Protein AF-A0A4Q7QEW9-F1 (afdb_monomer)

Structure (mmCIF, N/CA/C/O backbone):
data_AF-A0A4Q7QEW9-F1
#
_entry.id   AF-A0A4Q7QEW9-F1
#
loop_
_atom_site.group_PDB
_atom_site.id
_atom_site.type_symbol
_atom_site.label_atom_id
_atom_site.label_alt_id
_atom_site.label_comp_id
_atom_site.label_asym_id
_atom_site.label_entity_id
_atom_site.label_seq_id
_atom_site.pdbx_PDB_ins_code
_atom_site.Cartn_x
_atom_site.Cartn_y
_atom_site.Cartn_z
_atom_site.occupancy
_atom_site.B_iso_or_equiv
_atom_site.auth_seq_id
_atom_site.auth_comp_id
_atom_site.auth_asym_id
_atom_site.auth_atom_id
_atom_site.pdbx_PDB_model_num
ATOM 1 N N . MET A 1 1 ? -15.903 -0.757 -12.100 1.00 48.22 1 MET A N 1
ATOM 2 C CA . MET A 1 1 ? -14.768 -1.236 -11.288 1.00 48.22 1 MET A CA 1
ATOM 3 C C . MET A 1 1 ? -13.983 -0.007 -10.890 1.00 48.22 1 MET A C 1
ATOM 5 O O . MET A 1 1 ? -13.747 0.786 -11.793 1.00 48.22 1 MET A O 1
ATOM 9 N N . GLN A 1 2 ? -13.721 0.247 -9.603 1.00 49.75 2 GLN A N 1
ATOM 10 C CA . GLN A 1 2 ? -12.951 1.444 -9.252 1.00 49.75 2 GLN A CA 1
ATOM 11 C C . GLN A 1 2 ? -11.502 1.281 -9.698 1.00 49.75 2 GLN A C 1
ATOM 13 O O . GLN A 1 2 ? -10.877 0.243 -9.486 1.00 49.75 2 GLN A O 1
ATOM 18 N N . GLU A 1 3 ? -11.013 2.333 -10.330 1.00 57.69 3 GLU A N 1
ATOM 19 C CA . GLU A 1 3 ? -9.606 2.585 -10.573 1.00 57.69 3 GLU A CA 1
ATOM 20 C C . GLU A 1 3 ? -9.092 3.381 -9.363 1.00 57.69 3 GLU A C 1
ATOM 22 O O . GLU A 1 3 ? -9.743 4.330 -8.909 1.00 57.69 3 GLU A O 1
ATOM 27 N N . LEU A 1 4 ? -7.977 2.938 -8.780 1.00 57.03 4 LEU A N 1
ATOM 28 C CA . LEU A 1 4 ? -7.191 3.776 -7.876 1.00 57.03 4 LEU A CA 1
ATOM 29 C C . LEU A 1 4 ? -6.287 4.621 -8.756 1.00 57.03 4 LEU A C 1
ATOM 31 O O . LEU A 1 4 ? -5.837 4.138 -9.792 1.00 57.03 4 LEU A O 1
ATOM 35 N N . HIS A 1 5 ? -6.103 5.887 -8.410 1.00 63.56 5 HIS A N 1
ATOM 36 C CA . HIS A 1 5 ? -5.463 6.827 -9.319 1.00 63.56 5 HIS A CA 1
ATOM 37 C C . HIS A 1 5 ? -4.364 7.593 -8.604 1.00 63.56 5 HIS A C 1
ATOM 39 O O . HIS A 1 5 ? -4.645 8.273 -7.624 1.00 63.56 5 HIS A O 1
ATOM 45 N N . ALA A 1 6 ? -3.173 7.669 -9.186 1.00 55.56 6 ALA A N 1
ATOM 46 C CA . ALA A 1 6 ? -2.206 8.713 -8.869 1.00 55.56 6 ALA A CA 1
ATOM 47 C C . ALA A 1 6 ? -2.621 10.033 -9.548 1.00 55.56 6 ALA A C 1
ATOM 49 O O . ALA A 1 6 ? -2.228 10.316 -10.680 1.00 55.56 6 ALA A O 1
ATOM 50 N N . ASN A 1 7 ? -3.468 10.834 -8.891 1.00 60.81 7 ASN A N 1
ATOM 51 C CA . ASN A 1 7 ? -3.912 12.170 -9.325 1.00 60.81 7 ASN A CA 1
ATOM 52 C C . ASN A 1 7 ? -4.390 12.254 -10.799 1.00 60.81 7 ASN A C 1
ATOM 54 O O . ASN A 1 7 ? -4.164 13.247 -11.491 1.00 60.81 7 ASN A O 1
ATOM 58 N N . GLY A 1 8 ? -5.016 11.186 -11.309 1.00 59.16 8 GLY A N 1
ATOM 59 C CA . GLY A 1 8 ? -5.496 11.105 -12.697 1.00 59.16 8 GLY A CA 1
ATOM 60 C C . GLY A 1 8 ? -4.389 11.021 -13.757 1.00 59.16 8 GLY A C 1
ATOM 61 O O . GLY A 1 8 ? -4.629 11.346 -14.918 1.00 59.16 8 GLY A O 1
ATOM 62 N N . ILE A 1 9 ? -3.178 10.625 -13.361 1.00 62.25 9 ILE A N 1
ATOM 63 C CA . ILE A 1 9 ? -1.982 10.521 -14.209 1.00 62.25 9 ILE A CA 1
ATOM 64 C C . ILE A 1 9 ? -1.577 9.058 -14.425 1.00 62.25 9 ILE A C 1
ATOM 66 O O . ILE A 1 9 ? -1.071 8.693 -15.485 1.00 62.25 9 ILE A O 1
ATOM 70 N N . ALA A 1 10 ? -1.850 8.211 -13.444 1.00 66.31 10 ALA A N 1
ATOM 71 C CA . ALA A 1 10 ? -1.807 6.770 -13.573 1.00 66.31 10 ALA A CA 1
ATOM 72 C C . ALA A 1 10 ? -3.030 6.163 -12.894 1.00 66.31 10 ALA A C 1
ATOM 74 O O . ALA A 1 10 ? -3.777 6.865 -12.200 1.00 66.31 10 ALA A O 1
ATOM 75 N N . HIS A 1 11 ? -3.259 4.885 -13.161 1.00 69.31 11 HIS A N 1
ATOM 76 C CA . HIS A 1 11 ? -4.202 4.107 -12.392 1.00 69.31 11 HIS A CA 1
ATOM 77 C C . HIS A 1 11 ? -3.760 2.660 -12.225 1.00 69.31 11 HIS A C 1
ATOM 79 O O . HIS A 1 11 ? -3.311 2.009 -13.173 1.00 69.31 11 HIS A O 1
ATOM 85 N N . TYR A 1 12 ? -3.967 2.142 -11.024 1.00 63.47 12 TYR A N 1
ATOM 86 C CA . TYR A 1 12 ? -3.950 0.727 -10.729 1.00 63.47 12 TYR A CA 1
ATOM 87 C C . TYR A 1 12 ? -5.381 0.228 -10.711 1.00 63.47 12 TYR A C 1
ATOM 89 O O . TYR A 1 12 ? -6.251 0.700 -9.967 1.00 63.47 12 TYR A O 1
ATOM 97 N N . ARG A 1 13 ? -5.635 -0.780 -11.537 1.00 66.88 13 ARG A N 1
ATOM 98 C CA . ARG A 1 13 ? -6.899 -1.495 -11.494 1.00 66.88 13 ARG A CA 1
ATOM 99 C C . ARG A 1 13 ? -6.763 -2.602 -10.452 1.00 66.88 13 ARG A C 1
ATOM 101 O O . ARG A 1 13 ? -6.021 -3.553 -10.668 1.00 66.88 13 ARG A O 1
ATOM 108 N N . TRP A 1 14 ? -7.472 -2.501 -9.331 1.00 63.22 14 TRP A N 1
ATOM 109 C CA . TRP A 1 14 ? -7.346 -3.482 -8.246 1.00 63.22 14 TRP A CA 1
ATOM 110 C C . TRP A 1 14 ? -7.512 -4.925 -8.754 1.00 63.22 14 TRP A C 1
ATOM 112 O O . TRP A 1 14 ? -8.443 -5.213 -9.515 1.00 63.22 14 TRP A O 1
ATOM 122 N N . GLY A 1 15 ? -6.561 -5.789 -8.390 1.00 58.09 15 GLY A N 1
ATOM 123 C CA . GLY A 1 15 ? -6.442 -7.194 -8.774 1.00 58.09 15 GLY A CA 1
ATOM 124 C C . GLY A 1 15 ? -6.160 -7.476 -10.256 1.00 58.09 15 GLY A C 1
ATOM 125 O O . GLY A 1 15 ? -6.238 -8.619 -10.702 1.00 58.09 15 GLY A O 1
ATOM 126 N N . SER A 1 16 ? -5.818 -6.452 -11.039 1.00 55.94 16 SER A N 1
ATOM 127 C CA . SER A 1 16 ? -5.334 -6.635 -12.416 1.00 55.94 16 SER A CA 1
ATOM 128 C C . SER A 1 16 ? -3.867 -7.018 -12.503 1.00 55.94 16 SER A C 1
ATOM 130 O O . SER A 1 16 ? -3.444 -7.511 -13.545 1.00 55.94 16 SER A O 1
ATOM 132 N N . GLN A 1 17 ? -3.085 -6.685 -11.469 1.00 61.62 17 GLN A N 1
ATOM 133 C CA . GLN A 1 17 ? -1.624 -6.542 -11.544 1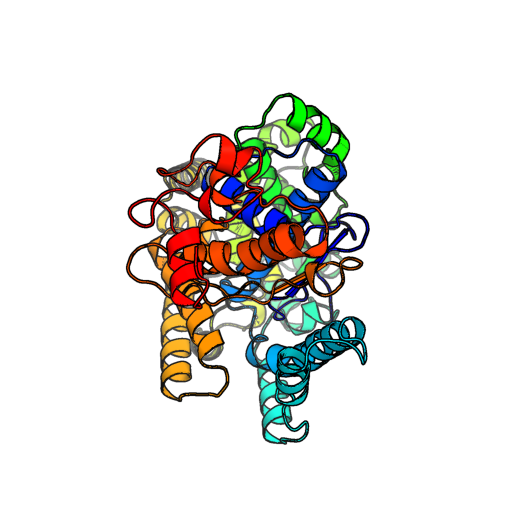.00 61.62 17 GLN A CA 1
ATOM 134 C C . GLN A 1 17 ? -1.145 -5.580 -12.648 1.00 61.62 17 GLN A C 1
ATOM 136 O O . GLN A 1 17 ? 0.031 -5.574 -13.011 1.00 61.62 17 GLN A O 1
ATOM 141 N N . MET A 1 18 ? -2.061 -4.772 -13.178 1.00 64.88 18 MET A N 1
ATOM 142 C CA . MET A 1 18 ? -1.904 -3.862 -14.294 1.00 64.88 18 MET A CA 1
ATOM 143 C C . MET A 1 18 ? -1.907 -2.434 -13.771 1.00 64.88 18 MET A C 1
ATOM 145 O O . MET A 1 18 ? -2.909 -1.910 -13.275 1.00 64.88 18 MET A O 1
ATOM 149 N N . VAL A 1 19 ? -0.756 -1.803 -13.930 1.00 70.88 19 VAL A N 1
ATOM 150 C CA . VAL A 1 19 ? -0.610 -0.365 -13.774 1.00 70.88 19 VAL A CA 1
ATOM 151 C C . VAL A 1 19 ? -0.706 0.274 -15.148 1.00 70.88 19 VAL A C 1
ATOM 153 O O . VAL A 1 19 ? 0.052 -0.076 -16.050 1.00 70.88 19 VAL A O 1
ATOM 156 N N . SER A 1 20 ? -1.593 1.242 -15.307 1.00 69.25 20 SER A N 1
ATOM 157 C CA . SER A 1 20 ? -1.720 2.003 -16.544 1.00 69.25 20 SER A CA 1
ATOM 158 C C . SER A 1 20 ? -1.251 3.433 -16.320 1.00 69.25 20 SER A C 1
ATOM 160 O O . SER A 1 20 ? -1.744 4.126 -15.432 1.00 69.25 20 SER A O 1
ATOM 162 N N . LEU A 1 21 ? -0.316 3.901 -17.139 1.00 68.38 21 LEU A N 1
ATOM 163 C CA . LEU A 1 21 ? 0.128 5.291 -17.143 1.00 68.38 21 LEU A CA 1
ATOM 164 C C . LEU A 1 21 ? -0.592 6.052 -18.260 1.00 68.38 21 LEU A C 1
ATOM 166 O O . LEU A 1 21 ? -0.555 5.642 -19.424 1.00 68.38 21 LEU A O 1
ATOM 170 N N . LEU A 1 22 ? -1.229 7.167 -17.904 1.00 67.88 22 LEU A N 1
ATOM 171 C CA . LEU A 1 22 ? -1.935 8.044 -18.836 1.00 67.88 22 LEU A CA 1
ATOM 172 C C . LEU A 1 22 ? -0.946 9.018 -19.497 1.00 67.88 22 LEU A C 1
ATOM 174 O O . LEU A 1 22 ? 0.134 9.301 -18.974 1.00 67.88 22 LEU A O 1
ATOM 178 N N . GLY A 1 23 ? -1.323 9.574 -20.653 1.00 56.06 23 GLY A N 1
ATOM 179 C CA . GLY A 1 23 ? -0.427 10.333 -21.544 1.00 56.06 23 GLY A CA 1
ATOM 180 C C . GLY A 1 23 ? 0.322 11.550 -20.958 1.00 56.06 23 GLY A C 1
ATOM 181 O O . GLY A 1 23 ? 1.202 12.094 -21.622 1.00 56.06 23 GLY A O 1
ATOM 182 N N . SER A 1 24 ? 0.023 11.998 -19.734 1.00 57.50 24 SER A N 1
ATOM 183 C CA . SER A 1 24 ? 0.758 13.063 -19.024 1.00 57.50 24 SER A CA 1
ATOM 184 C C . SER A 1 24 ? 1.965 12.561 -18.207 1.00 57.50 24 SER A C 1
ATOM 186 O O . SER A 1 24 ? 2.805 13.375 -17.811 1.00 57.50 24 SER A O 1
ATOM 188 N N . ALA A 1 25 ? 2.086 11.245 -18.006 1.00 57.69 25 ALA A N 1
ATOM 189 C CA . ALA A 1 25 ? 3.199 10.547 -17.359 1.00 57.69 25 ALA A CA 1
ATOM 190 C C . ALA A 1 25 ? 3.635 9.336 -18.183 1.00 57.69 25 ALA A C 1
ATOM 192 O O . ALA A 1 25 ? 3.701 8.200 -17.717 1.00 57.69 25 ALA A O 1
ATOM 193 N N . THR A 1 26 ? 3.953 9.586 -19.442 1.00 63.91 26 THR A N 1
ATOM 194 C CA . THR A 1 26 ? 4.461 8.541 -20.314 1.00 63.91 26 THR A CA 1
ATOM 195 C C . THR A 1 26 ? 5.796 7.999 -19.806 1.00 63.91 26 THR A C 1
ATOM 197 O O . THR A 1 26 ? 6.796 8.724 -19.814 1.00 63.91 26 THR A O 1
ATOM 200 N N . ALA A 1 27 ? 5.825 6.727 -19.415 1.00 63.38 27 ALA A N 1
ATOM 201 C CA . ALA A 1 27 ? 7.051 5.989 -19.139 1.00 63.38 27 ALA A CA 1
ATOM 202 C C . ALA A 1 27 ? 7.326 4.978 -20.259 1.00 63.38 27 ALA A C 1
ATOM 204 O O . ALA A 1 27 ? 6.431 4.540 -20.965 1.00 63.38 27 ALA A O 1
ATOM 205 N N . ASN A 1 28 ? 8.571 4.560 -20.426 1.00 60.84 28 ASN A N 1
ATOM 206 C CA . ASN A 1 28 ? 8.859 3.322 -21.148 1.00 60.84 28 ASN A CA 1
ATOM 207 C C . ASN A 1 28 ? 9.200 2.227 -20.133 1.00 60.84 28 ASN A C 1
ATOM 209 O O . ASN A 1 28 ? 9.447 2.512 -18.958 1.00 60.84 28 ASN A O 1
ATOM 213 N N . GLY A 1 29 ? 9.263 0.969 -20.573 1.00 58.81 29 GLY A N 1
ATOM 214 C CA . GLY A 1 29 ? 9.604 -0.134 -19.668 1.00 58.81 29 GLY A CA 1
ATOM 215 C C . GLY A 1 29 ? 10.934 0.059 -18.928 1.00 58.81 29 GLY A C 1
ATOM 216 O O . GLY A 1 29 ? 11.065 -0.324 -17.771 1.00 58.81 29 GLY A O 1
ATOM 217 N N . ARG A 1 30 ? 11.901 0.746 -19.544 1.00 63.41 30 ARG A N 1
ATOM 218 C CA . ARG A 1 30 ? 13.164 1.139 -18.906 1.00 63.41 30 ARG A CA 1
ATOM 219 C C . ARG A 1 30 ? 12.952 2.040 -17.689 1.00 63.41 30 ARG A C 1
ATOM 221 O O . ARG A 1 30 ? 13.599 1.844 -16.667 1.00 63.41 30 ARG A O 1
ATOM 228 N N . MET A 1 31 ? 12.082 3.033 -17.799 1.00 72.25 31 MET A N 1
ATOM 229 C CA . MET A 1 31 ? 11.838 3.996 -16.736 1.00 72.25 31 MET A CA 1
ATOM 230 C C . MET A 1 31 ? 11.204 3.353 -15.502 1.00 72.25 31 MET A C 1
ATOM 232 O O . MET A 1 31 ? 11.570 3.703 -14.381 1.00 72.25 31 MET A O 1
ATOM 236 N N . VAL A 1 32 ? 10.319 2.374 -15.706 1.00 70.81 32 VAL A N 1
ATOM 237 C CA . VAL A 1 32 ? 9.781 1.533 -14.628 1.00 70.81 32 VAL A CA 1
ATOM 238 C C . VAL A 1 32 ? 10.934 0.917 -13.853 1.00 70.81 32 VAL A C 1
ATOM 240 O O . VAL A 1 32 ? 11.088 1.158 -12.664 1.00 70.81 32 VAL A O 1
ATOM 243 N N . VAL A 1 33 ? 11.817 0.215 -14.555 1.00 67.81 33 VAL A N 1
ATOM 244 C CA . VAL A 1 33 ? 12.972 -0.473 -13.972 1.00 67.81 33 VAL A CA 1
ATOM 245 C C . VAL A 1 33 ? 13.915 0.482 -13.252 1.00 67.81 33 VAL A C 1
ATOM 247 O O . VAL A 1 33 ? 14.353 0.195 -12.142 1.00 67.81 33 VAL A O 1
ATOM 250 N N . GLU A 1 34 ? 14.251 1.606 -13.881 1.00 73.06 34 GLU A N 1
ATOM 251 C CA . GLU A 1 34 ? 15.127 2.612 -13.284 1.00 73.06 34 GLU A CA 1
ATOM 252 C C . GLU A 1 34 ? 14.495 3.214 -12.026 1.00 73.06 34 GLU A C 1
ATOM 254 O O . GLU A 1 34 ? 15.225 3.509 -11.087 1.00 73.06 34 GLU A O 1
ATOM 259 N N . THR A 1 35 ? 13.167 3.342 -11.978 1.00 79.38 35 THR A N 1
ATOM 260 C CA . THR A 1 35 ? 12.428 3.778 -10.784 1.00 79.38 35 THR A CA 1
ATOM 261 C C . THR A 1 35 ? 12.477 2.722 -9.681 1.00 79.38 35 THR A C 1
ATOM 263 O O . THR A 1 35 ? 12.805 3.062 -8.548 1.00 79.38 35 THR A O 1
ATOM 266 N N . LEU A 1 36 ? 12.248 1.442 -10.011 1.00 75.25 36 LEU A N 1
ATOM 267 C CA . LEU A 1 36 ? 12.358 0.333 -9.051 1.00 75.25 36 LEU A CA 1
ATOM 268 C C . LEU A 1 36 ? 13.769 0.268 -8.446 1.00 75.25 36 LEU A C 1
ATOM 270 O O . LEU A 1 36 ? 13.935 0.208 -7.235 1.00 75.25 36 LEU A O 1
ATOM 274 N N . ALA A 1 37 ? 14.801 0.304 -9.295 1.00 72.44 37 ALA A N 1
ATOM 275 C CA . ALA A 1 37 ? 16.188 0.228 -8.852 1.00 72.44 37 ALA A CA 1
ATOM 276 C C . ALA A 1 37 ? 16.556 1.412 -7.952 1.00 72.44 37 ALA A C 1
ATOM 278 O O . ALA A 1 37 ? 17.231 1.228 -6.945 1.00 72.44 37 ALA A O 1
ATOM 279 N N . GLN A 1 38 ? 16.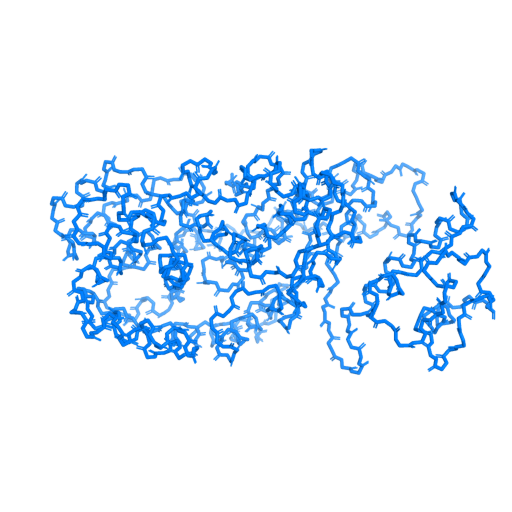103 2.613 -8.317 1.00 80.56 38 GLN A N 1
ATOM 280 C CA . GLN A 1 38 ? 16.303 3.827 -7.537 1.00 80.56 38 GLN A CA 1
ATOM 281 C C . GLN A 1 38 ? 15.664 3.742 -6.150 1.00 80.56 38 GLN A C 1
ATOM 283 O O . GLN A 1 38 ? 16.315 4.151 -5.189 1.00 80.56 38 GLN A O 1
ATOM 288 N N . GLU A 1 39 ? 14.464 3.165 -6.035 1.00 82.62 39 GLU A N 1
ATOM 289 C CA . GLU A 1 39 ? 13.830 2.923 -4.737 1.00 82.62 39 GLU A CA 1
ATOM 290 C C . GLU A 1 39 ? 14.658 1.982 -3.862 1.00 82.62 39 GLU A C 1
ATOM 292 O O . GLU A 1 39 ? 15.021 2.357 -2.747 1.00 82.62 39 GLU A O 1
ATOM 297 N N . ILE A 1 40 ? 15.090 0.850 -4.425 1.00 77.19 40 ILE A N 1
ATOM 298 C CA . ILE A 1 40 ? 15.868 -0.172 -3.710 1.00 77.19 40 ILE A CA 1
ATOM 299 C C . ILE A 1 40 ? 17.182 0.399 -3.154 1.00 77.19 40 ILE A C 1
ATOM 301 O O . ILE A 1 40 ? 17.597 0.054 -2.049 1.00 77.19 40 ILE A O 1
ATOM 305 N N . VAL A 1 41 ? 17.864 1.271 -3.908 1.00 77.44 41 VAL A N 1
ATOM 306 C CA . VAL A 1 41 ? 19.109 1.921 -3.449 1.00 77.44 41 VAL A CA 1
ATOM 307 C C . VAL A 1 41 ? 18.891 3.236 -2.689 1.00 77.44 41 VAL A C 1
ATOM 309 O O . VAL A 1 41 ? 19.874 3.876 -2.313 1.00 77.44 41 VAL A O 1
ATOM 312 N N . GLY A 1 42 ? 17.646 3.662 -2.455 1.00 79.69 42 GLY A N 1
ATOM 313 C CA . GLY A 1 42 ? 17.339 4.886 -1.707 1.00 79.69 42 GLY A CA 1
ATOM 314 C C . GLY A 1 42 ? 17.774 6.169 -2.424 1.00 79.69 42 GLY A C 1
ATOM 315 O O . GLY A 1 42 ? 18.332 7.081 -1.814 1.00 79.69 42 GLY A O 1
ATOM 316 N N . THR A 1 43 ? 17.578 6.246 -3.739 1.00 85.69 43 THR A N 1
ATOM 317 C CA . THR A 1 43 ? 17.937 7.413 -4.564 1.00 85.69 43 THR A CA 1
ATOM 318 C C . THR A 1 43 ? 16.758 7.867 -5.416 1.00 85.69 43 THR A C 1
ATOM 320 O O . THR A 1 43 ? 15.896 7.064 -5.739 1.00 85.69 43 THR A O 1
ATOM 323 N N . PHE A 1 44 ? 16.725 9.134 -5.832 1.00 89.00 44 PHE A N 1
ATOM 324 C CA . PHE A 1 44 ? 15.748 9.610 -6.817 1.00 89.00 44 PHE A CA 1
ATOM 325 C C . PHE A 1 44 ? 16.397 10.650 -7.738 1.00 89.00 44 PHE A C 1
ATOM 327 O O . PHE A 1 44 ? 16.844 11.711 -7.295 1.00 89.00 44 PHE A O 1
ATOM 334 N N . ARG A 1 45 ? 16.534 10.309 -9.022 1.00 87.38 45 ARG A N 1
ATOM 335 C CA . ARG A 1 45 ? 17.429 10.960 -9.992 1.00 87.38 45 ARG A CA 1
ATOM 336 C C . ARG A 1 45 ? 16.765 11.099 -11.357 1.00 87.38 45 ARG A C 1
ATOM 338 O O . ARG A 1 45 ? 17.205 10.528 -12.356 1.00 87.38 45 ARG A O 1
ATOM 345 N N . TRP A 1 46 ? 15.709 11.898 -11.394 1.00 88.44 46 TRP A N 1
ATOM 346 C CA . TRP A 1 46 ? 14.989 12.234 -12.616 1.00 88.44 46 TRP A CA 1
ATOM 347 C C . TRP A 1 46 ? 15.116 13.728 -12.896 1.00 88.44 46 TRP A C 1
ATOM 349 O O . TRP A 1 46 ? 14.722 14.567 -12.097 1.00 88.44 46 TRP A O 1
ATOM 359 N N . THR A 1 47 ? 15.682 14.075 -14.049 1.00 83.38 47 THR A N 1
ATOM 360 C CA . THR A 1 47 ? 16.041 15.468 -14.376 1.00 83.38 47 THR A CA 1
ATOM 361 C C . THR A 1 47 ? 15.065 16.153 -15.323 1.00 83.38 47 THR A C 1
ATOM 363 O O . THR A 1 47 ? 15.253 17.323 -15.650 1.00 83.38 47 THR A O 1
ATOM 366 N N . ARG A 1 48 ? 14.040 15.438 -15.801 1.00 85.31 48 ARG A N 1
ATOM 367 C CA . ARG A 1 48 ? 12.992 16.002 -16.655 1.00 85.31 48 ARG A CA 1
ATOM 368 C C . ARG A 1 48 ? 11.660 15.996 -15.912 1.00 85.31 48 ARG A C 1
ATOM 370 O O . ARG A 1 48 ? 11.327 14.957 -15.343 1.00 85.31 48 ARG A O 1
ATOM 377 N N . PRO A 1 49 ? 10.845 17.059 -16.024 1.00 84.81 49 PRO A N 1
ATOM 378 C CA . PRO A 1 49 ? 9.569 17.137 -15.319 1.00 84.81 49 PRO A CA 1
ATOM 379 C C . PRO A 1 49 ? 8.658 15.937 -15.605 1.00 84.81 49 PRO A C 1
ATOM 381 O O . PRO A 1 49 ? 8.125 15.326 -14.688 1.00 84.81 49 PRO A O 1
ATOM 384 N N . ARG A 1 50 ? 8.525 15.533 -16.876 1.00 81.81 50 ARG A N 1
ATOM 385 C CA . ARG A 1 50 ? 7.710 14.363 -17.250 1.00 81.81 50 ARG A CA 1
ATOM 386 C C . ARG A 1 50 ? 8.215 13.055 -16.622 1.00 81.81 50 ARG A C 1
ATOM 388 O O . ARG A 1 50 ? 7.401 12.226 -16.237 1.00 81.81 50 ARG A O 1
ATOM 395 N N . ASP A 1 51 ? 9.535 12.902 -16.489 1.00 84.56 51 ASP A N 1
ATOM 396 C CA . ASP A 1 51 ? 10.154 11.693 -15.948 1.00 84.56 51 ASP A CA 1
ATOM 397 C C . ASP A 1 51 ? 9.997 11.692 -14.403 1.00 84.56 51 ASP A C 1
ATOM 399 O O . ASP A 1 51 ? 9.742 10.668 -13.785 1.00 84.56 51 ASP A O 1
ATOM 403 N N . VAL A 1 52 ? 10.022 12.853 -13.744 1.00 87.88 52 VAL A N 1
ATOM 404 C CA . VAL A 1 52 ? 9.682 12.941 -12.310 1.00 87.88 52 VAL A CA 1
ATOM 405 C C . VAL A 1 52 ? 8.232 12.516 -12.059 1.00 87.88 52 VAL A C 1
ATOM 407 O O . VAL A 1 52 ? 7.976 11.687 -11.189 1.00 87.88 52 VAL A O 1
ATOM 410 N N . ARG A 1 53 ? 7.282 13.031 -12.850 1.00 85.56 53 ARG A N 1
ATOM 411 C CA . ARG A 1 53 ? 5.850 12.710 -12.702 1.00 85.56 53 ARG A CA 1
ATOM 412 C C . ARG A 1 53 ? 5.557 11.234 -12.938 1.00 85.56 53 ARG A C 1
ATOM 414 O O . ARG A 1 53 ? 4.818 10.629 -12.163 1.00 85.56 53 ARG A O 1
ATOM 421 N N . ALA A 1 54 ? 6.147 10.654 -13.981 1.00 82.50 54 ALA A N 1
ATOM 422 C CA . ALA A 1 54 ? 5.997 9.234 -14.259 1.00 82.50 54 ALA A CA 1
ATOM 423 C C . ALA A 1 54 ? 6.641 8.365 -13.178 1.00 82.50 54 ALA A C 1
ATOM 425 O O . ALA A 1 54 ? 6.009 7.408 -12.752 1.00 82.50 54 ALA A O 1
ATOM 426 N N . ALA A 1 55 ? 7.817 8.724 -12.657 1.00 87.06 55 ALA A N 1
ATOM 427 C CA . ALA A 1 55 ? 8.435 7.978 -11.565 1.00 87.06 55 ALA A CA 1
ATOM 428 C C . ALA A 1 55 ? 7.580 8.010 -10.290 1.00 87.06 55 ALA A C 1
ATOM 430 O O . ALA A 1 55 ? 7.327 6.961 -9.712 1.00 87.06 55 ALA A O 1
ATOM 431 N N . ILE A 1 56 ? 7.068 9.181 -9.891 1.00 89.50 56 ILE A N 1
ATOM 432 C CA . ILE A 1 56 ? 6.143 9.314 -8.749 1.00 89.50 56 ILE A CA 1
ATOM 433 C C . ILE A 1 56 ? 4.903 8.438 -8.948 1.00 89.50 56 ILE A C 1
ATOM 435 O O . ILE A 1 56 ? 4.514 7.706 -8.044 1.00 89.50 56 ILE A O 1
ATOM 439 N N . SER A 1 57 ? 4.314 8.482 -10.145 1.00 86.81 57 SER A N 1
ATOM 440 C CA . SER A 1 57 ? 3.124 7.691 -10.464 1.00 86.81 57 SER A CA 1
ATOM 441 C C . SER A 1 57 ? 3.426 6.191 -10.410 1.00 86.81 57 SER A C 1
ATOM 443 O O . SER A 1 57 ? 2.689 5.445 -9.785 1.00 86.81 57 SER A O 1
ATOM 445 N N . ILE A 1 58 ? 4.550 5.746 -10.982 1.00 84.00 58 ILE A N 1
ATOM 446 C CA . ILE A 1 58 ? 5.007 4.352 -10.899 1.00 84.00 58 ILE A CA 1
ATOM 447 C C . ILE A 1 58 ? 5.139 3.919 -9.435 1.00 84.00 58 ILE A C 1
ATOM 449 O O . ILE A 1 58 ? 4.614 2.872 -9.076 1.00 84.00 58 ILE A O 1
ATOM 453 N N . LEU A 1 59 ? 5.798 4.716 -8.587 1.00 87.69 59 LEU A N 1
ATOM 454 C CA . LEU A 1 59 ? 5.953 4.401 -7.164 1.00 87.69 59 LEU A CA 1
ATOM 455 C C . LEU A 1 59 ? 4.593 4.257 -6.466 1.00 87.69 59 LEU A C 1
ATOM 457 O O . LEU A 1 59 ? 4.389 3.283 -5.751 1.00 87.69 59 LEU A O 1
ATOM 461 N N . HIS A 1 60 ? 3.661 5.184 -6.712 1.00 89.62 60 HIS A N 1
ATOM 462 C CA . HIS A 1 60 ? 2.316 5.171 -6.119 1.00 89.62 60 HIS A CA 1
ATOM 463 C C . HIS A 1 60 ? 1.539 3.907 -6.491 1.00 89.62 60 HIS A C 1
ATOM 465 O O . HIS A 1 60 ? 1.066 3.176 -5.623 1.00 89.62 60 HIS A O 1
ATOM 471 N N . GLU A 1 61 ? 1.472 3.596 -7.783 1.00 85.25 61 GLU A N 1
ATOM 472 C CA . GLU A 1 61 ? 0.706 2.448 -8.270 1.00 85.25 61 GLU A CA 1
ATOM 473 C C . GLU A 1 61 ? 1.337 1.102 -7.874 1.00 85.25 61 GLU A C 1
ATOM 475 O O . GLU A 1 61 ? 0.639 0.100 -7.715 1.00 85.25 61 GLU A O 1
ATOM 480 N N . LEU A 1 62 ? 2.655 1.060 -7.650 1.00 82.12 62 LEU A N 1
ATOM 481 C CA . LEU A 1 62 ? 3.320 -0.125 -7.106 1.00 82.12 62 LEU A CA 1
ATOM 482 C C . LEU A 1 62 ? 2.953 -0.386 -5.644 1.00 82.12 62 LEU A C 1
ATOM 484 O O . LEU A 1 62 ? 2.887 -1.551 -5.252 1.00 82.12 62 LEU A O 1
ATOM 488 N N . ILE A 1 63 ? 2.666 0.652 -4.852 1.00 86.56 63 ILE A N 1
ATOM 489 C CA . ILE A 1 63 ? 2.117 0.451 -3.506 1.00 86.56 63 ILE A CA 1
ATOM 490 C C . ILE A 1 63 ? 0.722 -0.168 -3.596 1.00 86.56 63 ILE A C 1
ATOM 492 O O . ILE A 1 63 ? 0.431 -1.094 -2.844 1.00 86.56 63 ILE A O 1
ATOM 496 N N . HIS A 1 64 ? -0.114 0.244 -4.550 1.00 85.50 64 HIS A N 1
ATOM 497 C CA . HIS A 1 64 ? -1.413 -0.402 -4.759 1.00 85.50 64 HIS A CA 1
ATOM 498 C C . HIS A 1 64 ? -1.291 -1.868 -5.178 1.00 85.50 64 HIS A C 1
ATOM 500 O O . HIS A 1 64 ? -2.009 -2.716 -4.645 1.00 85.50 64 HIS A O 1
ATOM 506 N N . LEU A 1 65 ? -0.332 -2.198 -6.049 1.00 79.69 65 LEU A N 1
ATOM 507 C CA . LEU A 1 65 ? -0.007 -3.593 -6.345 1.00 79.69 65 LEU A CA 1
ATOM 508 C C . LEU A 1 65 ? 0.397 -4.351 -5.071 1.00 79.69 65 LEU A C 1
ATOM 510 O O . LEU A 1 65 ? -0.092 -5.450 -4.829 1.00 79.69 65 LEU A O 1
ATOM 514 N N . GLN A 1 66 ? 1.249 -3.771 -4.222 1.00 81.00 66 GLN A N 1
ATOM 515 C CA . GLN A 1 66 ? 1.632 -4.395 -2.953 1.00 81.00 66 GLN A CA 1
ATOM 516 C C . GLN A 1 66 ? 0.451 -4.596 -2.013 1.00 81.00 66 GLN A C 1
ATOM 518 O O . GLN A 1 66 ? 0.327 -5.666 -1.418 1.00 81.00 66 GLN A O 1
ATOM 523 N N . GLN A 1 67 ? -0.408 -3.590 -1.865 1.00 82.56 67 GLN A N 1
ATOM 524 C CA . GLN A 1 67 ? -1.619 -3.680 -1.056 1.00 82.56 67 GLN A CA 1
ATOM 525 C C . GLN A 1 67 ? -2.468 -4.863 -1.517 1.00 82.56 67 GLN A C 1
ATOM 527 O O . GLN A 1 67 ? -2.844 -5.712 -0.717 1.00 82.56 67 GLN A O 1
ATOM 532 N N . ASP A 1 68 ? -2.691 -4.990 -2.813 1.00 79.19 68 ASP A N 1
ATOM 533 C CA . ASP A 1 68 ? -3.511 -6.047 -3.387 1.00 79.19 68 ASP A CA 1
ATOM 534 C C . ASP A 1 68 ? -2.948 -7.458 -3.143 1.00 79.19 68 ASP A C 1
ATOM 536 O O . ASP A 1 68 ? -3.663 -8.353 -2.683 1.00 79.19 68 ASP A O 1
ATOM 540 N N . VAL A 1 69 ? -1.641 -7.648 -3.352 1.00 75.75 69 VAL A N 1
ATOM 541 C CA . VAL A 1 69 ? -1.010 -8.977 -3.261 1.00 75.75 69 VAL A CA 1
ATOM 542 C C . VAL A 1 69 ? -0.652 -9.401 -1.833 1.00 75.75 69 VAL A C 1
ATOM 544 O O . VAL A 1 69 ? -0.413 -10.586 -1.601 1.00 75.75 69 VAL A O 1
ATOM 547 N N . SER A 1 70 ? -0.599 -8.463 -0.876 1.00 76.88 70 SER A N 1
ATOM 548 C CA . SER A 1 70 ? -0.085 -8.720 0.482 1.00 76.88 70 SER A CA 1
ATOM 549 C C . SER A 1 70 ? -1.077 -8.523 1.630 1.00 76.88 70 SER A C 1
ATOM 551 O O . SER A 1 70 ? -0.767 -8.933 2.745 1.00 76.88 70 SER A O 1
ATOM 553 N N . THR A 1 71 ? -2.252 -7.929 1.403 1.00 73.31 71 THR A N 1
ATOM 554 C CA . THR A 1 71 ? -3.199 -7.599 2.494 1.00 73.31 71 THR A CA 1
ATOM 555 C C . THR A 1 71 ? -4.277 -8.656 2.733 1.00 73.31 71 THR A C 1
ATOM 557 O O . THR A 1 71 ? -4.963 -8.625 3.752 1.00 73.31 71 THR A O 1
ATOM 560 N N . GLY A 1 72 ? -4.450 -9.601 1.804 1.00 63.94 72 GLY A N 1
ATOM 561 C CA . GLY A 1 72 ? -5.567 -10.553 1.825 1.00 63.94 72 GLY A CA 1
ATOM 562 C C . GLY A 1 72 ? -6.906 -9.966 1.350 1.00 63.94 72 GLY A C 1
ATOM 563 O O . GLY A 1 72 ? -7.879 -10.708 1.246 1.00 63.94 72 GLY A O 1
ATOM 564 N N . LEU A 1 73 ? -6.968 -8.664 1.023 1.00 62.31 73 LEU A N 1
ATOM 565 C CA . LEU A 1 73 ? -8.154 -8.003 0.452 1.00 62.31 73 LEU A CA 1
ATOM 566 C C . LEU A 1 73 ? -8.316 -8.249 -1.048 1.00 62.31 73 LEU A C 1
ATOM 568 O O . LEU A 1 73 ? -9.433 -8.292 -1.567 1.00 62.31 73 LEU A O 1
ATOM 572 N N . GLY A 1 74 ? -7.213 -8.415 -1.775 1.00 56.00 74 GLY A N 1
ATOM 573 C CA . GLY A 1 74 ? -7.294 -8.947 -3.120 1.00 56.00 74 GLY A CA 1
ATOM 574 C C . GLY A 1 74 ? -7.791 -10.378 -2.998 1.00 56.00 74 GLY A C 1
ATOM 575 O O . GLY A 1 74 ? -7.054 -11.201 -2.496 1.00 56.00 74 GLY A O 1
ATOM 576 N N . ALA A 1 75 ? -8.993 -10.719 -3.444 1.00 49.34 75 ALA A N 1
ATOM 577 C CA . ALA A 1 75 ? -9.400 -12.097 -3.792 1.00 49.34 75 ALA A CA 1
ATOM 578 C C . ALA A 1 75 ? -9.618 -12.222 -5.311 1.00 49.34 75 ALA A C 1
ATOM 580 O O . ALA A 1 75 ? -10.268 -13.123 -5.833 1.00 49.34 75 ALA A O 1
ATOM 581 N N . TRP A 1 76 ? -9.112 -11.225 -6.018 1.00 47.44 76 TRP A N 1
ATOM 582 C CA . TRP A 1 76 ? -9.556 -10.831 -7.336 1.00 47.44 76 TRP A CA 1
ATOM 583 C C . TRP A 1 76 ? -8.659 -11.364 -8.456 1.00 47.44 76 TRP A C 1
ATOM 585 O O . TRP A 1 76 ? -9.052 -11.470 -9.616 1.00 47.44 76 TRP A O 1
ATOM 595 N N . ASP A 1 77 ? -7.469 -11.776 -8.065 1.00 43.97 77 ASP A N 1
ATOM 596 C CA . ASP A 1 77 ? -6.438 -12.373 -8.884 1.00 43.97 77 ASP A CA 1
ATOM 597 C C . ASP A 1 77 ? -6.942 -13.559 -9.739 1.00 43.97 77 ASP A C 1
ATOM 599 O O . ASP A 1 77 ? -6.592 -13.661 -10.914 1.00 43.97 77 ASP A O 1
ATOM 603 N N . HIS A 1 78 ? -7.862 -14.382 -9.218 1.00 43.94 78 HIS A N 1
ATOM 604 C CA . HIS A 1 78 ? -8.532 -15.457 -9.973 1.00 43.94 78 HIS A CA 1
ATOM 605 C C . HIS A 1 78 ? -9.443 -14.970 -11.111 1.00 43.94 78 HIS A C 1
ATOM 607 O O . HIS A 1 78 ? -9.710 -15.706 -12.058 1.00 43.94 78 HIS A O 1
ATOM 613 N N . PHE A 1 79 ? -9.979 -13.755 -11.013 1.00 45.53 79 PHE A N 1
ATOM 614 C CA . PHE A 1 79 ? -11.065 -13.297 -11.873 1.00 45.53 79 PHE A CA 1
ATOM 615 C C . PHE A 1 79 ? -10.599 -12.297 -12.932 1.00 45.53 79 PHE A C 1
ATOM 617 O O . PHE A 1 79 ? -10.967 -12.421 -14.100 1.00 45.53 79 PHE A O 1
ATOM 624 N N . GLN A 1 80 ? -9.721 -11.350 -12.593 1.00 42.88 80 GLN A N 1
ATOM 625 C CA . GLN A 1 80 ? -9.240 -10.411 -13.607 1.00 42.88 80 GLN A CA 1
ATOM 626 C C . GLN A 1 80 ? -8.162 -10.958 -14.521 1.00 42.88 80 GLN A C 1
ATOM 628 O O . GLN A 1 80 ? -8.056 -10.479 -15.638 1.00 42.88 80 GLN A O 1
ATOM 633 N N . THR A 1 81 ? -7.416 -11.999 -14.165 1.00 42.59 81 THR A N 1
ATOM 634 C CA . THR A 1 81 ? -6.651 -12.695 -15.213 1.00 42.59 81 THR A CA 1
ATOM 635 C C . THR A 1 81 ? -7.568 -13.291 -16.289 1.00 42.59 81 THR A C 1
ATOM 637 O O . THR A 1 81 ? -7.100 -13.523 -17.394 1.00 42.59 81 THR A O 1
ATOM 640 N N . ARG A 1 82 ? -8.876 -13.472 -16.036 1.00 44.31 82 ARG A N 1
ATOM 641 C CA . ARG A 1 82 ? -9.872 -13.825 -17.064 1.00 44.31 82 ARG A CA 1
ATOM 642 C C . ARG A 1 82 ? -10.539 -12.614 -17.730 1.00 44.31 82 ARG A C 1
ATOM 644 O O . ARG A 1 82 ? -10.743 -12.670 -18.934 1.00 44.31 82 ARG A O 1
ATOM 651 N N . GLU A 1 83 ? -10.818 -11.515 -17.018 1.00 42.53 83 GLU A N 1
ATOM 652 C CA . GLU A 1 83 ? -11.442 -10.298 -17.601 1.00 42.53 83 GLU A CA 1
ATOM 653 C C . GLU A 1 83 ? -10.459 -9.236 -18.142 1.00 42.53 83 GLU A C 1
ATOM 655 O O . GLU A 1 83 ? -10.725 -8.573 -19.146 1.00 42.53 83 GLU A O 1
ATOM 660 N N . SER A 1 84 ? -9.315 -9.045 -17.491 1.00 41.69 84 SER A N 1
ATOM 661 C CA . SER A 1 84 ? -8.237 -8.137 -17.911 1.00 41.69 84 SER A CA 1
ATOM 662 C C . SER A 1 84 ? -7.398 -8.720 -19.026 1.00 41.69 84 SER A C 1
ATOM 664 O O . SER A 1 84 ? -6.781 -7.954 -19.752 1.00 41.69 84 SER A O 1
ATOM 666 N N . MET A 1 85 ? -7.393 -10.041 -19.219 1.00 42.81 85 MET A N 1
ATOM 667 C CA . MET A 1 85 ? -6.708 -10.641 -20.361 1.00 42.81 85 MET A CA 1
ATOM 668 C C . MET A 1 85 ? -7.356 -10.240 -21.690 1.00 42.81 85 MET A C 1
ATOM 670 O O . MET A 1 85 ? -6.621 -9.814 -22.566 1.00 42.81 85 MET A O 1
ATOM 674 N N . PRO A 1 86 ? -8.694 -10.212 -21.845 1.00 43.66 86 PRO A N 1
ATOM 675 C CA . PRO A 1 86 ? -9.357 -9.544 -22.961 1.00 43.66 86 PRO A CA 1
ATOM 676 C C . PRO A 1 86 ? -8.985 -8.070 -23.135 1.00 43.66 86 PRO A C 1
ATOM 678 O O . PRO A 1 86 ? -8.855 -7.638 -24.273 1.00 43.66 86 PRO A O 1
ATOM 681 N N . ALA A 1 87 ? -8.792 -7.299 -22.058 1.00 45.88 87 ALA A N 1
ATOM 682 C CA . ALA A 1 87 ? -8.376 -5.895 -22.146 1.00 45.88 87 ALA A CA 1
ATOM 683 C C . ALA A 1 87 ? -6.904 -5.755 -22.569 1.00 45.88 87 ALA A C 1
ATOM 685 O O . ALA A 1 87 ? -6.608 -4.994 -23.481 1.00 45.88 87 ALA A O 1
ATOM 686 N N . LEU A 1 88 ? -6.002 -6.548 -21.986 1.00 45.00 88 LEU A N 1
ATO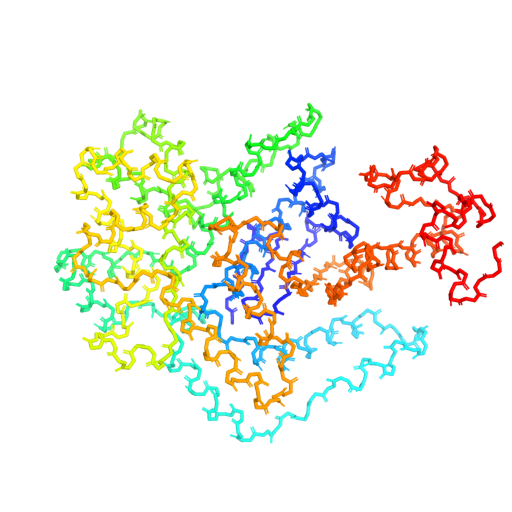M 687 C CA . LEU A 1 88 ? -4.594 -6.648 -22.369 1.00 45.00 88 LEU A CA 1
ATOM 688 C C . LEU A 1 88 ? -4.465 -7.125 -23.816 1.00 45.00 88 LEU A C 1
ATOM 690 O O . LEU A 1 88 ? -3.698 -6.563 -24.582 1.00 45.00 88 LEU A O 1
ATOM 694 N N . VAL A 1 89 ? -5.249 -8.127 -24.216 1.00 44.31 89 VAL A N 1
ATOM 695 C CA . VAL A 1 89 ? -5.335 -8.640 -25.587 1.00 44.31 89 VAL A CA 1
ATOM 696 C C . VAL A 1 89 ? -5.955 -7.599 -26.514 1.00 44.31 89 VAL A C 1
ATOM 698 O O . VAL A 1 89 ? -5.483 -7.459 -27.634 1.00 44.31 89 VAL A O 1
ATOM 701 N N . ALA A 1 90 ? -6.976 -6.850 -26.096 1.00 46.38 90 ALA A N 1
ATOM 702 C CA . ALA A 1 90 ? -7.562 -5.770 -26.888 1.00 46.38 90 ALA A CA 1
ATOM 703 C C . ALA A 1 90 ? -6.567 -4.623 -27.090 1.00 46.38 90 ALA A C 1
ATOM 705 O O . ALA A 1 90 ? -6.461 -4.112 -28.202 1.00 46.38 90 ALA A O 1
ATOM 706 N N . GLU A 1 91 ? -5.793 -4.274 -26.066 1.00 45.88 91 GLU A N 1
ATOM 707 C CA . GLU A 1 91 ? -4.790 -3.215 -26.138 1.00 45.88 91 GLU A CA 1
ATOM 708 C C . GLU A 1 91 ? -3.545 -3.673 -26.912 1.00 45.88 91 GLU A C 1
ATOM 710 O O . GLU A 1 91 ? -3.078 -2.972 -27.808 1.00 45.88 91 GLU A O 1
ATOM 715 N N . LEU A 1 92 ? -3.094 -4.919 -26.712 1.00 42.91 92 LEU A N 1
ATOM 716 C CA . LEU A 1 92 ? -2.119 -5.589 -27.580 1.00 42.91 92 LEU A CA 1
ATOM 717 C C . LEU A 1 92 ? -2.607 -5.588 -29.034 1.00 42.91 92 LEU A C 1
ATOM 719 O O . LEU A 1 92 ? -1.849 -5.217 -29.921 1.00 42.91 92 LEU A O 1
ATOM 723 N N . ARG A 1 93 ? -3.877 -5.922 -29.299 1.00 44.69 93 ARG A N 1
ATOM 724 C CA . ARG A 1 93 ? -4.488 -5.888 -30.642 1.00 44.69 93 ARG A CA 1
ATOM 725 C C . ARG A 1 93 ? -4.577 -4.478 -31.221 1.00 44.69 93 ARG A C 1
ATOM 727 O O . ARG A 1 93 ? -4.418 -4.335 -32.426 1.00 44.69 93 ARG A O 1
ATOM 734 N N . ARG A 1 94 ? -4.794 -3.435 -30.409 1.00 42.53 94 ARG A N 1
ATOM 735 C CA . ARG A 1 94 ? -4.711 -2.035 -30.874 1.00 42.53 94 ARG A CA 1
ATOM 736 C C . ARG A 1 94 ? -3.304 -1.662 -31.330 1.00 42.53 94 ARG A C 1
ATOM 738 O O . ARG A 1 94 ? -3.160 -0.742 -32.134 1.00 42.53 94 ARG A O 1
ATOM 745 N N . HIS A 1 95 ? -2.288 -2.358 -30.830 1.00 43.47 95 HIS A N 1
ATOM 746 C CA . HIS A 1 95 ? -0.883 -2.107 -31.139 1.00 43.47 95 HIS A CA 1
ATOM 747 C C . HIS A 1 95 ? -0.263 -3.116 -32.123 1.00 43.47 95 HIS A C 1
ATOM 749 O O . HIS A 1 95 ? 0.793 -2.832 -32.684 1.00 43.47 95 HIS A O 1
ATOM 755 N N . ILE A 1 96 ? -0.930 -4.243 -32.386 1.00 38.00 96 ILE A N 1
ATOM 756 C CA . ILE A 1 96 ? -0.602 -5.213 -33.438 1.00 38.00 96 ILE A CA 1
ATOM 757 C C . ILE A 1 96 ? -1.347 -4.800 -34.717 1.00 38.00 96 ILE A C 1
ATOM 759 O O . ILE A 1 96 ? -2.543 -5.036 -34.867 1.00 38.00 96 ILE A O 1
ATOM 763 N N . THR A 1 97 ? -0.645 -4.176 -35.663 1.00 43.44 97 THR A N 1
ATOM 764 C CA . THR A 1 97 ? -1.162 -3.932 -37.024 1.00 43.44 97 THR A CA 1
ATOM 765 C C . THR A 1 97 ? -1.078 -5.204 -37.882 1.00 43.44 97 THR A C 1
ATOM 767 O O . THR A 1 97 ? -0.331 -6.125 -37.546 1.00 43.44 97 THR A O 1
ATOM 770 N N . GLU A 1 98 ? -1.798 -5.262 -39.012 1.00 42.03 98 GLU A N 1
ATOM 771 C CA . GLU A 1 98 ? -1.749 -6.400 -39.960 1.00 42.03 98 GLU A CA 1
ATOM 772 C C . GLU A 1 98 ? -0.326 -6.749 -40.442 1.00 42.03 98 GLU A C 1
ATOM 774 O O . GLU A 1 98 ? -0.076 -7.905 -40.784 1.00 42.03 98 GLU A O 1
ATOM 779 N N . ASP A 1 99 ? 0.602 -5.790 -40.386 1.00 44.00 99 ASP A N 1
ATOM 780 C CA . ASP A 1 99 ? 2.006 -5.927 -40.795 1.00 44.00 99 ASP A CA 1
ATOM 781 C C . ASP A 1 99 ? 2.955 -6.357 -39.654 1.00 44.00 99 ASP A C 1
ATOM 783 O O . ASP A 1 99 ? 4.172 -6.428 -39.843 1.00 44.00 99 ASP A O 1
ATOM 787 N N . SER A 1 100 ? 2.434 -6.625 -38.452 1.00 36.19 100 SER A N 1
ATOM 788 C CA . SER A 1 100 ? 3.257 -7.024 -37.302 1.00 36.19 100 SER A CA 1
ATOM 789 C C . SER A 1 100 ? 3.882 -8.416 -37.501 1.00 36.19 100 SER A C 1
ATOM 791 O O . SER A 1 100 ? 3.229 -9.307 -38.051 1.00 36.19 100 SER A O 1
ATOM 793 N N . PRO A 1 101 ? 5.127 -8.654 -37.036 1.00 38.06 101 PRO A N 1
ATOM 794 C CA . PRO A 1 101 ? 5.805 -9.928 -37.241 1.00 38.06 101 PRO A CA 1
ATOM 795 C C . PRO A 1 101 ? 5.007 -11.117 -36.676 1.00 38.06 101 PRO A C 1
ATOM 797 O O . PRO A 1 101 ? 4.552 -11.107 -35.531 1.00 38.06 101 PRO A O 1
ATOM 800 N N . LEU A 1 102 ? 4.908 -12.174 -37.488 1.00 30.73 102 LEU A N 1
ATOM 801 C CA . LEU A 1 102 ? 4.102 -13.383 -37.267 1.00 30.73 102 LEU A CA 1
ATOM 802 C C . LEU A 1 102 ? 4.194 -14.051 -35.873 1.00 30.73 102 LEU A C 1
ATOM 804 O O . LEU A 1 102 ? 3.140 -14.472 -35.396 1.00 30.73 102 LEU A O 1
ATOM 808 N N . PRO A 1 103 ? 5.340 -14.121 -35.156 1.00 30.53 103 PRO A N 1
ATOM 809 C CA . PRO A 1 103 ? 5.369 -14.802 -33.859 1.00 30.53 103 PRO A CA 1
ATOM 810 C C . PRO A 1 103 ? 4.606 -14.082 -32.737 1.00 30.53 103 PRO A C 1
ATOM 812 O O . PRO A 1 103 ? 4.393 -14.694 -31.702 1.00 30.53 103 PRO A O 1
ATOM 815 N N . TYR A 1 104 ? 4.189 -12.820 -32.902 1.00 29.78 104 TYR A N 1
ATOM 816 C CA . TYR A 1 104 ? 3.426 -12.081 -31.879 1.00 29.78 104 TYR A CA 1
ATOM 817 C C . TYR A 1 104 ? 1.906 -12.196 -32.058 1.00 29.78 104 TYR A C 1
ATOM 819 O O . TYR A 1 104 ? 1.145 -12.056 -31.099 1.00 29.78 104 TYR A O 1
ATOM 827 N N . ARG A 1 105 ? 1.459 -12.469 -33.288 1.00 31.64 105 ARG A N 1
ATOM 828 C CA . ARG A 1 105 ? 0.042 -12.608 -33.643 1.00 31.64 105 ARG A CA 1
ATOM 829 C C . ARG A 1 105 ? -0.529 -13.944 -33.165 1.00 31.64 105 ARG A C 1
ATOM 831 O O . ARG A 1 105 ? -1.605 -13.970 -32.579 1.00 31.64 105 ARG A O 1
ATOM 838 N N . GLU A 1 106 ? 0.227 -15.027 -33.342 1.00 35.06 106 GLU A N 1
ATOM 839 C CA . GLU A 1 106 ? -0.178 -16.383 -32.939 1.00 35.06 106 GLU A CA 1
ATOM 840 C C . GLU A 1 106 ? -0.316 -16.522 -31.409 1.00 35.06 106 GLU A C 1
ATOM 842 O O . GLU A 1 106 ? -1.251 -17.156 -30.922 1.00 35.06 106 GLU A O 1
ATOM 847 N N . THR A 1 107 ? 0.549 -15.864 -30.630 1.00 36.78 107 THR A N 1
ATOM 848 C CA . THR A 1 107 ? 0.482 -15.845 -29.157 1.00 36.78 107 THR A CA 1
ATOM 849 C C . THR A 1 107 ? -0.719 -15.053 -28.647 1.00 36.78 107 THR A C 1
ATOM 851 O O . THR A 1 107 ? -1.375 -15.490 -27.711 1.00 36.78 107 THR A O 1
ATOM 854 N N . GLY A 1 108 ? -1.044 -13.911 -29.264 1.00 32.62 108 GLY A N 1
ATOM 855 C CA . GLY A 1 108 ? -2.198 -13.093 -28.872 1.00 32.62 108 GLY A CA 1
ATOM 856 C C . GLY A 1 108 ? -3.556 -13.729 -29.199 1.00 32.62 108 GLY A C 1
ATOM 857 O O . GLY A 1 108 ? -4.546 -13.453 -28.522 1.00 32.62 108 GLY A O 1
ATOM 858 N N . GLU A 1 109 ? -3.621 -14.589 -30.218 1.00 36.84 109 GLU A N 1
ATOM 859 C CA . GLU A 1 109 ? -4.836 -15.324 -30.597 1.00 36.84 109 GLU A CA 1
ATOM 860 C C . GLU A 1 109 ? -5.055 -16.595 -29.747 1.00 36.84 109 GLU A C 1
ATOM 862 O O . GLU A 1 109 ? -6.202 -16.976 -29.520 1.00 36.84 109 GLU A O 1
ATOM 867 N N . GLY A 1 110 ? -3.991 -17.210 -29.212 1.00 35.75 110 GLY A N 1
ATOM 868 C CA . GLY A 1 110 ? -4.057 -18.448 -28.416 1.00 35.75 110 GLY A CA 1
ATOM 869 C C . GLY A 1 110 ? -4.341 -18.295 -26.912 1.00 35.75 110 GLY A C 1
ATOM 870 O O . GLY A 1 110 ? -4.486 -19.304 -26.228 1.00 35.75 110 GLY A O 1
ATOM 871 N N . ILE A 1 111 ? -4.406 -17.068 -26.380 1.00 38.19 111 ILE A N 1
ATOM 872 C CA . ILE A 1 111 ? -4.531 -16.788 -24.930 1.00 38.19 111 ILE A CA 1
ATOM 873 C C . ILE A 1 111 ? -6.000 -16.624 -24.467 1.00 38.19 111 ILE A C 1
ATOM 875 O O . ILE A 1 111 ? -6.259 -16.470 -23.277 1.00 38.19 111 ILE A O 1
ATOM 879 N N . VAL A 1 112 ? -6.988 -16.685 -25.366 1.00 37.78 112 VAL A N 1
ATOM 880 C CA . VAL A 1 112 ? -8.403 -16.429 -25.024 1.00 37.78 112 VAL A CA 1
ATOM 881 C C . VAL A 1 112 ? -9.024 -17.616 -24.262 1.00 37.78 112 VAL A C 1
ATOM 883 O O . VAL A 1 112 ? -9.124 -18.701 -24.837 1.00 37.78 112 VAL A O 1
ATOM 886 N N . PRO A 1 113 ? -9.476 -17.449 -23.002 1.00 41.91 113 PRO A N 1
ATOM 887 C CA . PRO A 1 113 ? -10.242 -18.476 -22.300 1.00 41.91 113 PRO A CA 1
ATOM 888 C C . PRO A 1 113 ? -11.670 -18.577 -22.863 1.00 41.91 113 PRO A C 1
ATOM 890 O O . PRO A 1 113 ? -12.266 -17.566 -23.223 1.00 41.91 113 PRO A O 1
ATOM 893 N N . ASP A 1 114 ? -12.231 -19.789 -22.906 1.00 46.31 114 ASP A N 1
ATOM 894 C CA . ASP A 1 114 ? -13.637 -20.024 -23.265 1.00 46.31 114 ASP A CA 1
ATOM 895 C C . ASP A 1 114 ? -14.575 -19.406 -22.204 1.00 46.31 114 ASP A C 1
ATOM 897 O O . ASP A 1 114 ? -14.557 -19.782 -21.031 1.00 46.31 114 ASP A O 1
ATOM 901 N N . ASP A 1 115 ? -15.410 -18.463 -22.636 1.00 42.53 115 ASP A N 1
ATOM 902 C CA . ASP A 1 115 ? -16.139 -17.475 -21.819 1.00 42.53 115 ASP A CA 1
ATOM 903 C C . ASP A 1 115 ? -17.388 -18.012 -21.069 1.00 42.53 115 ASP A C 1
ATOM 905 O O . ASP A 1 115 ? -18.282 -17.248 -20.721 1.00 42.53 115 ASP A O 1
ATOM 909 N N . ASN A 1 116 ? -17.534 -19.329 -20.853 1.00 46.19 116 ASN A N 1
ATOM 910 C CA . ASN A 1 116 ? -18.850 -19.908 -20.510 1.00 46.19 116 ASN A CA 1
ATOM 911 C C . ASN A 1 116 ? -18.837 -21.117 -19.549 1.00 46.19 116 ASN A C 1
ATOM 913 O O . ASN A 1 116 ? -19.477 -22.138 -19.809 1.00 46.19 116 ASN A O 1
ATOM 917 N N . ASP A 1 117 ? -18.155 -21.022 -18.405 1.00 50.97 117 ASP A N 1
ATOM 918 C CA . ASP A 1 117 ? -18.250 -22.057 -17.361 1.00 50.97 117 ASP A CA 1
ATOM 919 C C . ASP A 1 117 ? -19.129 -21.592 -16.187 1.00 50.97 117 ASP A C 1
ATOM 921 O O . ASP A 1 117 ? -18.750 -20.685 -15.452 1.00 50.97 117 ASP A O 1
ATOM 925 N N . ALA A 1 118 ? -20.277 -22.246 -15.967 1.00 46.62 118 ALA A N 1
ATOM 926 C CA . ALA A 1 118 ? -21.205 -21.996 -14.851 1.00 46.62 118 ALA A CA 1
ATOM 927 C C . ALA A 1 118 ? -20.564 -22.175 -13.456 1.00 46.62 118 ALA A C 1
ATOM 929 O O . ALA A 1 118 ? -21.098 -21.703 -12.452 1.00 46.62 118 ALA A O 1
ATOM 930 N N . ARG A 1 119 ? -19.398 -22.831 -13.373 1.00 48.91 119 ARG A N 1
ATOM 931 C CA . ARG A 1 119 ? -18.560 -22.859 -12.159 1.00 48.91 119 ARG A CA 1
ATOM 932 C C . ARG A 1 119 ? -17.996 -21.481 -11.801 1.00 48.91 119 ARG A C 1
ATOM 934 O O . ARG A 1 119 ? -17.703 -21.232 -10.635 1.00 48.91 119 ARG A O 1
ATOM 941 N N . THR A 1 120 ? -17.877 -20.595 -12.786 1.00 48.56 120 THR A N 1
ATOM 942 C CA . THR A 1 120 ? -17.391 -19.219 -12.635 1.00 48.56 120 THR A CA 1
ATOM 943 C C . THR A 1 120 ? -18.407 -18.365 -11.879 1.00 48.56 120 THR A C 1
ATOM 945 O O . THR A 1 120 ? -18.012 -17.649 -10.969 1.00 48.56 120 THR A O 1
ATOM 948 N N . ASP A 1 121 ? -19.708 -18.508 -12.145 1.00 49.34 121 ASP A N 1
ATOM 949 C CA . ASP A 1 121 ? -20.759 -17.712 -11.488 1.00 49.34 121 ASP A CA 1
ATOM 950 C C . ASP A 1 121 ? -20.930 -18.039 -9.994 1.00 49.34 121 ASP A C 1
ATOM 952 O O . ASP A 1 121 ? -21.132 -17.145 -9.168 1.00 49.34 121 ASP A O 1
ATOM 956 N N . ASP A 1 122 ? -20.831 -19.317 -9.613 1.00 51.84 122 ASP A N 1
ATOM 957 C CA . ASP A 1 122 ? -20.920 -19.721 -8.202 1.00 51.84 122 ASP A CA 1
ATOM 958 C C . ASP A 1 122 ? -19.682 -19.287 -7.403 1.00 51.84 122 ASP A C 1
ATOM 960 O O . ASP A 1 122 ? -19.797 -18.805 -6.272 1.00 51.84 122 ASP A O 1
ATOM 964 N N . LEU A 1 123 ? -18.502 -19.386 -8.021 1.00 47.78 123 LEU A N 1
ATOM 965 C CA . LEU A 1 123 ? -17.250 -18.885 -7.462 1.00 47.78 123 LEU A CA 1
ATOM 966 C C . LEU A 1 123 ? -17.274 -17.354 -7.318 1.00 47.78 123 LEU A C 1
ATOM 968 O O . LEU A 1 123 ? -16.913 -16.836 -6.264 1.00 47.78 123 LEU A O 1
ATOM 972 N N . LEU A 1 124 ? -17.772 -16.639 -8.333 1.00 49.09 124 LEU A N 1
ATOM 973 C CA . LEU A 1 124 ? -17.970 -15.186 -8.325 1.00 49.09 124 LEU A CA 1
ATOM 974 C C . LEU A 1 124 ? -18.856 -14.742 -7.170 1.00 49.09 124 LEU A C 1
ATOM 976 O O . LEU A 1 124 ? -18.525 -13.812 -6.435 1.00 49.09 124 LEU A O 1
ATOM 980 N N . ARG A 1 125 ? -19.980 -15.434 -6.990 1.00 56.47 125 ARG A N 1
ATOM 981 C CA . ARG A 1 125 ? -20.912 -15.161 -5.904 1.00 56.47 125 ARG A CA 1
ATOM 982 C C . ARG A 1 125 ? -20.249 -15.346 -4.541 1.00 56.47 125 ARG A C 1
ATOM 984 O O . ARG A 1 125 ? -20.444 -14.492 -3.683 1.00 56.47 125 ARG A O 1
ATOM 991 N N . ARG A 1 126 ? -19.461 -16.411 -4.353 1.00 55.22 126 ARG A N 1
ATOM 992 C CA . ARG A 1 126 ? -18.696 -16.647 -3.117 1.00 55.22 126 ARG A CA 1
ATOM 993 C C . ARG A 1 126 ? -17.671 -15.546 -2.872 1.00 55.22 126 ARG A C 1
ATOM 995 O O . ARG A 1 126 ? -17.723 -14.911 -1.836 1.00 55.22 126 ARG A O 1
ATOM 1002 N N . ILE A 1 127 ? -16.847 -15.190 -3.853 1.00 52.59 127 ILE A N 1
ATOM 1003 C CA . ILE A 1 127 ? -15.846 -14.117 -3.703 1.00 52.59 127 ILE A CA 1
ATOM 1004 C C . ILE A 1 127 ? -16.502 -12.769 -3.355 1.00 52.59 127 ILE A C 1
ATOM 1006 O O . ILE A 1 127 ? -16.058 -12.091 -2.429 1.00 52.59 127 ILE A O 1
ATOM 1010 N N . HIS A 1 128 ? -17.595 -12.403 -4.035 1.00 54.41 128 HIS A N 1
ATOM 1011 C CA . HIS A 1 128 ? -18.372 -11.191 -3.737 1.00 54.41 128 HIS A CA 1
ATOM 1012 C C . HIS A 1 128 ? -18.971 -11.180 -2.318 1.00 54.41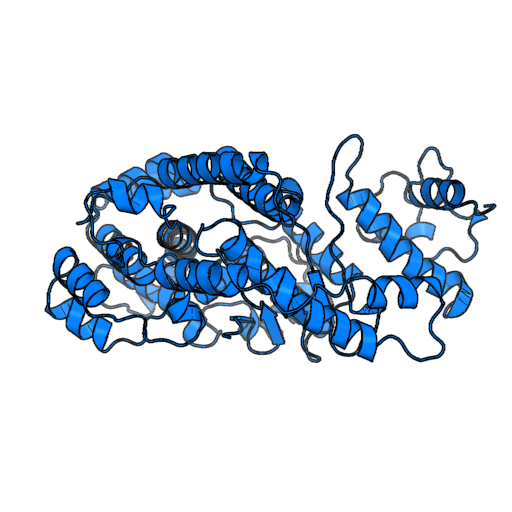 128 HIS A C 1
ATOM 1014 O O . HIS A 1 128 ? -19.177 -10.108 -1.734 1.00 54.41 128 HIS A O 1
ATOM 1020 N N . GLN A 1 129 ? -19.338 -12.356 -1.806 1.00 58.03 129 GLN A N 1
ATOM 1021 C CA . GLN A 1 129 ? -19.954 -12.530 -0.492 1.00 58.03 129 GLN A CA 1
ATOM 1022 C C . GLN A 1 129 ? -18.903 -12.592 0.621 1.00 58.03 129 GLN A C 1
ATOM 1024 O O . GLN A 1 129 ? -19.120 -11.985 1.670 1.00 58.03 129 GLN A O 1
ATOM 1029 N N . ASP A 1 130 ? -17.765 -13.228 0.346 1.00 52.59 130 ASP A N 1
ATOM 1030 C CA . ASP A 1 130 ? -16.777 -13.661 1.334 1.00 52.59 130 ASP A CA 1
ATOM 1031 C C . ASP A 1 130 ? -15.565 -12.712 1.420 1.00 52.59 130 ASP A C 1
ATOM 1033 O O . ASP A 1 130 ? -14.804 -12.774 2.383 1.00 52.59 130 ASP A O 1
ATOM 1037 N N . THR A 1 131 ? -15.389 -11.802 0.450 1.00 56.69 131 THR A N 1
ATOM 1038 C CA . THR A 1 131 ? -14.299 -10.807 0.451 1.00 56.69 131 THR A CA 1
ATOM 1039 C C . THR A 1 131 ? -14.807 -9.441 0.901 1.00 56.69 131 THR A C 1
ATOM 1041 O O . THR A 1 131 ? -15.541 -8.751 0.183 1.00 56.69 131 THR A O 1
ATOM 1044 N N . ILE A 1 132 ? -14.402 -9.019 2.097 1.00 55.94 132 ILE A N 1
ATOM 1045 C CA . ILE A 1 132 ? -14.700 -7.680 2.612 1.00 55.94 132 ILE A CA 1
ATOM 1046 C C . ILE A 1 132 ? -13.847 -6.647 1.866 1.00 55.94 132 ILE A C 1
ATOM 1048 O O . ILE A 1 132 ? -12.739 -6.933 1.425 1.00 55.94 132 ILE A O 1
ATOM 1052 N N . GLY A 1 133 ? -14.401 -5.458 1.629 1.00 58.28 133 GLY A N 1
ATOM 1053 C CA . GLY A 1 133 ? -13.783 -4.425 0.791 1.00 58.28 133 GLY A CA 1
ATOM 1054 C C . GLY A 1 133 ? -14.087 -4.561 -0.703 1.00 58.28 133 GLY A C 1
ATOM 1055 O O . GLY A 1 133 ? -14.173 -3.558 -1.407 1.00 58.28 133 GLY A O 1
ATOM 1056 N N . PHE A 1 134 ? -14.401 -5.763 -1.194 1.00 60.97 134 PHE A N 1
ATOM 1057 C CA . PHE A 1 134 ? -14.671 -5.973 -2.617 1.00 60.97 134 PHE A CA 1
ATOM 1058 C C . PHE A 1 134 ? -15.884 -5.174 -3.131 1.00 60.97 134 PHE A C 1
ATOM 1060 O O . PHE A 1 134 ? -15.807 -4.451 -4.126 1.00 60.97 134 PHE A O 1
ATOM 1067 N N . ARG A 1 135 ? -17.004 -5.222 -2.399 1.00 63.41 135 ARG A N 1
ATOM 1068 C CA . ARG A 1 135 ? -18.192 -4.410 -2.713 1.00 63.41 135 ARG A CA 1
ATOM 1069 C C . ARG A 1 135 ? -17.882 -2.909 -2.698 1.00 63.41 135 ARG A C 1
ATOM 1071 O O . ARG A 1 135 ? -18.431 -2.167 -3.511 1.00 63.41 135 ARG A O 1
ATOM 1078 N N . GLN A 1 136 ? -16.985 -2.473 -1.818 1.00 64.44 136 GLN A N 1
ATOM 1079 C CA . GLN A 1 136 ? -16.608 -1.068 -1.647 1.00 64.44 136 GLN A CA 1
ATOM 1080 C C . GLN A 1 136 ? -15.768 -0.573 -2.826 1.00 64.44 136 GLN A C 1
ATOM 1082 O O . GLN A 1 136 ? -16.057 0.490 -3.369 1.00 64.44 136 GLN A O 1
ATOM 1087 N N . LEU A 1 137 ? -14.832 -1.397 -3.308 1.00 62.78 137 LEU A N 1
ATOM 1088 C CA . LEU A 1 137 ? -14.065 -1.154 -4.538 1.00 62.78 137 LEU A CA 1
ATOM 1089 C C . LEU A 1 137 ? -14.936 -1.186 -5.807 1.00 62.78 137 LEU A C 1
ATOM 1091 O O . LEU A 1 137 ? -14.556 -0.678 -6.860 1.00 62.78 137 LEU A O 1
ATOM 1095 N N . GLN A 1 138 ? -16.143 -1.752 -5.748 1.00 58.59 138 GLN A N 1
ATOM 1096 C CA . GLN A 1 138 ? -17.135 -1.625 -6.823 1.00 58.59 138 GLN A CA 1
ATOM 1097 C C . GLN A 1 138 ? -18.000 -0.358 -6.708 1.00 58.59 138 GLN A C 1
ATOM 1099 O O . GLN A 1 138 ? -18.881 -0.148 -7.540 1.00 58.59 138 GLN A O 1
ATOM 1104 N N . GLY A 1 139 ? -17.741 0.502 -5.719 1.00 58.00 139 GLY A N 1
ATOM 1105 C CA . GLY A 1 139 ? -18.523 1.709 -5.457 1.00 58.00 139 GLY A CA 1
ATOM 1106 C C . GLY A 1 139 ? -19.785 1.466 -4.627 1.00 58.00 139 GLY A C 1
ATOM 1107 O O . GLY A 1 139 ? -20.630 2.356 -4.541 1.00 58.00 139 GLY A O 1
ATOM 1108 N N . SER A 1 140 ? -19.936 0.287 -4.010 1.00 58.94 140 SER A N 1
ATOM 1109 C CA . SER A 1 140 ? -20.995 0.077 -3.016 1.00 58.94 140 SER A CA 1
ATOM 1110 C C . SER A 1 140 ? -20.681 0.859 -1.744 1.00 58.94 140 SER A C 1
ATOM 1112 O O . SER A 1 140 ? -19.518 1.042 -1.384 1.00 58.94 140 SER A O 1
ATOM 1114 N N . GLN A 1 141 ? -21.722 1.270 -1.022 1.00 66.88 141 GLN A N 1
ATOM 1115 C CA . GLN A 1 141 ? -21.551 1.881 0.292 1.00 66.88 141 GLN A CA 1
ATOM 1116 C C . GLN A 1 141 ? -20.856 0.899 1.242 1.00 66.88 141 GLN A C 1
ATOM 1118 O O . GLN A 1 141 ? -21.275 -0.252 1.382 1.00 66.88 141 GLN A O 1
ATOM 1123 N N . TRP A 1 142 ? -19.790 1.365 1.888 1.00 72.88 142 TRP A N 1
ATOM 1124 C CA . TRP A 1 142 ? -19.060 0.601 2.897 1.00 72.88 142 TRP A CA 1
ATOM 1125 C C . TRP A 1 142 ? -19.858 0.478 4.201 1.00 72.88 142 TRP A C 1
ATOM 1127 O O . TRP A 1 142 ? -19.843 -0.570 4.846 1.00 72.88 142 TRP A O 1
ATOM 1137 N N . ASN A 1 143 ? -20.628 1.516 4.534 1.00 73.38 143 ASN A N 1
ATOM 1138 C CA . ASN A 1 143 ? -21.445 1.592 5.734 1.00 73.38 143 ASN A CA 1
ATOM 1139 C C . ASN A 1 143 ? -22.723 0.739 5.617 1.00 73.38 143 ASN A C 1
ATOM 1141 O O . ASN A 1 143 ? -23.824 1.230 5.369 1.00 73.38 143 ASN A O 1
ATOM 1145 N N . THR A 1 144 ? -22.558 -0.572 5.755 1.00 80.19 144 THR A N 1
ATOM 1146 C CA . THR A 1 144 ? -23.663 -1.528 5.892 1.00 80.19 144 THR A CA 1
ATOM 1147 C C . THR A 1 144 ? -24.173 -1.566 7.340 1.00 80.19 144 THR A C 1
ATOM 1149 O O . THR A 1 144 ? -23.418 -1.225 8.247 1.00 80.19 144 THR A O 1
ATOM 1152 N N . PRO A 1 145 ? -25.396 -2.062 7.616 1.00 84.06 145 PRO A N 1
ATOM 1153 C CA . PRO A 1 145 ? -25.888 -2.189 8.992 1.00 84.06 145 PRO A CA 1
ATOM 1154 C C . PRO A 1 145 ? -24.972 -3.001 9.923 1.00 84.06 145 PRO A C 1
ATOM 1156 O O . PRO A 1 145 ? -24.865 -2.682 11.104 1.00 84.06 145 PRO A O 1
ATOM 1159 N N . ALA A 1 146 ? -24.292 -4.028 9.399 1.00 84.00 146 ALA A N 1
ATOM 1160 C CA . ALA A 1 146 ? -23.323 -4.817 10.163 1.00 84.00 146 ALA A CA 1
ATOM 1161 C C . ALA A 1 146 ? -22.081 -3.985 10.530 1.00 84.00 146 ALA A C 1
ATOM 1163 O O . ALA A 1 146 ? -21.637 -4.001 11.675 1.00 84.00 146 ALA A O 1
ATOM 1164 N N . VAL A 1 147 ? -21.581 -3.183 9.584 1.00 84.38 147 VAL A N 1
ATOM 1165 C CA . VAL A 1 147 ? -20.483 -2.230 9.808 1.00 84.38 147 VAL A CA 1
ATOM 1166 C C . VAL A 1 147 ? -20.878 -1.149 10.815 1.00 84.38 147 VAL A C 1
ATOM 1168 O O . VAL A 1 147 ? -20.119 -0.883 11.744 1.00 84.38 147 VAL A O 1
ATOM 1171 N N . SER A 1 148 ? -22.079 -0.571 10.706 1.00 85.69 148 SER A N 1
ATOM 1172 C CA . SER A 1 148 ? -22.562 0.399 11.694 1.00 85.69 148 SER A CA 1
ATOM 1173 C C . SER A 1 148 ? -22.624 -0.229 13.090 1.00 85.69 148 SER A C 1
ATOM 1175 O O . SER A 1 148 ? -22.109 0.350 14.040 1.00 85.69 148 SER A O 1
ATOM 1177 N N . ALA A 1 149 ? -23.168 -1.444 13.220 1.00 87.56 149 ALA A N 1
ATOM 1178 C CA . ALA A 1 149 ? -23.249 -2.152 14.499 1.00 87.56 149 ALA A CA 1
ATOM 1179 C C . ALA A 1 149 ? -21.866 -2.504 15.083 1.00 87.56 149 ALA A C 1
ATOM 1181 O O . ALA A 1 149 ? -21.682 -2.474 16.303 1.00 87.56 149 ALA A O 1
ATOM 1182 N N . ALA A 1 150 ? -20.889 -2.832 14.234 1.00 89.25 150 ALA A N 1
ATOM 1183 C CA . ALA A 1 150 ? -19.495 -3.029 14.625 1.00 89.25 150 ALA A CA 1
ATOM 1184 C C . ALA A 1 150 ? -18.876 -1.733 15.183 1.00 89.25 150 ALA A C 1
ATOM 1186 O O . ALA A 1 150 ? -18.313 -1.732 16.281 1.00 89.25 150 ALA A O 1
ATOM 1187 N N . LEU A 1 151 ? -19.055 -0.610 14.479 1.00 89.19 151 LEU A N 1
ATOM 1188 C CA . LEU A 1 151 ? -18.592 0.706 14.925 1.00 89.19 151 LEU A CA 1
ATOM 1189 C C . LEU A 1 151 ? -19.265 1.134 16.232 1.00 89.19 151 LEU A C 1
ATOM 1191 O O . LEU A 1 151 ? -18.576 1.563 17.153 1.00 89.19 151 LEU A O 1
ATOM 1195 N N . GLU A 1 152 ? -20.584 0.971 16.362 1.00 90.38 152 GLU A N 1
ATOM 1196 C CA . GLU A 1 152 ? -21.318 1.293 17.593 1.00 90.38 152 GLU A CA 1
ATOM 1197 C C . GLU A 1 152 ? -20.776 0.517 18.792 1.00 90.38 152 GLU A C 1
ATOM 1199 O O . GLU A 1 152 ? -20.552 1.092 19.859 1.00 90.38 152 GLU A O 1
ATOM 1204 N N . ARG A 1 153 ? -20.520 -0.782 18.608 1.00 89.56 153 ARG A N 1
ATOM 1205 C CA . ARG A 1 153 ? -20.003 -1.667 19.655 1.00 89.56 153 ARG A CA 1
ATOM 1206 C C . ARG A 1 153 ? -18.628 -1.232 20.154 1.00 89.56 153 ARG A C 1
ATOM 1208 O O . ARG A 1 153 ? -18.361 -1.326 21.350 1.00 89.56 153 ARG A O 1
ATOM 1215 N N . CYS A 1 154 ? -17.759 -0.774 19.256 1.00 89.19 154 CYS A N 1
ATOM 1216 C CA . CYS A 1 154 ? -16.365 -0.481 19.587 1.00 89.19 154 CYS A CA 1
ATOM 1217 C C . CYS A 1 154 ? -16.090 0.993 19.889 1.00 89.19 154 CYS A C 1
ATOM 1219 O O . CYS A 1 154 ? -15.150 1.287 20.630 1.00 89.19 154 CYS A O 1
ATOM 1221 N N . LEU A 1 155 ? -16.873 1.911 19.324 1.00 89.31 155 LEU A N 1
ATOM 1222 C CA . LEU A 1 155 ? -16.620 3.355 19.346 1.00 89.31 155 LEU A CA 1
ATOM 1223 C C . LEU A 1 155 ? -17.787 4.164 19.934 1.00 89.31 155 LEU A C 1
ATOM 1225 O O . LEU A 1 155 ? -17.592 5.323 20.296 1.00 89.31 155 LEU A O 1
ATOM 1229 N N . GLY A 1 156 ? -18.964 3.553 20.095 1.00 88.44 156 GLY A N 1
ATOM 1230 C CA . GLY A 1 156 ? -20.175 4.196 20.603 1.00 88.44 156 GLY A CA 1
ATOM 1231 C C . GLY A 1 156 ? -21.085 4.747 19.500 1.00 88.44 156 GLY A C 1
ATOM 1232 O O . GLY A 1 156 ? -20.671 4.977 18.363 1.00 88.44 156 GLY A O 1
ATOM 1233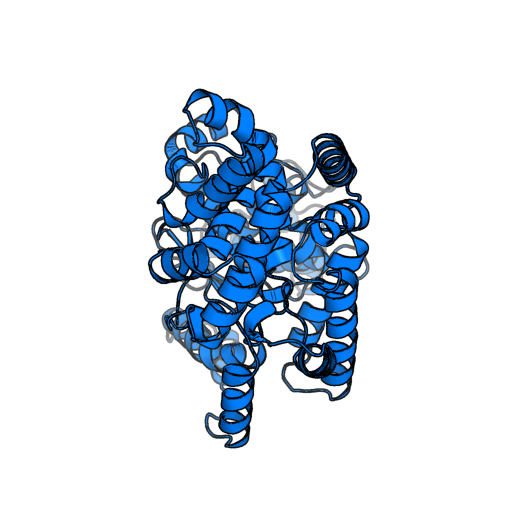 N N . SER A 1 157 ? -22.353 4.977 19.849 1.00 82.25 157 SER A N 1
ATOM 1234 C CA . SER A 1 157 ? -23.408 5.376 18.906 1.00 82.25 157 SER A CA 1
ATOM 1235 C C . SER A 1 157 ? -23.207 6.759 18.291 1.00 82.25 157 SER A C 1
ATOM 1237 O O . SER A 1 157 ? -23.556 6.975 17.136 1.00 82.25 157 SER A O 1
ATOM 1239 N N . GLU A 1 158 ? -22.640 7.713 19.032 1.00 74.81 158 GLU A N 1
ATOM 1240 C CA . GLU A 1 158 ? -22.350 9.050 18.493 1.00 74.81 158 GLU A CA 1
ATOM 1241 C C . GLU A 1 158 ? -21.327 8.975 17.356 1.00 74.81 158 GLU A C 1
ATOM 1243 O O . GLU A 1 158 ? -21.528 9.574 16.300 1.00 74.81 158 GLU A O 1
ATOM 1248 N N . PHE A 1 159 ? -20.281 8.163 17.536 1.00 76.25 159 PHE A N 1
ATOM 1249 C CA . PHE A 1 159 ? -19.253 7.969 16.524 1.00 76.25 159 PHE A CA 1
ATOM 1250 C C . PHE A 1 159 ? -19.780 7.196 15.318 1.00 76.25 159 PHE A C 1
ATOM 1252 O O . PHE A 1 159 ? -19.528 7.599 14.192 1.00 76.25 159 PHE A O 1
ATOM 1259 N N . ALA A 1 160 ? -20.544 6.121 15.521 1.00 72.62 160 ALA A N 1
ATOM 1260 C CA . ALA A 1 160 ? -21.101 5.361 14.404 1.00 72.62 160 ALA A CA 1
ATOM 1261 C C . ALA A 1 160 ? -22.040 6.206 13.534 1.00 72.62 160 ALA A C 1
ATOM 1263 O O . ALA A 1 160 ? -22.001 6.097 12.314 1.00 72.62 160 ALA A O 1
ATOM 1264 N N . ASN A 1 161 ? -22.825 7.101 14.142 1.00 69.88 161 ASN A N 1
ATOM 1265 C CA . ASN A 1 161 ? -23.656 8.051 13.404 1.00 69.88 161 ASN A CA 1
ATOM 1266 C C . ASN A 1 161 ? -22.816 9.083 12.637 1.00 69.88 161 ASN A C 1
ATOM 1268 O O . ASN A 1 161 ? -23.150 9.404 11.500 1.00 69.88 161 ASN A O 1
ATOM 1272 N N . ALA A 1 162 ? -21.723 9.578 13.226 1.00 65.62 162 ALA A N 1
ATOM 1273 C CA . ALA A 1 162 ? -20.801 10.489 12.551 1.00 65.62 162 ALA A CA 1
ATOM 1274 C C . ALA A 1 162 ? -20.033 9.797 11.414 1.00 65.62 162 ALA A C 1
ATOM 1276 O O . ALA A 1 162 ? -19.932 10.353 10.331 1.00 65.62 162 ALA A O 1
ATOM 1277 N N . ALA A 1 163 ? -19.562 8.566 11.613 1.00 65.44 163 ALA A N 1
ATOM 1278 C CA . ALA A 1 163 ? -18.913 7.748 10.591 1.00 65.44 163 ALA A CA 1
ATOM 1279 C C . ALA A 1 163 ? -19.891 7.356 9.475 1.00 65.44 163 ALA A C 1
ATOM 1281 O O . ALA A 1 163 ? -19.514 7.325 8.311 1.00 65.44 163 ALA A O 1
ATOM 1282 N N . ALA A 1 164 ? -21.165 7.132 9.810 1.00 63.78 164 ALA A N 1
ATOM 1283 C CA . ALA A 1 164 ? -22.225 6.902 8.836 1.00 63.78 164 ALA A CA 1
ATOM 1284 C C . ALA A 1 164 ? -22.545 8.133 7.978 1.00 63.78 164 ALA A C 1
ATOM 1286 O O . ALA A 1 164 ? -23.027 7.987 6.855 1.00 63.78 164 ALA A O 1
ATOM 1287 N N . GLN A 1 165 ? -22.302 9.325 8.524 1.00 59.00 165 GLN A N 1
ATOM 1288 C CA . GLN A 1 165 ? -22.377 10.607 7.821 1.00 59.00 165 GLN A CA 1
ATOM 1289 C C . GLN A 1 165 ? -21.044 10.998 7.169 1.00 59.00 165 GLN A C 1
ATOM 1291 O O . GLN A 1 165 ? -21.021 11.912 6.351 1.00 59.00 165 GLN A O 1
ATOM 1296 N N . GLY A 1 166 ? -19.953 10.348 7.571 1.00 56.16 166 GLY A N 1
ATOM 1297 C CA . GLY A 1 166 ? -18.593 10.673 7.192 1.00 56.16 166 GLY A CA 1
ATOM 1298 C C . GLY A 1 166 ? -18.207 10.050 5.860 1.00 56.16 166 GLY A C 1
ATOM 1299 O O . GLY A 1 166 ? -18.585 8.925 5.534 1.00 56.16 166 GLY A O 1
ATOM 1300 N N . ASP A 1 167 ? -17.377 10.777 5.122 1.00 62.16 167 ASP A N 1
ATOM 1301 C CA . ASP A 1 167 ? -16.875 10.381 3.808 1.00 62.16 167 ASP A CA 1
ATOM 1302 C C . ASP A 1 167 ? -15.715 9.368 3.877 1.00 62.16 167 ASP A C 1
ATOM 1304 O O . ASP A 1 167 ? -15.046 9.166 2.866 1.00 62.16 167 ASP A O 1
ATOM 1308 N N . PHE A 1 168 ? -15.452 8.734 5.035 1.00 76.31 168 PHE A N 1
ATOM 1309 C CA . PHE A 1 168 ? -14.330 7.799 5.199 1.00 76.31 168 PHE A CA 1
ATOM 1310 C C . PHE A 1 168 ? -14.549 6.536 4.361 1.00 76.31 168 PHE A C 1
ATOM 1312 O O . PHE A 1 168 ? -15.520 5.823 4.563 1.00 76.31 168 PHE A O 1
ATOM 1319 N N . THR A 1 169 ? -13.670 6.232 3.414 1.00 81.19 169 THR A N 1
ATOM 1320 C CA . THR A 1 169 ? -13.838 5.138 2.447 1.00 81.19 169 THR A CA 1
ATOM 1321 C C . THR A 1 169 ? -12.600 4.258 2.396 1.00 81.19 169 THR A C 1
ATOM 1323 O O . THR A 1 169 ? -11.486 4.706 2.666 1.00 81.19 169 THR A O 1
ATOM 1326 N N . LEU A 1 170 ? -12.773 3.009 1.951 1.00 81.88 170 LEU A N 1
ATOM 1327 C CA . LEU A 1 170 ? -11.643 2.131 1.638 1.00 81.88 170 LEU A CA 1
ATOM 1328 C C . LEU A 1 170 ? -10.667 2.796 0.657 1.00 81.88 170 LEU A C 1
ATOM 1330 O O . LEU A 1 170 ? -9.459 2.665 0.808 1.00 81.88 170 LEU A O 1
ATOM 1334 N N . ARG A 1 171 ? -11.176 3.579 -0.302 1.00 82.94 171 ARG A N 1
ATOM 1335 C CA . ARG A 1 171 ? -10.334 4.335 -1.232 1.00 82.94 171 ARG A CA 1
ATOM 1336 C C . ARG A 1 171 ? -9.380 5.286 -0.508 1.00 82.94 171 ARG A C 1
ATOM 1338 O O . ARG A 1 171 ? -8.204 5.283 -0.829 1.00 82.94 171 ARG A O 1
ATOM 1345 N N . GLN A 1 172 ? -9.844 6.061 0.469 1.00 86.06 172 GLN A N 1
ATOM 1346 C CA . GLN A 1 172 ? -8.962 6.970 1.219 1.00 86.06 172 GLN A CA 1
ATOM 1347 C C . GLN A 1 172 ? -7.911 6.225 2.045 1.00 86.06 172 GLN A C 1
ATOM 1349 O O . GLN A 1 172 ? -6.800 6.720 2.200 1.00 86.06 172 GLN A O 1
ATOM 1354 N N . ILE A 1 173 ? -8.236 5.031 2.550 1.00 87.81 173 ILE A N 1
ATOM 1355 C CA . ILE A 1 173 ? -7.266 4.168 3.240 1.00 87.81 173 ILE A CA 1
ATOM 1356 C C . ILE A 1 173 ? -6.158 3.734 2.278 1.00 87.81 173 ILE A C 1
ATOM 1358 O O . ILE A 1 173 ? -4.979 3.884 2.591 1.00 87.81 173 ILE A O 1
ATOM 1362 N N . LEU A 1 174 ? -6.534 3.238 1.097 1.00 87.94 174 LEU A N 1
ATOM 1363 C CA . LEU A 1 174 ? -5.584 2.740 0.101 1.00 87.94 174 LEU A CA 1
ATOM 1364 C C . LEU A 1 174 ? -4.735 3.871 -0.498 1.00 87.94 174 LEU A C 1
ATOM 1366 O O . LEU A 1 174 ? -3.512 3.752 -0.561 1.00 87.94 174 LEU A O 1
ATOM 1370 N N . GLU A 1 175 ? -5.369 4.973 -0.902 1.00 88.62 175 GLU A N 1
ATOM 1371 C CA . GLU A 1 175 ? -4.709 6.150 -1.487 1.00 88.62 175 GLU A CA 1
ATOM 1372 C C . GLU A 1 175 ? -3.832 6.874 -0.459 1.00 88.62 175 GLU A C 1
ATOM 1374 O O . GLU A 1 175 ? -2.724 7.300 -0.785 1.00 88.62 175 GLU A O 1
ATOM 1379 N N . GLY A 1 176 ? -4.291 6.980 0.792 1.00 91.00 176 GLY A N 1
ATOM 1380 C CA . GLY A 1 176 ? -3.523 7.591 1.873 1.00 91.00 176 GLY A CA 1
ATOM 1381 C C . GLY A 1 176 ? -2.278 6.789 2.238 1.00 91.00 176 GLY A C 1
ATOM 1382 O O . GLY A 1 176 ? -1.213 7.370 2.432 1.00 91.00 176 GLY A O 1
ATOM 1383 N N . GLU A 1 177 ? -2.361 5.455 2.258 1.00 91.19 177 GLU A N 1
ATOM 1384 C CA . GLU A 1 177 ? -1.174 4.623 2.467 1.00 91.19 177 GLU A CA 1
ATOM 1385 C C . GLU A 1 177 ? -0.174 4.780 1.313 1.00 91.19 177 GLU A C 1
ATOM 1387 O O . GLU A 1 177 ? 1.011 5.006 1.569 1.00 91.19 177 GLU A O 1
ATOM 1392 N N . ALA A 1 178 ? -0.640 4.708 0.061 1.00 90.50 178 ALA A N 1
ATOM 1393 C CA . ALA A 1 178 ? 0.214 4.881 -1.113 1.00 90.50 178 ALA A CA 1
ATOM 1394 C C . ALA A 1 178 ? 0.918 6.246 -1.106 1.00 90.50 178 ALA A C 1
ATOM 1396 O O . ALA A 1 178 ? 2.143 6.308 -1.239 1.00 90.50 178 ALA A O 1
ATOM 1397 N N . ALA A 1 179 ? 0.178 7.323 -0.824 1.00 92.44 179 ALA A N 1
ATOM 1398 C CA . ALA A 1 179 ? 0.745 8.658 -0.686 1.00 92.44 179 ALA A CA 1
ATOM 1399 C C . ALA A 1 179 ? 1.777 8.728 0.450 1.00 92.44 179 ALA A C 1
ATOM 1401 O O . ALA A 1 179 ? 2.876 9.236 0.233 1.00 92.44 179 ALA A O 1
ATOM 1402 N N . CYS A 1 180 ? 1.487 8.167 1.632 1.00 92.69 180 CYS A N 1
ATOM 1403 C CA . CYS A 1 180 ? 2.433 8.158 2.750 1.00 92.69 180 CYS A CA 1
ATOM 1404 C C . CYS A 1 180 ? 3.758 7.467 2.396 1.00 92.69 180 CYS A C 1
ATOM 1406 O O . CYS A 1 180 ? 4.828 7.996 2.710 1.00 92.69 180 CYS A O 1
ATOM 1408 N N . HIS A 1 181 ? 3.694 6.312 1.728 1.00 90.62 181 HIS A N 1
ATOM 1409 C CA . HIS A 1 181 ? 4.880 5.580 1.285 1.00 90.62 181 HIS A CA 1
ATOM 1410 C C . HIS A 1 181 ? 5.708 6.383 0.281 1.00 90.62 181 HIS A C 1
ATOM 1412 O O . HIS A 1 181 ? 6.920 6.527 0.460 1.00 90.62 181 HIS A O 1
ATOM 1418 N N . VAL A 1 182 ? 5.061 6.957 -0.736 1.00 91.94 182 VAL A N 1
ATOM 1419 C CA . VAL A 1 182 ? 5.737 7.758 -1.766 1.00 91.94 182 VAL A CA 1
ATOM 1420 C C . VAL A 1 182 ? 6.353 9.024 -1.170 1.00 91.94 182 VAL A C 1
ATOM 1422 O O . VAL A 1 182 ? 7.523 9.310 -1.434 1.00 91.94 182 VAL A O 1
ATOM 1425 N N . THR A 1 183 ? 5.611 9.762 -0.334 1.00 93.12 183 THR A N 1
ATOM 1426 C CA . THR A 1 183 ? 6.126 10.959 0.346 1.00 93.12 183 THR A CA 1
ATOM 1427 C C . THR A 1 183 ? 7.370 10.619 1.156 1.00 93.12 183 THR A C 1
ATOM 1429 O O . THR A 1 183 ? 8.392 11.290 1.023 1.00 93.12 183 THR A O 1
ATOM 1432 N N . ARG A 1 184 ? 7.301 9.568 1.981 1.00 90.62 184 ARG A N 1
ATOM 1433 C CA . ARG A 1 184 ? 8.407 9.179 2.853 1.00 90.62 184 ARG A CA 1
ATOM 1434 C C . ARG A 1 184 ? 9.630 8.744 2.058 1.00 90.62 184 ARG A C 1
ATOM 1436 O O . ARG A 1 184 ? 10.723 9.224 2.337 1.00 90.62 184 ARG A O 1
ATOM 1443 N N . PHE A 1 185 ? 9.442 7.919 1.030 1.00 90.06 185 PHE A N 1
ATOM 1444 C CA . PHE A 1 185 ? 10.534 7.524 0.150 1.00 90.06 185 PHE A CA 1
ATOM 1445 C C . PHE A 1 185 ? 11.238 8.742 -0.464 1.00 90.06 185 PHE A C 1
ATOM 1447 O O . PHE A 1 185 ? 12.460 8.826 -0.413 1.00 90.06 185 PHE A O 1
ATOM 1454 N N . ILE A 1 186 ? 10.495 9.716 -0.999 1.00 91.69 186 ILE A N 1
ATOM 1455 C CA . ILE A 1 186 ? 11.095 10.906 -1.626 1.00 91.69 186 ILE A CA 1
ATOM 1456 C C . ILE A 1 186 ? 11.820 11.793 -0.605 1.00 91.69 186 ILE A C 1
ATOM 1458 O O . ILE A 1 186 ? 12.849 12.386 -0.939 1.00 91.69 186 ILE A O 1
ATOM 1462 N N . VAL A 1 187 ? 11.303 11.896 0.623 1.00 90.44 187 VAL A N 1
ATOM 1463 C CA . VAL A 1 187 ? 11.957 12.636 1.715 1.00 90.44 187 VAL A CA 1
ATOM 1464 C C . VAL A 1 187 ? 13.269 11.967 2.131 1.00 90.44 187 VAL A C 1
ATOM 1466 O O . VAL A 1 187 ? 14.267 12.667 2.308 1.00 90.44 187 VAL A O 1
ATOM 1469 N N . ASP A 1 188 ? 13.272 10.638 2.241 1.00 88.00 188 ASP A N 1
ATOM 1470 C CA . ASP A 1 188 ? 14.415 9.851 2.715 1.00 88.00 188 ASP A CA 1
ATOM 1471 C C . ASP A 1 188 ? 15.461 9.589 1.610 1.00 88.00 188 ASP A C 1
ATOM 1473 O O . ASP A 1 188 ? 16.637 9.350 1.898 1.00 88.00 188 ASP A O 1
ATOM 1477 N N . ALA A 1 189 ? 15.063 9.645 0.335 1.00 88.12 189 ALA A N 1
ATOM 1478 C CA . ALA A 1 189 ? 15.932 9.353 -0.796 1.00 88.12 189 ALA A CA 1
ATOM 1479 C C . ALA A 1 189 ? 17.052 10.390 -0.977 1.00 88.12 189 ALA A C 1
ATOM 1481 O O . ALA A 1 189 ? 16.884 11.602 -0.824 1.00 88.12 189 ALA A O 1
ATOM 1482 N N . ALA A 1 190 ? 18.213 9.924 -1.440 1.00 86.38 190 ALA A N 1
ATOM 1483 C CA . ALA A 1 190 ? 19.263 10.807 -1.927 1.00 86.38 190 ALA A CA 1
ATOM 1484 C C . ALA A 1 190 ? 18.849 11.431 -3.275 1.00 86.38 190 ALA A C 1
ATOM 1486 O O . ALA A 1 190 ? 18.864 10.768 -4.320 1.00 86.38 190 ALA A O 1
ATOM 1487 N N . VAL A 1 191 ? 18.509 12.723 -3.240 1.00 87.31 191 VAL A N 1
ATOM 1488 C CA . VAL A 1 191 ? 18.054 13.513 -4.395 1.00 87.31 191 VAL A CA 1
ATOM 1489 C C . VAL A 1 191 ? 19.160 14.449 -4.893 1.00 87.31 191 VAL A C 1
ATOM 1491 O O . VAL A 1 191 ? 19.720 15.237 -4.132 1.00 87.31 191 VAL A O 1
ATOM 1494 N N . GLU A 1 192 ? 19.455 14.414 -6.194 1.00 83.69 192 GLU A N 1
ATOM 1495 C CA . GLU A 1 192 ? 20.380 15.370 -6.823 1.00 83.69 192 GLU A CA 1
ATOM 1496 C C . GLU A 1 192 ? 19.766 16.779 -6.916 1.00 83.69 192 GLU A C 1
ATOM 1498 O O . GLU A 1 192 ? 18.566 16.926 -7.144 1.00 83.69 192 GLU A O 1
ATOM 1503 N N . GLN A 1 193 ? 20.585 17.836 -6.824 1.00 81.81 193 GLN A N 1
ATOM 1504 C CA . GLN A 1 193 ? 20.102 19.229 -6.811 1.00 81.81 193 GLN A CA 1
ATOM 1505 C C . GLN A 1 193 ? 19.189 19.570 -8.002 1.00 81.81 193 GLN A C 1
ATOM 1507 O O . GLN A 1 193 ? 18.182 20.252 -7.831 1.00 81.81 193 GLN A O 1
ATOM 1512 N N . GLN A 1 194 ? 19.515 19.077 -9.201 1.00 79.88 194 GLN A N 1
ATOM 1513 C CA . GLN A 1 194 ? 18.687 19.288 -10.390 1.00 79.88 194 GLN A CA 1
ATOM 1514 C C . GLN A 1 194 ? 17.323 18.588 -10.275 1.00 79.88 194 GLN A C 1
ATOM 1516 O O . GLN A 1 194 ? 16.306 19.177 -10.624 1.00 79.88 194 GLN A O 1
ATOM 1521 N N . THR A 1 195 ? 17.293 17.367 -9.736 1.00 87.00 195 THR A N 1
ATOM 1522 C CA . THR A 1 195 ? 16.053 16.612 -9.490 1.00 87.00 195 THR A CA 1
ATOM 1523 C C . THR A 1 195 ? 15.180 17.303 -8.440 1.00 87.00 195 THR A C 1
ATOM 1525 O O . THR A 1 195 ? 13.957 17.300 -8.553 1.00 87.00 195 THR A O 1
ATOM 1528 N N . ARG A 1 196 ? 15.794 17.960 -7.445 1.00 89.06 196 ARG A N 1
ATOM 1529 C CA . ARG A 1 196 ? 15.066 18.676 -6.389 1.00 89.06 196 ARG A CA 1
ATOM 1530 C C . ARG A 1 196 ? 14.159 19.774 -6.944 1.00 89.06 196 ARG A C 1
ATOM 1532 O O . ARG A 1 196 ? 13.001 19.837 -6.559 1.00 89.06 196 ARG A O 1
ATOM 1539 N N . SER A 1 197 ? 14.649 20.570 -7.896 1.00 88.44 197 SER A N 1
ATOM 1540 C CA . SER A 1 197 ? 13.841 21.630 -8.519 1.00 88.44 197 SER A CA 1
ATOM 1541 C C . SER A 1 197 ? 12.598 21.080 -9.224 1.00 88.44 197 SER A C 1
ATOM 1543 O O . SER A 1 197 ? 11.551 21.722 -9.215 1.00 88.44 197 SER A O 1
ATOM 1545 N N . GLU A 1 198 ? 12.709 19.908 -9.848 1.00 90.50 198 GLU A N 1
ATOM 1546 C CA . GLU A 1 198 ? 11.595 19.274 -10.558 1.00 90.50 198 GLU A CA 1
ATOM 1547 C C . GLU A 1 198 ? 10.596 18.612 -9.592 1.00 90.50 198 GLU A C 1
ATOM 1549 O O . GLU A 1 198 ? 9.386 18.625 -9.839 1.00 90.50 198 GLU A O 1
ATOM 1554 N N . LEU A 1 199 ? 11.085 18.081 -8.464 1.00 90.38 199 LEU A N 1
ATOM 1555 C CA . LEU A 1 199 ? 10.250 17.593 -7.363 1.00 90.38 199 LEU A CA 1
ATOM 1556 C C . LEU A 1 199 ? 9.465 18.725 -6.696 1.00 90.38 199 LEU A C 1
ATOM 1558 O O . LEU A 1 199 ? 8.266 18.566 -6.470 1.00 90.38 199 LEU A O 1
ATOM 1562 N N . ASP A 1 200 ? 10.114 19.862 -6.436 1.00 89.94 200 ASP A N 1
ATOM 1563 C CA . ASP A 1 200 ? 9.484 21.053 -5.854 1.00 89.94 200 ASP A CA 1
ATOM 1564 C C . ASP A 1 200 ? 8.416 21.639 -6.802 1.00 89.94 200 ASP A C 1
ATOM 1566 O O . ASP A 1 200 ? 7.411 22.187 -6.359 1.00 89.94 200 ASP A O 1
ATOM 1570 N N . ALA A 1 201 ? 8.578 21.475 -8.119 1.00 88.06 201 ALA A N 1
ATOM 1571 C CA . ALA A 1 201 ? 7.565 21.846 -9.111 1.00 88.06 201 ALA A CA 1
ATOM 1572 C C . ALA A 1 201 ? 6.410 20.826 -9.237 1.00 88.06 201 ALA A C 1
ATOM 1574 O O . ALA A 1 201 ? 5.424 21.093 -9.929 1.00 88.06 201 ALA A O 1
ATOM 1575 N N . SER A 1 202 ? 6.534 19.653 -8.607 1.00 88.50 202 SER A N 1
ATOM 1576 C CA . SER A 1 202 ? 5.596 18.526 -8.718 1.00 88.50 202 SER A CA 1
ATOM 1577 C C . SER A 1 202 ? 5.033 18.083 -7.363 1.00 88.50 202 SER A C 1
ATOM 1579 O O . SER A 1 202 ? 4.518 16.974 -7.254 1.00 88.50 202 SER A O 1
ATOM 1581 N N . THR A 1 203 ? 5.108 18.930 -6.335 1.00 90.69 203 THR A N 1
ATOM 1582 C CA . THR A 1 203 ? 4.683 18.628 -4.956 1.00 90.69 203 THR A CA 1
ATOM 1583 C C . THR A 1 203 ? 3.258 18.093 -4.859 1.00 90.69 203 THR A C 1
ATOM 1585 O O . THR A 1 203 ? 3.044 17.091 -4.190 1.00 90.69 203 THR A O 1
ATOM 1588 N N . SER A 1 204 ? 2.315 18.648 -5.625 1.00 88.12 204 SER A N 1
ATOM 1589 C CA . SER A 1 204 ? 0.922 18.159 -5.721 1.00 88.12 204 SER A CA 1
ATOM 1590 C C . SER A 1 204 ? 0.746 16.690 -6.156 1.00 88.12 204 SER A C 1
ATOM 1592 O O . SER A 1 204 ? -0.379 16.192 -6.179 1.00 88.12 204 SER A O 1
ATOM 1594 N N . LEU A 1 205 ? 1.820 15.994 -6.547 1.00 86.06 205 LEU A N 1
ATOM 1595 C CA . LEU A 1 205 ? 1.797 14.572 -6.904 1.00 86.06 205 LEU A CA 1
ATOM 1596 C C . LEU A 1 205 ? 2.342 13.648 -5.819 1.00 86.06 205 LEU A C 1
ATOM 1598 O O . LEU A 1 205 ? 2.106 12.449 -5.899 1.00 86.06 205 LEU A O 1
ATOM 1602 N N . TRP A 1 206 ? 3.114 14.169 -4.868 1.00 90.56 206 TRP A N 1
ATOM 1603 C CA . TRP A 1 206 ? 3.856 13.321 -3.932 1.00 90.56 206 TRP A CA 1
ATOM 1604 C C . TRP A 1 206 ? 3.899 13.835 -2.500 1.00 90.56 206 TRP A C 1
ATOM 1606 O O . TRP A 1 206 ? 4.204 13.062 -1.598 1.00 90.56 206 TRP A O 1
ATOM 1616 N N . ARG A 1 207 ? 3.627 15.120 -2.270 1.00 91.62 207 ARG A N 1
ATOM 1617 C CA . ARG A 1 207 ? 3.483 15.696 -0.938 1.00 91.62 207 ARG A CA 1
ATOM 1618 C C . ARG A 1 207 ? 2.030 15.594 -0.521 1.00 91.62 207 ARG A C 1
ATOM 1620 O O . ARG A 1 207 ? 1.189 16.322 -1.038 1.00 91.62 207 ARG A O 1
ATOM 1627 N N . ILE A 1 208 ? 1.752 14.686 0.406 1.00 90.75 208 ILE A N 1
ATOM 1628 C CA . ILE A 1 208 ? 0.394 14.358 0.850 1.00 90.75 208 ILE A CA 1
ATOM 1629 C C . ILE A 1 208 ? -0.406 15.577 1.347 1.00 90.75 208 ILE A C 1
ATOM 1631 O O . ILE A 1 208 ? -1.617 15.619 1.163 1.00 90.75 208 ILE A O 1
ATOM 1635 N N . ASP A 1 209 ? 0.259 16.597 1.902 1.00 88.06 209 ASP A N 1
ATOM 1636 C CA . ASP A 1 209 ? -0.345 17.861 2.346 1.00 88.06 209 ASP A CA 1
ATOM 1637 C C . ASP A 1 209 ? -0.754 18.802 1.196 1.00 88.06 209 ASP A C 1
ATOM 1639 O O . ASP A 1 209 ? -1.547 19.721 1.397 1.00 88.06 209 ASP A O 1
ATOM 1643 N N . GLU A 1 210 ? -0.239 18.567 -0.012 1.00 90.69 210 GLU A N 1
ATOM 1644 C CA . GLU A 1 210 ? -0.549 19.320 -1.234 1.00 90.69 210 GLU A CA 1
ATOM 1645 C C . GLU A 1 210 ? -1.376 18.505 -2.249 1.00 90.69 210 GLU A C 1
ATOM 1647 O O . GLU A 1 210 ? -1.769 19.024 -3.299 1.00 90.69 210 GLU A O 1
ATOM 1652 N N . MET A 1 211 ? -1.632 17.227 -1.959 1.00 90.56 211 MET A N 1
ATOM 1653 C CA . MET A 1 211 ? -2.474 16.345 -2.767 1.00 90.56 211 MET A CA 1
ATOM 1654 C C . MET A 1 211 ? -3.969 16.581 -2.472 1.00 90.56 211 MET A C 1
ATOM 1656 O O . MET A 1 211 ? -4.324 17.168 -1.447 1.00 90.56 211 MET A O 1
ATOM 1660 N N . PRO A 1 212 ? -4.885 16.135 -3.355 1.00 88.25 212 PRO A N 1
ATOM 1661 C CA . PRO A 1 212 ? -6.319 16.168 -3.076 1.00 88.25 212 PRO A CA 1
ATOM 1662 C C . PRO A 1 212 ? -6.690 15.506 -1.738 1.00 88.25 212 PRO A C 1
ATOM 1664 O O . PRO A 1 212 ? -6.015 14.595 -1.267 1.00 88.25 212 PRO A O 1
ATOM 1667 N N . GLU A 1 213 ? -7.822 15.908 -1.158 1.00 85.62 213 GLU A N 1
ATOM 1668 C CA . GLU A 1 213 ? -8.246 15.467 0.180 1.00 85.62 213 GLU A CA 1
ATOM 1669 C C . GLU A 1 213 ? -8.226 13.941 0.355 1.00 85.62 213 GLU A C 1
ATOM 1671 O O . GLU A 1 213 ? -7.777 13.451 1.386 1.00 85.62 213 GLU A O 1
ATOM 1676 N N . VAL A 1 214 ? -8.604 13.184 -0.683 1.00 84.62 214 VAL A N 1
ATOM 1677 C CA . VAL A 1 214 ? -8.644 11.710 -0.670 1.00 84.62 214 VAL A CA 1
ATOM 1678 C C . VAL A 1 214 ? -7.340 11.045 -0.195 1.00 84.62 214 VAL A C 1
ATOM 1680 O O . VAL A 1 214 ? -7.402 9.952 0.359 1.00 84.62 214 VAL A O 1
ATOM 1683 N N . TYR A 1 215 ? -6.187 11.700 -0.362 1.00 88.00 215 TYR A N 1
ATOM 1684 C CA . TYR A 1 215 ? -4.885 11.185 0.069 1.00 88.00 215 TYR A CA 1
ATOM 1685 C C . TYR A 1 215 ? -4.554 11.556 1.524 1.00 88.00 215 TYR A C 1
ATOM 1687 O O . TYR A 1 215 ? -3.885 10.797 2.213 1.00 88.00 215 TYR A O 1
ATOM 1695 N N . GLY A 1 216 ? -5.019 12.707 2.020 1.00 89.88 216 GLY A N 1
ATOM 1696 C CA . GLY A 1 216 ? -4.613 13.254 3.323 1.00 89.88 216 GLY A CA 1
ATOM 1697 C C . GLY A 1 216 ? -5.497 12.865 4.511 1.00 89.88 216 GLY A C 1
ATOM 1698 O O . GLY A 1 216 ? -5.056 12.981 5.655 1.00 89.88 216 GLY A O 1
ATOM 1699 N N . VAL A 1 217 ? -6.727 12.393 4.276 1.00 89.44 217 VAL A N 1
ATOM 1700 C CA . VAL A 1 217 ? -7.709 12.137 5.351 1.00 89.44 217 VAL A CA 1
ATOM 1701 C C . VAL A 1 217 ? -7.181 11.156 6.408 1.00 89.44 217 VAL A C 1
ATOM 1703 O O . VAL A 1 217 ? -7.294 11.424 7.603 1.00 89.44 217 VAL A O 1
ATOM 1706 N N . ALA A 1 218 ? -6.563 10.045 5.994 1.00 91.06 218 ALA A N 1
ATOM 1707 C CA . ALA A 1 218 ? -6.029 9.053 6.930 1.00 91.06 218 ALA A CA 1
ATOM 1708 C C . ALA A 1 218 ? -4.906 9.615 7.816 1.00 91.06 218 ALA A C 1
ATOM 1710 O O . ALA A 1 218 ? -4.883 9.354 9.019 1.00 91.06 218 ALA A O 1
ATOM 1711 N N . LEU A 1 219 ? -4.016 10.428 7.238 1.00 93.56 219 LEU A N 1
ATOM 1712 C CA . LEU A 1 219 ? -2.939 11.087 7.974 1.00 93.56 219 LEU A CA 1
ATOM 1713 C C . LEU A 1 219 ? -3.495 12.062 9.019 1.00 93.56 219 LEU A C 1
ATOM 1715 O O . LEU A 1 219 ? -3.036 12.069 10.160 1.00 93.56 219 LEU A O 1
ATOM 1719 N N . LEU A 1 220 ? -4.498 12.863 8.646 1.00 91.56 220 LEU A N 1
ATOM 1720 C CA . LEU A 1 220 ? -5.142 13.807 9.560 1.00 91.56 220 LEU A CA 1
ATOM 1721 C C . LEU A 1 220 ? -5.820 13.091 10.730 1.00 91.56 220 LEU A C 1
ATOM 1723 O O . LEU A 1 220 ? -5.673 13.523 11.870 1.00 91.56 220 LEU A O 1
ATOM 1727 N N . GLU A 1 221 ? -6.502 11.975 10.474 1.00 91.31 221 GLU A N 1
ATOM 1728 C CA . GLU A 1 221 ? -7.155 11.184 11.523 1.00 91.31 221 GLU A CA 1
ATOM 1729 C C . GLU A 1 221 ? -6.129 10.610 12.517 1.00 91.31 221 GLU A C 1
ATOM 1731 O O . GLU A 1 221 ? -6.324 10.660 13.733 1.00 91.31 221 GLU A O 1
ATOM 1736 N N . VAL A 1 222 ? -4.972 10.159 12.022 1.00 94.00 222 VAL A N 1
ATOM 1737 C CA . VAL A 1 222 ? -3.849 9.736 12.873 1.00 94.00 222 VAL A CA 1
ATOM 1738 C C . VAL A 1 222 ? -3.275 10.912 13.669 1.00 94.00 222 VAL A C 1
ATOM 1740 O O . VAL A 1 222 ? -3.021 10.767 14.864 1.00 94.00 222 VAL A O 1
ATOM 1743 N N . MET A 1 223 ? -3.116 12.094 13.066 1.00 94.75 223 MET A N 1
ATOM 1744 C CA . MET A 1 223 ? -2.667 13.293 13.788 1.00 94.75 223 MET A CA 1
ATOM 1745 C C . MET A 1 223 ? -3.636 13.677 14.913 1.00 94.75 223 MET A C 1
ATOM 1747 O O . MET A 1 223 ? -3.185 13.958 16.024 1.00 94.75 223 MET A O 1
ATOM 1751 N N . VAL A 1 224 ? -4.949 13.662 14.655 1.00 92.19 224 VAL A N 1
ATOM 1752 C CA . VAL A 1 224 ? -5.986 13.912 15.673 1.00 92.19 224 VAL A CA 1
ATOM 1753 C C . VAL A 1 224 ? -5.872 12.895 16.806 1.00 92.19 224 VAL A C 1
ATOM 1755 O O . VAL A 1 224 ? -5.920 13.267 17.981 1.00 92.19 224 VAL A O 1
ATOM 1758 N N . ALA A 1 225 ? -5.668 11.618 16.476 1.00 92.69 225 ALA A N 1
ATOM 1759 C CA . ALA A 1 225 ? -5.521 10.569 17.475 1.00 92.69 225 ALA A CA 1
ATOM 1760 C C . ALA A 1 225 ? -4.308 10.782 18.384 1.00 92.69 225 ALA A C 1
ATOM 1762 O O . ALA A 1 225 ? -4.458 10.671 19.601 1.00 92.69 225 ALA A O 1
ATOM 1763 N N . ILE A 1 226 ? -3.152 11.137 17.811 1.00 93.56 226 ILE A N 1
ATOM 1764 C CA . ILE A 1 226 ? -1.923 11.428 18.565 1.00 93.56 226 ILE A CA 1
ATOM 1765 C C . ILE A 1 226 ? -2.090 12.684 19.426 1.00 93.56 226 ILE A C 1
ATOM 1767 O O . ILE A 1 226 ? -1.665 12.699 20.578 1.00 93.56 226 ILE A O 1
ATOM 1771 N N . ALA A 1 227 ? -2.699 13.740 18.877 1.00 91.12 227 ALA A N 1
ATOM 1772 C CA . ALA A 1 227 ? -2.915 14.992 19.597 1.00 91.12 227 ALA A CA 1
ATOM 1773 C C . ALA A 1 227 ? -3.858 14.805 20.794 1.00 91.12 227 ALA A C 1
ATOM 1775 O O . ALA A 1 227 ? -3.670 15.437 21.831 1.00 91.12 227 ALA A O 1
ATOM 1776 N N . ASN A 1 228 ? -4.870 13.942 20.643 1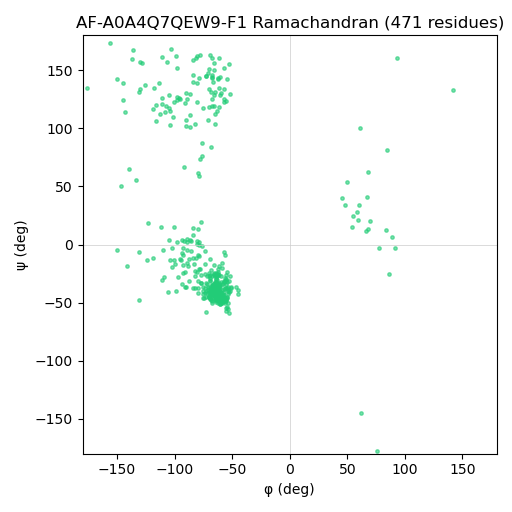.00 86.31 228 ASN A N 1
ATOM 1777 C CA . ASN A 1 228 ? -5.981 13.791 21.586 1.00 86.31 228 ASN A CA 1
ATOM 1778 C C . ASN A 1 228 ? -6.726 15.116 21.863 1.00 86.31 228 ASN A C 1
ATOM 1780 O O . ASN A 1 228 ? -7.362 15.299 22.900 1.00 86.31 228 ASN A O 1
ATOM 1784 N N . GLU A 1 229 ? -6.649 16.048 20.916 1.00 84.56 229 GLU A N 1
ATOM 1785 C CA . GLU A 1 229 ? -7.301 17.352 20.938 1.00 84.56 229 GLU A CA 1
ATOM 1786 C C . GLU A 1 229 ? -7.483 17.878 19.507 1.00 84.56 229 GLU A C 1
ATOM 1788 O O . GLU A 1 229 ? -7.024 17.272 18.535 1.00 84.56 229 GLU A O 1
ATOM 1793 N N . ALA A 1 230 ? -8.185 19.005 19.362 1.00 86.69 230 ALA A N 1
ATOM 1794 C CA . ALA A 1 230 ? -8.376 19.630 18.059 1.00 86.69 230 ALA A CA 1
ATOM 1795 C C . ALA A 1 230 ? -7.035 20.112 17.479 1.00 86.69 230 ALA A C 1
ATOM 1797 O O . ALA A 1 230 ? -6.273 20.813 18.148 1.00 86.69 230 ALA A O 1
ATOM 1798 N N . LEU A 1 231 ? -6.769 19.778 16.214 1.00 89.19 231 LEU A N 1
ATOM 1799 C CA . LEU A 1 231 ? -5.520 20.147 15.554 1.00 89.19 231 LEU A CA 1
ATOM 1800 C C . LEU A 1 231 ? -5.416 21.662 15.344 1.00 89.19 231 LEU A C 1
ATOM 1802 O O . LEU A 1 231 ? -6.264 22.291 14.712 1.00 89.19 231 LEU A O 1
ATOM 1806 N N . THR A 1 232 ? -4.321 22.236 15.836 1.00 91.38 232 THR A N 1
ATOM 1807 C CA . THR A 1 232 ? -3.867 23.588 15.494 1.00 91.38 232 THR A CA 1
ATOM 1808 C C . THR A 1 232 ? -2.769 23.508 14.432 1.00 91.38 232 THR A C 1
ATOM 1810 O O . THR A 1 232 ? -2.135 22.468 14.261 1.00 91.38 232 THR A O 1
ATOM 1813 N N . THR A 1 233 ? -2.481 24.611 13.736 1.00 89.31 233 THR A N 1
ATOM 1814 C CA . THR A 1 233 ? -1.377 24.656 12.758 1.00 89.31 233 THR A CA 1
ATOM 1815 C C . THR A 1 233 ? -0.029 24.274 13.379 1.00 89.31 233 THR A C 1
ATOM 1817 O O . THR A 1 233 ? 0.767 23.591 12.743 1.00 89.31 233 THR A O 1
ATOM 1820 N N . GLU A 1 234 ? 0.222 24.670 14.630 1.00 90.19 234 GLU A N 1
ATOM 1821 C CA . GLU A 1 234 ? 1.448 24.314 15.354 1.00 90.19 234 GLU A CA 1
ATOM 1822 C C . GLU A 1 234 ? 1.528 22.806 15.635 1.00 90.19 234 GLU A C 1
ATOM 1824 O O . GLU A 1 234 ? 2.573 22.190 15.416 1.00 90.19 234 GLU A O 1
ATOM 1829 N N . LEU A 1 235 ? 0.414 22.194 16.055 1.00 88.94 235 LEU A N 1
ATOM 1830 C CA . LEU A 1 235 ? 0.342 20.749 16.270 1.00 88.94 235 LEU A CA 1
ATOM 1831 C C . LEU A 1 235 ? 0.538 19.971 14.972 1.00 88.94 235 LEU A C 1
ATOM 1833 O O . LEU A 1 235 ? 1.268 18.988 14.985 1.00 88.94 235 LEU A O 1
ATOM 1837 N N . ILE A 1 236 ? -0.039 20.424 13.856 1.00 89.38 236 ILE A N 1
ATOM 1838 C CA . ILE A 1 236 ? 0.142 19.775 12.549 1.00 89.38 236 ILE A CA 1
ATOM 1839 C C . ILE A 1 236 ? 1.629 19.711 12.189 1.00 89.38 236 ILE A C 1
ATOM 1841 O O . ILE A 1 236 ? 2.128 18.638 11.868 1.00 89.38 236 ILE A O 1
ATOM 1845 N N . VAL A 1 237 ? 2.359 20.825 12.314 1.00 88.31 237 VAL A N 1
ATOM 1846 C CA . VAL A 1 237 ? 3.803 20.861 12.023 1.00 88.31 237 VAL A CA 1
ATOM 1847 C C . VAL A 1 237 ? 4.581 19.921 12.948 1.00 88.31 237 VAL A C 1
ATOM 1849 O O . VAL A 1 237 ? 5.459 19.197 12.491 1.00 88.31 237 VAL A O 1
ATOM 1852 N N . LYS A 1 238 ? 4.253 19.899 14.244 1.00 90.00 238 LYS A N 1
ATOM 1853 C CA . LYS A 1 238 ? 4.931 19.047 15.232 1.00 90.00 238 LYS A CA 1
ATOM 1854 C C . LYS A 1 238 ? 4.649 17.554 15.029 1.00 90.00 238 LYS A C 1
ATOM 1856 O O . LYS A 1 238 ? 5.514 16.726 15.307 1.00 90.00 238 LYS A O 1
ATOM 1861 N N . LEU A 1 239 ? 3.431 17.212 14.616 1.00 92.06 239 LEU A N 1
ATOM 1862 C CA . LEU A 1 239 ? 2.955 15.833 14.509 1.00 92.06 239 LEU A CA 1
ATOM 1863 C C . LEU A 1 239 ? 3.144 15.235 13.117 1.00 92.06 239 LEU A C 1
ATOM 1865 O O . LEU A 1 239 ? 2.942 14.033 12.974 1.00 92.06 239 LEU A O 1
ATOM 1869 N N . TYR A 1 240 ? 3.561 16.025 12.125 1.00 91.38 240 TYR A N 1
ATOM 1870 C CA . TYR A 1 240 ? 3.718 15.563 10.749 1.00 91.38 240 TYR A CA 1
ATOM 1871 C C . TYR A 1 240 ? 4.643 14.351 10.629 1.00 91.38 240 TYR A C 1
ATOM 1873 O O . TYR A 1 240 ? 4.192 13.300 10.183 1.00 91.38 240 TYR A O 1
ATOM 1881 N N . ASP A 1 241 ? 5.889 14.442 11.100 1.00 89.50 241 ASP A N 1
ATOM 1882 C CA . ASP A 1 241 ? 6.843 13.332 10.971 1.00 89.50 241 ASP A CA 1
ATOM 1883 C C . ASP A 1 241 ? 6.409 12.076 11.760 1.00 89.50 241 ASP A C 1
ATOM 1885 O O . ASP A 1 241 ? 6.399 10.987 11.177 1.00 89.50 241 ASP A O 1
ATOM 1889 N N . PRO A 1 242 ? 5.977 12.170 13.040 1.00 90.62 242 PRO A N 1
ATOM 1890 C CA . PRO A 1 242 ? 5.419 11.017 13.749 1.00 90.62 242 PRO A CA 1
ATOM 1891 C C . PRO A 1 242 ? 4.204 10.403 13.046 1.00 90.62 242 PRO A C 1
ATOM 1893 O O . PRO A 1 242 ? 4.110 9.183 12.934 1.00 90.62 242 PRO A O 1
ATOM 1896 N N . ALA A 1 243 ? 3.281 11.222 12.539 1.00 93.50 243 ALA A N 1
ATOM 1897 C CA . ALA A 1 243 ? 2.099 10.727 11.846 1.00 93.50 243 ALA A CA 1
ATOM 1898 C C . ALA A 1 243 ? 2.468 10.067 10.509 1.00 93.50 243 ALA A C 1
ATOM 1900 O O . ALA A 1 243 ? 1.926 9.011 10.198 1.00 93.50 243 ALA A O 1
ATOM 1901 N N . MET A 1 244 ? 3.436 10.600 9.760 1.00 91.62 244 MET A N 1
ATOM 1902 C CA . MET A 1 244 ? 3.964 9.985 8.533 1.00 91.62 244 MET A CA 1
ATOM 1903 C C . MET A 1 244 ? 4.674 8.649 8.785 1.00 91.62 244 MET A C 1
ATOM 1905 O O . MET A 1 244 ? 4.707 7.788 7.906 1.00 91.62 244 MET A O 1
ATOM 1909 N N . LEU A 1 245 ? 5.223 8.450 9.985 1.00 89.50 245 LEU A N 1
ATOM 1910 C CA . LEU A 1 245 ? 5.783 7.172 10.422 1.00 89.50 245 LEU A CA 1
ATOM 1911 C C . LEU A 1 245 ? 4.684 6.156 10.777 1.00 89.50 245 LEU A C 1
ATOM 1913 O O . LEU A 1 245 ? 4.767 5.001 10.363 1.00 89.50 245 LEU A O 1
ATOM 1917 N N . ILE A 1 246 ? 3.669 6.578 11.537 1.00 92.75 246 ILE A N 1
ATOM 1918 C CA . ILE A 1 246 ? 2.624 5.697 12.087 1.00 92.75 246 ILE A CA 1
ATOM 1919 C C . ILE A 1 246 ? 1.557 5.348 11.049 1.00 92.75 246 ILE A C 1
ATOM 1921 O O . ILE A 1 246 ? 1.113 4.206 10.994 1.00 92.75 246 ILE A O 1
ATOM 1925 N N . THR A 1 247 ? 1.131 6.314 10.236 1.00 93.94 247 THR A N 1
ATOM 1926 C CA . THR A 1 247 ? 0.005 6.174 9.298 1.00 93.94 247 THR A CA 1
ATOM 1927 C C . THR A 1 247 ? 0.154 4.989 8.344 1.00 93.94 247 THR A C 1
ATOM 1929 O O . THR A 1 247 ? -0.745 4.150 8.347 1.00 93.94 247 THR A O 1
ATOM 1932 N N . PRO A 1 248 ? 1.256 4.832 7.578 1.00 89.56 248 PRO A N 1
ATOM 1933 C CA . PRO A 1 248 ? 1.405 3.675 6.695 1.00 89.56 248 PRO A CA 1
ATOM 1934 C C . PRO A 1 248 ? 1.381 2.355 7.478 1.00 89.56 248 PRO A C 1
ATOM 1936 O O . PRO A 1 248 ? 0.700 1.417 7.085 1.00 89.56 248 PRO A O 1
ATOM 1939 N N . TRP A 1 249 ? 2.023 2.301 8.649 1.00 89.81 249 TRP A N 1
ATOM 1940 C CA . TRP A 1 249 ? 2.017 1.116 9.512 1.00 89.81 249 TRP A CA 1
ATOM 1941 C C . TRP A 1 249 ? 0.615 0.766 10.049 1.00 89.81 249 TRP A C 1
ATOM 1943 O O . TRP A 1 249 ? 0.253 -0.407 10.146 1.00 89.8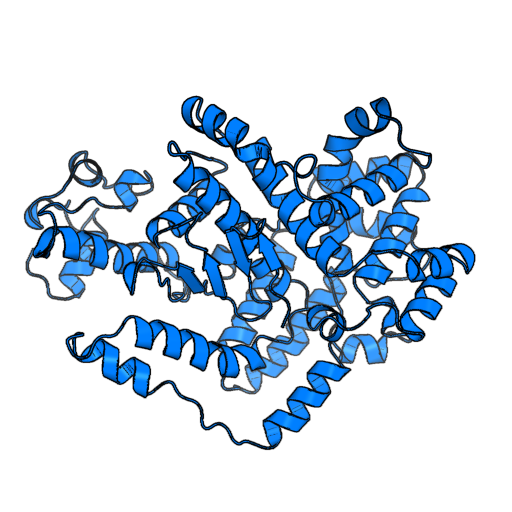1 249 TRP A O 1
ATOM 1953 N N . LEU A 1 250 ? -0.194 1.774 10.378 1.00 93.06 250 LEU A N 1
ATOM 1954 C CA . LEU A 1 250 ? -1.560 1.607 10.869 1.00 93.06 250 LEU A CA 1
ATOM 1955 C C . LEU A 1 250 ? -2.528 1.186 9.756 1.00 93.06 250 LEU A C 1
ATOM 1957 O O . LEU A 1 250 ? -3.374 0.317 9.964 1.00 93.06 250 LEU A O 1
ATOM 1961 N N . LEU A 1 251 ? -2.407 1.790 8.573 1.00 91.44 251 LEU A N 1
ATOM 1962 C CA . LEU A 1 251 ? -3.211 1.436 7.402 1.00 91.44 251 LEU A CA 1
ATOM 1963 C C . LEU A 1 251 ? -2.889 0.019 6.933 1.00 91.44 251 LEU A C 1
ATOM 1965 O O . LEU A 1 251 ? -3.793 -0.733 6.568 1.00 91.44 251 LEU A O 1
ATOM 1969 N N . ASP A 1 252 ? -1.623 -0.372 7.015 1.00 87.12 252 ASP A N 1
ATOM 1970 C CA . ASP A 1 252 ? -1.170 -1.724 6.740 1.00 87.12 252 ASP A CA 1
ATOM 1971 C C . ASP A 1 252 ? -1.796 -2.767 7.688 1.00 87.12 252 ASP A C 1
ATOM 1973 O O . ASP A 1 252 ? -2.247 -3.828 7.250 1.00 87.12 252 ASP A O 1
ATOM 1977 N N . LEU A 1 253 ? -1.886 -2.446 8.984 1.00 89.56 253 LEU A N 1
ATOM 1978 C CA . LEU A 1 253 ? -2.609 -3.252 9.975 1.00 89.56 253 LEU A CA 1
ATOM 1979 C C . LEU A 1 253 ? -4.104 -3.348 9.673 1.00 89.56 253 LEU A C 1
ATOM 1981 O O . LEU A 1 253 ? -4.696 -4.423 9.793 1.00 89.56 253 LEU A O 1
ATOM 1985 N N . ALA A 1 254 ? -4.718 -2.221 9.317 1.00 91.25 254 ALA A N 1
ATOM 1986 C CA . ALA A 1 254 ? -6.145 -2.143 9.040 1.00 91.25 254 ALA A CA 1
ATOM 1987 C C . ALA A 1 254 ? -6.547 -3.028 7.856 1.00 91.25 254 ALA A C 1
ATOM 1989 O O . ALA A 1 254 ? -7.611 -3.641 7.876 1.00 91.25 254 ALA A O 1
ATOM 1990 N N . GLN A 1 255 ? -5.671 -3.142 6.859 1.00 87.62 255 GLN A N 1
ATOM 1991 C CA . GLN A 1 255 ? -5.920 -3.923 5.653 1.00 87.62 255 GLN A CA 1
ATOM 1992 C C . GLN A 1 255 ? -5.661 -5.423 5.806 1.00 87.62 255 GLN A C 1
ATOM 1994 O O . GLN A 1 255 ? -6.061 -6.171 4.925 1.00 87.62 255 GLN A O 1
ATOM 1999 N N . ALA A 1 256 ? -5.022 -5.882 6.887 1.00 87.38 256 ALA A N 1
ATOM 2000 C CA . ALA A 1 256 ? -4.705 -7.294 7.092 1.00 87.38 256 ALA A CA 1
ATOM 2001 C C . ALA A 1 256 ? -5.974 -8.133 7.327 1.00 87.38 256 ALA A C 1
ATOM 2003 O O . ALA A 1 256 ? -6.370 -8.380 8.468 1.00 87.38 256 ALA A O 1
ATOM 2004 N N . HIS A 1 257 ? -6.635 -8.558 6.257 1.00 85.38 257 HIS A N 1
ATOM 2005 C CA . HIS A 1 257 ? -7.919 -9.239 6.337 1.00 85.38 257 HIS A CA 1
ATOM 2006 C C . HIS A 1 257 ? -7.719 -10.750 6.538 1.00 85.38 257 HIS A C 1
ATOM 2008 O O . HIS A 1 257 ? -6.971 -11.351 5.774 1.00 85.38 257 HIS A O 1
ATOM 2014 N N . PRO A 1 258 ? -8.365 -11.402 7.520 1.00 84.19 258 PRO A N 1
ATOM 2015 C CA . PRO A 1 258 ? -8.296 -12.857 7.704 1.00 84.19 258 PRO A CA 1
ATOM 2016 C C . PRO A 1 258 ? -8.941 -13.645 6.551 1.00 84.19 258 PRO A C 1
ATOM 2018 O O . PRO A 1 258 ? -9.909 -13.172 5.955 1.00 84.19 258 PRO A O 1
ATOM 2021 N N . PRO A 1 259 ? -8.478 -14.868 6.238 1.00 80.19 259 PRO A N 1
ATOM 2022 C CA . PRO A 1 259 ? -9.177 -15.698 5.264 1.00 80.19 259 PRO A CA 1
ATOM 2023 C C . PRO A 1 259 ? -10.573 -16.115 5.780 1.00 80.19 259 PRO A C 1
ATOM 2025 O O . PRO A 1 259 ? -10.783 -16.180 6.997 1.00 80.19 259 PRO A O 1
ATOM 2028 N N . PRO A 1 260 ? -11.542 -16.453 4.904 1.00 77.19 260 PRO A N 1
ATOM 2029 C CA . PRO A 1 260 ? -12.923 -16.748 5.311 1.00 77.19 260 PRO A CA 1
ATOM 2030 C C . PRO A 1 260 ? -13.042 -17.825 6.401 1.00 77.19 260 PRO A C 1
ATOM 2032 O O . PRO A 1 260 ? -13.747 -17.637 7.392 1.00 77.19 260 PRO A O 1
ATOM 2035 N N . ARG A 1 261 ? -12.267 -18.913 6.290 1.00 78.12 261 ARG A N 1
ATOM 2036 C CA . ARG A 1 261 ? -12.229 -20.002 7.286 1.00 78.12 261 ARG A CA 1
ATOM 2037 C C . ARG A 1 261 ? -11.730 -19.545 8.657 1.00 78.12 261 ARG A C 1
ATOM 2039 O O . ARG A 1 261 ? -12.032 -20.165 9.677 1.00 78.12 261 ARG A O 1
ATOM 2046 N N . PHE A 1 262 ? -10.906 -18.503 8.702 1.00 83.50 262 PHE A N 1
ATOM 2047 C CA . PHE A 1 262 ? -10.474 -17.899 9.955 1.00 83.50 262 PHE A CA 1
ATOM 2048 C C . PHE A 1 262 ? -11.603 -17.072 10.570 1.00 83.50 262 PHE A C 1
ATOM 2050 O O . PHE A 1 262 ? -11.901 -17.250 11.747 1.00 83.50 262 PHE A O 1
ATOM 2057 N N . VAL A 1 263 ? -12.283 -16.243 9.771 1.00 81.44 263 VAL A N 1
ATOM 2058 C CA . VAL A 1 263 ? -13.432 -15.438 10.226 1.00 81.44 263 VAL A CA 1
ATOM 2059 C C . VAL A 1 263 ? -14.532 -16.320 10.815 1.00 81.44 263 VAL A C 1
ATOM 2061 O O . VAL A 1 263 ? -15.011 -16.039 11.909 1.00 81.44 263 VAL A O 1
ATOM 2064 N N . GLU A 1 264 ? -14.877 -17.423 10.144 1.00 81.25 264 GLU A N 1
ATOM 2065 C CA . GLU A 1 264 ? -15.884 -18.386 10.617 1.00 81.25 264 GLU A CA 1
ATOM 2066 C C . GLU A 1 264 ? -15.562 -18.968 12.004 1.00 81.25 264 GLU A C 1
ATOM 2068 O O . GLU A 1 264 ? -16.471 -19.283 12.773 1.00 81.25 264 GLU A O 1
ATOM 2073 N N . ARG A 1 265 ? -14.273 -19.103 12.342 1.00 84.75 265 ARG A N 1
ATOM 2074 C CA . ARG A 1 265 ? -13.804 -19.624 13.636 1.00 84.75 265 ARG A CA 1
ATOM 2075 C C . ARG A 1 265 ? -13.651 -18.546 14.708 1.00 84.75 265 ARG A C 1
ATOM 2077 O O . ARG A 1 265 ? -13.588 -18.894 15.883 1.00 84.75 265 ARG A O 1
ATOM 2084 N N . PHE A 1 266 ? -13.566 -17.271 14.330 1.00 77.38 266 PHE A N 1
ATOM 2085 C CA . PHE A 1 266 ? -13.156 -16.185 15.226 1.00 77.38 266 PHE A CA 1
ATOM 2086 C C . PHE A 1 266 ? -14.263 -15.689 16.180 1.00 77.38 266 PHE A C 1
ATOM 2088 O O . PHE A 1 266 ? -14.028 -14.766 16.952 1.00 77.38 266 PHE A O 1
ATOM 2095 N N . ASP A 1 267 ? -15.460 -16.291 16.149 1.00 71.94 267 ASP A N 1
ATOM 2096 C CA . ASP A 1 267 ? -16.627 -15.927 16.981 1.00 71.94 267 ASP A CA 1
ATOM 2097 C C . ASP A 1 267 ? -16.890 -14.405 17.035 1.00 71.94 267 ASP A C 1
ATOM 2099 O O . ASP A 1 267 ? -17.194 -13.814 18.072 1.00 71.94 267 ASP A O 1
ATOM 2103 N N . ALA A 1 268 ? -16.734 -13.741 15.888 1.00 74.50 268 ALA A N 1
ATOM 2104 C CA . ALA A 1 268 ? -16.962 -12.313 15.726 1.00 74.50 268 ALA A CA 1
ATOM 2105 C C . ALA A 1 268 ? -17.714 -12.026 14.425 1.00 74.50 268 ALA A C 1
ATOM 2107 O O . ALA A 1 268 ? -17.727 -12.829 13.494 1.00 74.50 268 ALA A O 1
ATOM 2108 N N . ASP A 1 269 ? -18.335 -10.848 14.360 1.00 81.06 269 ASP A N 1
ATOM 2109 C CA . ASP A 1 269 ? -18.925 -10.360 13.117 1.00 81.06 269 ASP A CA 1
ATOM 2110 C C . ASP A 1 269 ? -17.803 -10.093 12.107 1.00 81.06 269 ASP A C 1
ATOM 2112 O O . ASP A 1 269 ? -16.846 -9.380 12.418 1.00 81.06 269 ASP A O 1
ATOM 2116 N N . ALA A 1 270 ? -17.934 -10.638 10.897 1.00 80.31 270 ALA A N 1
ATOM 2117 C CA . ALA A 1 270 ? -17.006 -10.404 9.799 1.00 80.31 270 ALA A CA 1
ATOM 2118 C C . ALA A 1 270 ? -16.805 -8.897 9.544 1.00 80.31 270 ALA A C 1
ATOM 2120 O O . ALA A 1 270 ? -15.699 -8.470 9.229 1.00 80.31 270 ALA A O 1
ATOM 2121 N N . ALA A 1 271 ? -17.832 -8.072 9.790 1.00 85.06 271 ALA A N 1
ATOM 2122 C CA . ALA A 1 271 ? -17.760 -6.617 9.676 1.00 85.06 271 ALA A CA 1
ATOM 2123 C C . ALA A 1 271 ? -16.692 -5.959 10.572 1.00 85.06 271 ALA A C 1
ATOM 2125 O O . ALA A 1 271 ? -16.261 -4.848 10.273 1.00 85.06 271 ALA A O 1
ATOM 2126 N N . MET A 1 272 ? -16.228 -6.625 11.638 1.00 87.75 272 MET A N 1
ATOM 2127 C CA . MET A 1 272 ? -15.099 -6.146 12.447 1.00 87.75 272 MET A CA 1
ATOM 2128 C C . MET A 1 272 ? -13.794 -6.093 11.649 1.00 87.75 272 MET A C 1
ATOM 2130 O O . MET A 1 272 ? -12.939 -5.263 11.930 1.00 87.75 272 MET A O 1
ATOM 2134 N N . PHE A 1 273 ? -13.638 -6.964 10.654 1.00 86.19 273 PHE A N 1
ATOM 2135 C CA . PHE A 1 273 ? -12.440 -7.049 9.821 1.00 86.19 273 PHE A CA 1
ATOM 2136 C C . PHE A 1 273 ? -12.493 -6.154 8.583 1.00 86.19 273 PHE A C 1
ATOM 2138 O O . PHE A 1 273 ? -11.566 -6.171 7.776 1.00 86.19 273 PHE A O 1
ATOM 2145 N N . ASP A 1 274 ? -13.545 -5.349 8.441 1.00 86.25 274 ASP A N 1
ATOM 2146 C CA . ASP A 1 274 ? -13.594 -4.317 7.418 1.00 86.25 274 ASP A CA 1
ATOM 2147 C C . ASP A 1 274 ? -12.440 -3.316 7.600 1.00 86.25 274 ASP A C 1
ATOM 2149 O O . ASP A 1 274 ? -12.260 -2.815 8.714 1.00 86.25 274 ASP A O 1
ATOM 2153 N N . PRO A 1 275 ? -11.660 -2.989 6.550 1.00 87.06 275 PRO A N 1
ATOM 2154 C CA . PRO A 1 275 ? -10.498 -2.116 6.701 1.00 87.06 275 PRO A CA 1
ATOM 2155 C C . PRO A 1 275 ? -10.836 -0.739 7.267 1.00 87.06 275 PRO A C 1
ATOM 2157 O O . PRO A 1 275 ? -10.051 -0.196 8.042 1.00 87.06 275 PRO A O 1
ATOM 2160 N N . VAL A 1 276 ? -12.010 -0.185 6.938 1.00 87.62 276 VAL A N 1
ATOM 2161 C CA . VAL A 1 276 ? -12.444 1.111 7.477 1.00 87.62 276 VAL A CA 1
ATOM 2162 C C . VAL A 1 276 ? -12.776 0.983 8.957 1.00 87.62 276 VAL A C 1
ATOM 2164 O O . VAL A 1 276 ? -12.310 1.786 9.765 1.00 87.62 276 VAL A O 1
ATOM 2167 N N . VAL A 1 277 ? -13.514 -0.061 9.343 1.00 89.50 277 VAL A N 1
ATOM 2168 C CA . VAL A 1 277 ? -13.824 -0.333 10.756 1.00 89.50 277 VAL A CA 1
ATOM 2169 C C . VAL A 1 277 ? -12.547 -0.544 11.555 1.00 89.50 277 VAL A C 1
ATOM 2171 O O . VAL A 1 277 ? -12.350 0.101 12.587 1.00 89.50 277 VAL A O 1
ATOM 2174 N N . ARG A 1 278 ? -11.654 -1.409 11.071 1.00 92.25 278 ARG A N 1
ATOM 2175 C CA . ARG A 1 278 ? -10.400 -1.718 11.749 1.00 92.25 278 ARG A CA 1
ATOM 2176 C C . ARG A 1 278 ? -9.517 -0.486 11.865 1.00 92.25 278 ARG A C 1
ATOM 2178 O O . ARG A 1 278 ? -9.019 -0.237 12.958 1.00 92.25 278 ARG A O 1
ATOM 2185 N N . PHE A 1 279 ? -9.384 0.316 10.808 1.00 93.69 279 PHE A N 1
ATOM 2186 C CA . PHE A 1 279 ? -8.654 1.582 10.862 1.00 93.69 279 PHE A CA 1
ATOM 2187 C C . PHE A 1 279 ? -9.199 2.494 11.966 1.00 93.69 279 PHE A C 1
ATOM 2189 O O . PHE A 1 279 ? -8.453 2.859 12.866 1.00 93.69 279 PHE A O 1
ATOM 2196 N N . LEU A 1 280 ? -10.502 2.791 11.975 1.00 92.44 280 LEU A N 1
ATOM 2197 C CA . LEU A 1 280 ? -11.096 3.702 12.963 1.00 92.44 280 LEU A CA 1
ATOM 2198 C C . LEU A 1 280 ? -10.984 3.164 14.399 1.00 92.44 280 LEU A C 1
ATOM 2200 O O . LEU A 1 280 ? -10.714 3.921 15.334 1.00 92.44 280 LEU A O 1
ATOM 2204 N N . VAL A 1 281 ? -11.137 1.849 14.594 1.00 93.62 281 VAL A N 1
ATOM 2205 C CA . VAL A 1 281 ? -10.953 1.213 15.907 1.00 93.62 281 VAL A CA 1
ATOM 2206 C C . VAL A 1 281 ? -9.503 1.300 16.379 1.00 93.62 281 VAL A C 1
ATOM 2208 O O . VAL A 1 281 ? -9.266 1.636 17.541 1.00 93.62 281 VAL A O 1
ATOM 2211 N N . LEU A 1 282 ? -8.536 1.042 15.498 1.00 95.44 282 LEU A N 1
ATOM 2212 C CA . LEU A 1 282 ? -7.116 1.128 15.825 1.00 95.44 282 LEU A CA 1
ATOM 2213 C C . LEU A 1 282 ? -6.663 2.579 16.045 1.00 95.44 282 LEU A C 1
ATOM 2215 O O . LEU A 1 282 ? -5.914 2.848 16.979 1.00 95.44 282 LEU A O 1
ATOM 2219 N N . THR A 1 283 ? -7.177 3.538 15.278 1.00 94.44 283 THR A N 1
ATOM 2220 C CA . THR A 1 283 ? -6.917 4.964 15.508 1.00 94.44 283 THR A CA 1
ATOM 2221 C C . THR A 1 283 ? -7.501 5.425 16.846 1.00 94.44 283 THR A C 1
ATOM 2223 O O . THR A 1 283 ? -6.864 6.172 17.591 1.00 94.44 283 THR A O 1
ATOM 2226 N N . LYS A 1 284 ? -8.670 4.902 17.243 1.00 93.62 284 LYS A N 1
ATOM 2227 C CA . LYS A 1 284 ? -9.198 5.146 18.590 1.00 93.62 284 LYS A CA 1
ATOM 2228 C C . LYS A 1 284 ? -8.360 4.481 19.682 1.00 93.62 284 LYS A C 1
ATOM 2230 O O . LYS A 1 284 ? -8.253 5.046 20.769 1.00 93.62 284 LYS A O 1
ATOM 2235 N N . ALA A 1 285 ? -7.789 3.306 19.420 1.00 94.88 285 ALA A N 1
ATOM 2236 C CA . ALA A 1 285 ? -6.859 2.653 20.337 1.00 94.88 285 ALA A CA 1
ATOM 2237 C C . ALA A 1 285 ? -5.625 3.535 20.561 1.00 94.88 285 ALA A C 1
ATOM 2239 O O . ALA A 1 285 ? -5.302 3.823 21.709 1.00 94.88 285 ALA A O 1
ATOM 2240 N N . LEU A 1 286 ? -5.033 4.056 19.479 1.00 95.12 286 LEU A N 1
ATOM 2241 C CA . LEU A 1 286 ? -3.910 4.997 19.512 1.00 95.12 286 LEU A CA 1
ATOM 2242 C C . LEU A 1 286 ? -4.218 6.228 20.376 1.00 95.12 286 LEU A C 1
ATOM 2244 O O . LEU A 1 286 ? -3.434 6.592 21.245 1.00 95.12 286 LEU A O 1
ATOM 2248 N N . ASN A 1 287 ? -5.406 6.810 20.204 1.00 93.06 287 ASN A N 1
ATOM 2249 C CA . ASN A 1 287 ? -5.877 7.954 20.987 1.00 93.06 287 ASN A CA 1
ATOM 2250 C C . ASN A 1 287 ? -6.019 7.677 22.499 1.00 93.06 287 ASN A C 1
ATOM 2252 O O . ASN A 1 287 ? -5.979 8.607 23.303 1.00 93.06 287 ASN A O 1
ATOM 2256 N N . LYS A 1 288 ? -6.219 6.416 22.896 1.00 92.19 288 LYS A N 1
ATOM 2257 C CA . LYS A 1 288 ? -6.378 6.007 24.301 1.00 92.19 288 LYS A CA 1
ATOM 2258 C C . LYS A 1 288 ? -5.068 5.589 24.971 1.00 92.19 288 LYS A C 1
ATOM 2260 O O . LYS A 1 288 ? -5.084 5.353 26.180 1.00 92.19 288 LYS A O 1
ATOM 2265 N N . MET A 1 289 ? -3.978 5.451 24.217 1.00 94.06 289 MET A N 1
ATOM 2266 C CA . MET A 1 289 ? -2.703 4.986 24.762 1.00 94.06 289 MET A CA 1
ATOM 2267 C C . MET A 1 289 ? -2.172 5.956 25.819 1.00 94.06 289 MET A C 1
ATOM 2269 O O . MET A 1 289 ? -2.307 7.176 25.697 1.00 94.06 289 MET A O 1
ATOM 2273 N N . SER A 1 290 ? -1.547 5.414 26.866 1.00 91.94 290 SER A N 1
ATOM 2274 C CA . SER A 1 290 ? -0.777 6.244 27.791 1.00 91.94 290 SER A CA 1
ATOM 2275 C C . SER A 1 290 ? 0.471 6.803 27.089 1.00 91.94 290 SER A C 1
ATOM 2277 O O . SER A 1 290 ? 0.913 6.263 26.072 1.00 91.94 290 SER A O 1
ATOM 2279 N N . GLY A 1 291 ? 1.063 7.875 27.629 1.00 90.12 291 GLY A N 1
ATOM 2280 C CA . GLY A 1 291 ? 2.301 8.439 27.075 1.00 90.12 291 GLY A CA 1
ATOM 2281 C C . GLY A 1 291 ? 3.438 7.412 27.008 1.00 90.12 291 GLY A C 1
ATOM 2282 O O . GLY A 1 291 ? 4.113 7.317 25.986 1.00 90.12 291 GLY A O 1
ATOM 2283 N N . ASP A 1 292 ? 3.583 6.587 28.049 1.00 92.88 292 ASP A N 1
ATOM 2284 C CA . ASP A 1 292 ? 4.611 5.542 28.124 1.00 92.88 292 ASP A CA 1
ATOM 2285 C C . ASP A 1 292 ? 4.381 4.429 27.084 1.00 92.88 292 ASP A C 1
ATOM 2287 O O . ASP A 1 292 ? 5.331 3.982 26.431 1.00 92.88 292 ASP A O 1
ATOM 2291 N N . ASP A 1 293 ? 3.127 4.006 26.883 1.00 93.38 293 ASP A N 1
ATOM 2292 C CA . ASP A 1 293 ? 2.781 2.990 25.879 1.00 93.38 293 ASP A CA 1
ATOM 2293 C C . ASP A 1 293 ? 3.004 3.523 24.460 1.00 93.38 293 ASP A C 1
ATOM 2295 O O . ASP A 1 293 ? 3.558 2.822 23.611 1.00 93.38 293 ASP A O 1
ATOM 2299 N N . TYR A 1 294 ? 2.616 4.777 24.197 1.00 93.19 294 TYR A N 1
ATOM 2300 C CA . TYR A 1 294 ? 2.838 5.430 22.907 1.00 93.19 294 TYR A CA 1
ATOM 2301 C C . TYR A 1 294 ? 4.335 5.541 22.597 1.00 93.19 294 TYR A C 1
ATOM 2303 O O . TYR A 1 294 ? 4.781 5.137 21.524 1.00 93.19 294 TYR A O 1
ATOM 2311 N N . GLU A 1 295 ? 5.145 6.019 23.547 1.00 92.50 295 GLU A N 1
ATOM 2312 C CA . GLU A 1 295 ? 6.599 6.098 23.374 1.00 92.50 295 GLU A CA 1
ATOM 2313 C C . GLU A 1 295 ? 7.250 4.728 23.164 1.00 92.50 295 GLU A C 1
ATOM 2315 O O . GLU A 1 295 ? 8.245 4.618 22.439 1.00 92.50 295 GLU A O 1
ATOM 2320 N N . THR A 1 296 ? 6.729 3.688 23.814 1.00 94.06 296 THR A N 1
ATOM 2321 C CA . THR A 1 296 ? 7.203 2.311 23.637 1.00 94.06 296 THR A CA 1
ATOM 2322 C C . THR A 1 296 ? 6.867 1.812 22.237 1.00 94.06 296 THR A C 1
ATOM 2324 O O . THR A 1 296 ? 7.763 1.364 21.525 1.00 94.06 296 THR A O 1
ATOM 2327 N N . MET A 1 297 ? 5.621 1.990 21.791 1.00 94.31 297 MET A N 1
ATOM 2328 C CA . MET A 1 297 ? 5.186 1.625 20.442 1.00 94.31 297 MET A CA 1
ATOM 2329 C C . MET A 1 297 ? 6.030 2.317 19.364 1.00 94.31 297 MET A C 1
ATOM 2331 O O . MET A 1 297 ? 6.501 1.658 18.441 1.00 94.31 297 MET A O 1
ATOM 2335 N N . ILE A 1 298 ? 6.280 3.625 19.488 1.00 92.81 298 ILE A N 1
ATOM 2336 C CA . ILE A 1 298 ? 7.092 4.372 18.514 1.00 92.81 298 ILE A CA 1
ATOM 2337 C C . ILE A 1 298 ? 8.531 3.865 18.475 1.00 92.81 298 ILE A C 1
ATOM 2339 O O . ILE A 1 298 ? 9.089 3.687 17.392 1.00 92.81 298 ILE A O 1
ATOM 2343 N N . ARG A 1 299 ? 9.132 3.589 19.638 1.00 92.94 299 ARG A N 1
ATOM 2344 C CA . ARG A 1 299 ? 10.471 2.991 19.705 1.00 92.94 299 ARG A CA 1
ATOM 2345 C C . ARG A 1 299 ? 10.517 1.631 19.016 1.00 92.94 299 ARG A C 1
ATOM 2347 O O . ARG A 1 299 ? 11.465 1.387 18.277 1.00 92.94 299 ARG A O 1
ATOM 2354 N N . SER A 1 300 ? 9.496 0.798 19.202 1.00 92.19 300 SER A N 1
ATOM 2355 C CA . SER A 1 300 ? 9.382 -0.491 18.518 1.00 92.19 300 SER A CA 1
ATOM 2356 C C . SER A 1 300 ? 9.245 -0.333 17.001 1.00 92.19 300 SER A C 1
ATOM 2358 O O . SER A 1 300 ? 9.945 -1.024 16.272 1.00 92.19 300 SER A O 1
ATOM 2360 N N . ILE A 1 301 ? 8.445 0.622 16.505 1.00 89.50 301 ILE A N 1
ATOM 2361 C CA . ILE A 1 301 ? 8.345 0.906 15.058 1.00 89.50 301 ILE A CA 1
ATOM 2362 C C . ILE A 1 301 ? 9.707 1.331 14.487 1.00 89.50 301 ILE A C 1
ATOM 2364 O O . ILE A 1 301 ? 10.121 0.831 13.446 1.00 89.50 301 ILE A O 1
ATOM 2368 N N . ILE A 1 302 ? 10.423 2.233 15.164 1.00 88.56 302 ILE A N 1
ATOM 2369 C CA . ILE A 1 302 ? 11.746 2.712 14.720 1.00 88.56 302 ILE A CA 1
ATOM 2370 C C . ILE A 1 302 ? 12.790 1.587 14.748 1.00 88.56 302 ILE A C 1
ATOM 2372 O O . ILE A 1 302 ? 13.677 1.552 13.898 1.00 88.56 302 ILE A O 1
ATOM 2376 N N . ALA A 1 303 ? 12.693 0.677 15.718 1.00 88.44 303 ALA A N 1
ATOM 2377 C CA . ALA A 1 303 ? 13.580 -0.475 15.859 1.00 88.44 303 ALA A CA 1
ATOM 2378 C C . ALA A 1 303 ? 13.214 -1.660 14.944 1.00 88.44 303 ALA A C 1
ATOM 2380 O O . ALA A 1 303 ? 13.863 -2.699 15.043 1.00 88.44 303 ALA A O 1
ATOM 2381 N N . ASP A 1 304 ? 12.196 -1.511 14.087 1.00 85.31 304 ASP A N 1
ATOM 2382 C CA . ASP A 1 304 ? 11.639 -2.572 13.237 1.00 85.31 304 ASP A CA 1
ATOM 2383 C C . ASP A 1 304 ? 11.120 -3.797 14.029 1.00 85.31 304 ASP A C 1
ATOM 2385 O O . ASP A 1 304 ? 11.054 -4.922 13.540 1.00 85.31 304 ASP A O 1
ATOM 2389 N N . ASP A 1 305 ? 10.697 -3.574 15.278 1.00 89.19 305 ASP A N 1
ATOM 2390 C CA . ASP A 1 305 ? 10.016 -4.558 16.125 1.00 89.19 305 ASP A CA 1
ATOM 2391 C C . ASP A 1 305 ? 8.494 -4.439 15.947 1.00 89.19 305 ASP A C 1
ATOM 2393 O O . ASP A 1 305 ? 7.737 -4.005 16.825 1.00 89.19 305 ASP A O 1
ATOM 2397 N N . ALA A 1 306 ? 8.039 -4.779 14.739 1.00 86.44 306 ALA A N 1
ATOM 2398 C CA . ALA A 1 306 ? 6.629 -4.705 14.369 1.00 86.44 306 ALA A CA 1
ATOM 2399 C C . ALA A 1 306 ? 5.688 -5.530 15.280 1.00 86.44 306 ALA A C 1
ATOM 2401 O O . ALA A 1 306 ? 4.594 -5.029 15.565 1.00 86.44 306 ALA A O 1
ATOM 2402 N N . PRO A 1 307 ? 6.056 -6.743 15.756 1.00 90.38 307 PRO A N 1
ATOM 2403 C CA . PRO A 1 307 ? 5.223 -7.506 16.685 1.00 90.38 307 PRO A CA 1
ATOM 2404 C C . PRO A 1 307 ? 4.965 -6.778 18.007 1.00 90.38 307 PRO A C 1
ATOM 2406 O O . PRO A 1 307 ? 3.825 -6.751 18.472 1.00 90.38 307 PRO A O 1
ATOM 2409 N N . GLU A 1 308 ? 5.988 -6.160 18.602 1.00 92.00 308 GLU A N 1
ATOM 2410 C CA . GLU A 1 308 ? 5.828 -5.437 19.866 1.00 92.00 308 GLU A CA 1
ATOM 2411 C C . GLU A 1 308 ? 4.988 -4.167 19.691 1.00 92.00 308 GLU A C 1
ATOM 2413 O O . GLU A 1 308 ? 4.073 -3.914 20.480 1.00 92.00 308 GLU A O 1
ATOM 2418 N N . ALA A 1 309 ? 5.231 -3.406 18.619 1.00 92.75 309 ALA A N 1
ATOM 2419 C CA . ALA A 1 309 ? 4.420 -2.235 18.292 1.00 92.75 309 ALA A CA 1
ATOM 2420 C C . ALA A 1 309 ? 2.939 -2.604 18.088 1.00 92.75 309 ALA A C 1
ATOM 2422 O O . ALA A 1 309 ? 2.045 -1.929 18.601 1.00 92.75 309 ALA A O 1
ATOM 2423 N N . GLU A 1 310 ? 2.664 -3.701 17.371 1.00 94.31 310 GLU A N 1
ATOM 2424 C CA . GLU A 1 310 ? 1.296 -4.178 17.164 1.00 94.31 310 GLU A CA 1
ATOM 2425 C C . GLU A 1 310 ? 0.662 -4.586 18.490 1.00 94.31 310 GLU A C 1
ATOM 2427 O O . GLU A 1 310 ? -0.470 -4.198 18.773 1.00 94.31 310 GLU A O 1
ATOM 2432 N N . ARG A 1 311 ? 1.393 -5.322 19.331 1.00 95.12 311 ARG A N 1
ATOM 2433 C CA . ARG A 1 311 ? 0.902 -5.762 20.636 1.00 95.12 311 ARG A CA 1
ATOM 2434 C C . ARG A 1 311 ? 0.466 -4.581 21.506 1.00 95.12 311 ARG A C 1
ATOM 2436 O O . ARG A 1 311 ? -0.616 -4.652 22.087 1.00 95.12 311 ARG A O 1
ATOM 2443 N N . MET A 1 312 ? 1.264 -3.511 21.574 1.00 94.19 312 MET A N 1
ATOM 2444 C CA . MET A 1 312 ? 0.925 -2.279 22.310 1.00 94.19 312 MET A CA 1
ATOM 2445 C C . MET A 1 312 ? -0.405 -1.678 21.840 1.00 94.19 312 MET A C 1
ATOM 2447 O O . MET A 1 312 ? -1.285 -1.359 22.645 1.00 94.19 312 MET A O 1
ATOM 2451 N N . LEU A 1 313 ? -0.573 -1.561 20.522 1.00 95.00 313 LEU A N 1
ATOM 2452 C CA . LEU A 1 313 ? -1.771 -0.978 19.931 1.00 95.00 313 LEU A CA 1
ATOM 2453 C C . LEU A 1 313 ? -3.006 -1.862 20.154 1.00 95.00 313 LEU A C 1
ATOM 2455 O O . LEU A 1 313 ? -4.058 -1.371 20.564 1.00 95.00 313 LEU A O 1
ATOM 2459 N N . LEU A 1 314 ? -2.880 -3.172 19.919 1.00 95.12 314 LEU A N 1
ATOM 2460 C CA . LEU A 1 314 ? -3.983 -4.122 20.066 1.00 95.12 314 LEU A CA 1
ATOM 2461 C C . LEU A 1 314 ? -4.452 -4.247 21.520 1.00 95.12 314 LEU A C 1
ATOM 2463 O O . LEU A 1 314 ? -5.648 -4.394 21.755 1.00 95.12 314 LEU A O 1
ATOM 2467 N N . GLN A 1 315 ? -3.551 -4.116 22.498 1.00 94.62 315 GLN A N 1
ATOM 2468 C CA . GLN A 1 315 ? -3.913 -4.069 23.921 1.00 94.62 315 GLN A CA 1
ATOM 2469 C C . GLN A 1 315 ? -4.780 -2.858 24.288 1.00 94.62 315 GLN A C 1
ATOM 2471 O O . GLN A 1 315 ? -5.577 -2.938 25.222 1.00 94.62 315 GLN A O 1
ATOM 2476 N N . SER A 1 316 ? -4.659 -1.762 23.539 1.00 93.62 316 SER A N 1
ATOM 2477 C CA . SER A 1 316 ? -5.446 -0.538 23.733 1.00 93.62 316 SER A CA 1
ATOM 2478 C C . SER A 1 316 ? -6.764 -0.534 22.940 1.00 93.62 316 SER A C 1
ATOM 2480 O O . SER A 1 316 ? -7.567 0.396 23.061 1.00 93.62 316 SER A O 1
ATOM 2482 N N . SER A 1 317 ? -7.001 -1.555 22.110 1.00 94.38 317 SER A N 1
ATOM 2483 C CA . SER A 1 317 ? -8.193 -1.676 21.270 1.00 94.38 317 SER A CA 1
ATOM 2484 C C . SER A 1 317 ? -9.402 -2.174 22.064 1.00 94.38 317 SER A C 1
ATOM 2486 O O . SER A 1 317 ? -9.301 -3.057 22.911 1.00 94.38 317 SER A O 1
ATOM 2488 N N . ASN A 1 318 ? -10.593 -1.659 21.735 1.00 90.94 318 ASN A N 1
ATOM 2489 C CA . ASN A 1 318 ? -11.855 -2.156 22.310 1.00 90.94 318 ASN A CA 1
ATOM 2490 C C . ASN A 1 318 ? -12.349 -3.445 21.625 1.00 90.94 318 ASN A C 1
ATOM 2492 O O . ASN A 1 318 ? -13.414 -3.956 21.966 1.00 90.94 318 ASN A O 1
ATOM 2496 N N . PHE A 1 319 ? -11.608 -3.947 20.638 1.00 93.12 319 PHE A N 1
ATOM 2497 C CA . PHE A 1 319 ? -11.839 -5.236 20.004 1.00 93.12 319 PHE A CA 1
ATOM 2498 C C . PHE A 1 319 ? -10.540 -6.032 19.974 1.00 93.12 319 PHE A C 1
ATOM 2500 O O . PHE A 1 319 ? -9.491 -5.503 19.594 1.00 93.12 319 PHE A O 1
ATOM 2507 N N . ALA A 1 320 ? -10.627 -7.303 20.358 1.00 92.38 320 ALA A N 1
ATOM 2508 C CA . ALA A 1 320 ? -9.502 -8.223 20.385 1.00 92.38 320 ALA A CA 1
ATOM 2509 C C . ALA A 1 320 ? -9.194 -8.720 18.966 1.00 92.38 320 ALA A C 1
ATOM 2511 O O . ALA A 1 320 ? -9.521 -9.849 18.618 1.00 92.38 320 ALA A O 1
ATOM 2512 N N . TYR A 1 321 ? -8.601 -7.863 18.131 1.00 93.50 321 TYR A N 1
ATOM 2513 C CA . TYR A 1 321 ? -8.106 -8.299 16.828 1.00 93.50 321 TYR A CA 1
ATOM 2514 C C . TYR A 1 321 ? -7.013 -9.359 17.007 1.00 93.50 321 TYR A C 1
ATOM 2516 O O . TYR A 1 321 ? -6.178 -9.224 17.907 1.00 93.50 321 TYR A O 1
ATOM 2524 N N . PRO A 1 322 ? -6.970 -10.374 16.132 1.00 93.25 322 PRO A N 1
ATOM 2525 C CA . PRO A 1 322 ? -5.827 -11.258 16.066 1.00 93.25 322 PRO A CA 1
ATOM 2526 C C . PRO A 1 322 ? -4.616 -10.467 15.546 1.00 93.25 322 PRO A C 1
ATOM 2528 O O . PRO A 1 322 ? -4.769 -9.600 14.669 1.00 93.25 322 PRO A O 1
ATOM 2531 N N . PRO A 1 323 ? -3.411 -10.759 16.052 1.00 93.19 323 PRO A N 1
ATOM 2532 C CA . PRO A 1 323 ? -2.182 -10.244 15.476 1.00 93.19 323 PRO A CA 1
ATOM 2533 C C . PRO A 1 323 ? -2.075 -10.570 13.982 1.00 93.19 323 PRO A C 1
ATOM 2535 O O . PRO A 1 323 ? -2.411 -11.667 13.534 1.00 93.19 323 PRO A O 1
ATOM 2538 N N . THR A 1 324 ? -1.537 -9.644 13.196 1.00 90.81 324 THR A N 1
ATOM 2539 C CA . THR A 1 324 ? -1.343 -9.833 11.750 1.00 90.81 324 THR A CA 1
ATOM 2540 C C . THR A 1 324 ? -0.505 -11.052 11.395 1.00 90.81 324 THR A C 1
ATOM 2542 O O . THR A 1 324 ? -0.765 -11.678 10.371 1.00 90.81 324 THR A O 1
ATOM 2545 N N . HIS A 1 325 ? 0.469 -11.428 12.227 1.00 90.69 325 HIS A N 1
ATOM 2546 C CA . HIS A 1 325 ? 1.267 -12.625 11.971 1.00 90.69 325 HIS A CA 1
ATOM 2547 C C . HIS A 1 325 ? 0.399 -13.898 11.947 1.00 90.69 325 HIS A C 1
ATOM 2549 O O . HIS A 1 325 ? 0.651 -14.781 11.130 1.00 90.69 325 HIS A O 1
ATOM 2555 N N . GLU A 1 326 ? -0.647 -13.977 12.780 1.00 92.56 326 GLU A N 1
ATOM 2556 C CA . GLU A 1 326 ? -1.592 -15.103 12.799 1.00 92.56 326 GLU A CA 1
ATOM 2557 C C . GLU A 1 326 ? -2.445 -15.099 11.531 1.00 92.56 326 GLU A C 1
ATOM 2559 O O . GLU A 1 326 ? -2.535 -16.115 10.845 1.00 92.56 326 GLU A O 1
ATOM 2564 N N . ILE A 1 327 ? -2.985 -13.928 11.169 1.00 90.25 327 ILE A N 1
ATOM 2565 C CA . ILE A 1 327 ? -3.773 -13.728 9.944 1.00 90.25 327 ILE A CA 1
ATOM 2566 C C . ILE A 1 327 ? -2.996 -14.196 8.708 1.00 90.25 327 ILE A C 1
ATOM 2568 O O . ILE A 1 327 ? -3.508 -14.958 7.889 1.00 90.25 327 ILE A O 1
ATOM 2572 N N . TYR A 1 328 ? -1.750 -13.750 8.571 1.00 89.31 328 TYR A N 1
ATOM 2573 C CA . TYR A 1 328 ? -0.923 -14.077 7.415 1.00 89.31 328 TYR A CA 1
ATOM 2574 C C . TYR A 1 328 ? -0.439 -15.527 7.421 1.00 89.31 328 TYR A C 1
ATOM 2576 O O . TYR A 1 328 ? -0.348 -16.133 6.359 1.00 89.31 328 TYR A O 1
ATOM 2584 N N . THR A 1 329 ? -0.190 -16.118 8.592 1.00 91.88 329 THR A N 1
ATOM 2585 C CA . THR A 1 329 ? 0.125 -17.553 8.701 1.00 91.88 329 THR A CA 1
ATOM 2586 C C . THR A 1 329 ? -1.041 -18.414 8.211 1.00 91.88 329 THR A C 1
ATOM 2588 O O . THR A 1 329 ? -0.837 -19.390 7.492 1.00 91.88 329 THR A O 1
ATOM 2591 N N . GLU A 1 330 ? -2.267 -18.025 8.547 1.00 89.56 330 GLU A N 1
ATOM 2592 C CA . GLU A 1 330 ? -3.485 -18.708 8.102 1.00 89.56 330 GLU A CA 1
ATOM 2593 C C . GLU A 1 330 ? -3.708 -18.546 6.596 1.00 89.56 330 GLU A C 1
ATOM 2595 O O . GLU A 1 330 ? -4.045 -19.514 5.917 1.00 89.56 330 GLU A O 1
ATOM 2600 N N . TRP A 1 331 ? -3.399 -17.373 6.035 1.00 87.62 331 TRP A N 1
ATOM 2601 C CA . TRP A 1 331 ? -3.361 -17.200 4.582 1.00 87.62 331 TRP A CA 1
ATOM 2602 C C . TRP A 1 331 ? -2.347 -18.109 3.893 1.00 87.62 331 TRP A C 1
ATOM 2604 O O . TRP A 1 331 ? -2.666 -18.660 2.844 1.00 87.62 331 TRP A O 1
ATOM 2614 N N . ILE A 1 332 ? -1.141 -18.286 4.445 1.00 88.94 332 ILE A N 1
ATOM 2615 C CA . ILE A 1 332 ? -0.156 -19.211 3.867 1.00 88.94 332 ILE A CA 1
ATOM 2616 C C . ILE A 1 332 ? -0.708 -20.634 3.837 1.00 88.94 332 ILE A C 1
ATOM 2618 O O . ILE A 1 332 ? -0.585 -21.295 2.810 1.00 88.94 332 ILE A O 1
ATOM 2622 N N . ALA A 1 333 ? -1.353 -21.085 4.915 1.00 89.12 333 ALA A N 1
ATOM 2623 C CA . ALA A 1 333 ? -1.962 -22.411 4.965 1.00 89.12 333 ALA A CA 1
ATOM 2624 C C . ALA A 1 333 ? -3.077 -22.579 3.916 1.00 89.12 333 ALA A C 1
ATOM 2626 O O . ALA A 1 333 ? -3.078 -23.567 3.178 1.00 89.12 333 ALA A O 1
ATOM 2627 N N . ASP A 1 334 ? -3.980 -21.599 3.802 1.00 83.88 334 ASP A N 1
ATOM 2628 C CA . ASP A 1 334 ? -5.063 -21.624 2.813 1.00 83.88 334 ASP A CA 1
ATOM 2629 C C . ASP A 1 334 ? -4.526 -21.567 1.368 1.00 83.88 334 ASP A C 1
ATOM 2631 O O . ASP A 1 334 ? -5.017 -22.280 0.489 1.00 83.88 334 ASP A O 1
ATOM 2635 N N . LEU A 1 335 ? -3.481 -20.771 1.112 1.00 82.81 335 LEU A N 1
ATOM 2636 C CA . LEU A 1 335 ? -2.823 -20.697 -0.196 1.00 82.81 335 LEU A CA 1
ATOM 2637 C C . LEU A 1 335 ? -2.069 -21.989 -0.531 1.00 82.81 335 LEU A C 1
ATOM 2639 O O . LEU A 1 335 ? -2.130 -22.429 -1.674 1.00 82.81 335 LEU A O 1
ATOM 2643 N N . ASP A 1 336 ? -1.398 -22.620 0.436 1.00 87.00 336 ASP A N 1
ATOM 2644 C CA . ASP A 1 336 ? -0.712 -23.904 0.247 1.00 87.00 336 ASP A CA 1
ATOM 2645 C C . ASP A 1 336 ? -1.695 -25.022 -0.133 1.00 87.00 336 ASP A C 1
ATOM 2647 O O . ASP A 1 336 ? -1.430 -25.794 -1.059 1.00 87.00 336 ASP A O 1
ATOM 2651 N N . GLU A 1 337 ? -2.858 -25.082 0.524 1.00 83.25 337 GLU A N 1
ATOM 2652 C CA . GLU A 1 337 ? -3.930 -26.019 0.165 1.00 83.25 337 GLU A CA 1
ATOM 2653 C C . GLU A 1 337 ? -4.452 -25.752 -1.255 1.00 83.25 337 GLU A C 1
ATOM 2655 O O . GLU A 1 337 ? -4.599 -26.686 -2.051 1.00 83.25 337 GLU A O 1
ATOM 2660 N N . ALA A 1 338 ? -4.682 -24.481 -1.601 1.00 76.00 338 ALA A N 1
ATOM 2661 C CA . ALA A 1 338 ? -5.151 -24.091 -2.927 1.00 76.00 338 ALA A CA 1
ATOM 2662 C C . ALA A 1 338 ? -4.120 -24.403 -4.029 1.00 76.00 338 ALA A C 1
ATOM 2664 O O . ALA A 1 338 ? -4.485 -24.936 -5.075 1.00 76.00 338 ALA A O 1
ATOM 2665 N N . ILE A 1 339 ? -2.829 -24.150 -3.793 1.00 74.94 339 ILE A N 1
ATOM 2666 C CA . ILE A 1 339 ? -1.730 -24.466 -4.722 1.00 74.94 339 ILE A CA 1
ATOM 2667 C C . ILE A 1 339 ? -1.602 -25.978 -4.923 1.00 74.94 339 ILE A C 1
ATOM 2669 O O . ILE A 1 339 ? -1.427 -26.438 -6.054 1.00 74.94 339 ILE A O 1
ATOM 2673 N N . ALA A 1 340 ? -1.733 -26.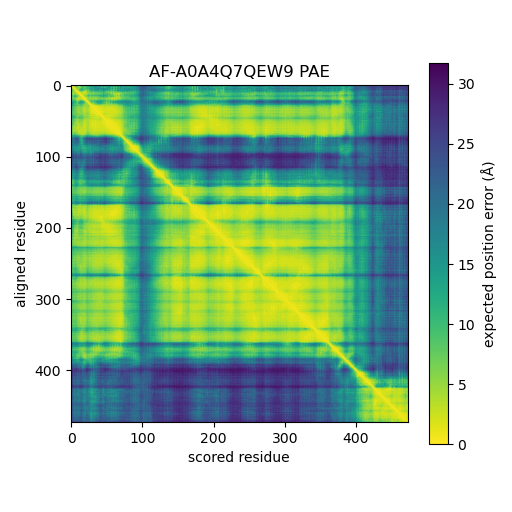770 -3.854 1.00 79.31 340 ALA A N 1
ATOM 2674 C CA . ALA A 1 340 ? -1.658 -28.228 -3.925 1.00 79.31 340 ALA A CA 1
ATOM 2675 C C . ALA A 1 340 ? -2.752 -28.842 -4.819 1.00 79.31 340 ALA A C 1
ATOM 2677 O O . ALA A 1 340 ? -2.539 -29.907 -5.403 1.00 79.31 340 ALA A O 1
ATOM 2678 N N . ALA A 1 341 ? -3.891 -28.159 -4.979 1.00 73.75 341 ALA A N 1
ATOM 2679 C CA . ALA A 1 341 ? -4.959 -28.557 -5.896 1.00 73.75 341 ALA A CA 1
ATOM 2680 C C . ALA A 1 341 ? -4.629 -28.318 -7.387 1.00 73.75 341 ALA A C 1
ATOM 2682 O O . ALA A 1 341 ? -5.406 -28.730 -8.248 1.00 73.75 341 ALA A O 1
ATOM 2683 N N . GLN A 1 342 ? -3.487 -27.688 -7.696 1.00 67.75 342 GLN A N 1
ATOM 2684 C CA . GLN A 1 342 ? -3.008 -27.357 -9.046 1.00 67.75 342 GLN A CA 1
ATOM 2685 C C . GLN A 1 342 ? -4.050 -26.649 -9.935 1.00 67.75 342 GLN A C 1
ATOM 2687 O O . GLN A 1 342 ? -4.326 -27.101 -11.052 1.00 67.75 342 GLN A O 1
ATOM 2692 N N . PRO A 1 343 ? -4.654 -25.540 -9.475 1.00 63.16 343 PRO A N 1
ATOM 2693 C CA . PRO A 1 343 ? -5.572 -24.777 -10.301 1.00 63.16 343 PRO A CA 1
ATOM 2694 C C . PRO A 1 343 ? -4.820 -24.068 -11.440 1.00 63.16 343 PRO A C 1
ATOM 2696 O O . PRO A 1 343 ? -3.598 -23.907 -11.424 1.00 63.16 343 PRO A O 1
ATOM 2699 N N . TRP A 1 344 ? -5.561 -23.631 -12.456 1.00 50.50 344 TRP A N 1
ATOM 2700 C CA . TRP A 1 344 ? -5.005 -22.963 -13.642 1.00 50.50 344 TRP A CA 1
ATOM 2701 C C . TRP A 1 344 ? -4.286 -21.638 -13.313 1.00 50.50 344 TRP A C 1
ATOM 2703 O O . TRP A 1 344 ? -3.402 -21.211 -14.049 1.00 50.50 344 TRP A O 1
ATOM 2713 N N . ASP A 1 345 ? -4.639 -21.015 -12.192 1.00 55.56 345 ASP A N 1
ATOM 2714 C CA . ASP A 1 345 ? -4.116 -19.756 -11.651 1.00 55.56 345 ASP A CA 1
ATOM 2715 C C . ASP A 1 345 ? -3.086 -19.974 -10.525 1.00 55.56 345 ASP A C 1
ATOM 2717 O O . ASP A 1 345 ? -2.705 -19.036 -9.824 1.00 55.56 345 ASP A O 1
ATOM 2721 N N . MET A 1 346 ? -2.561 -21.194 -10.379 1.00 59.66 346 MET A N 1
ATOM 2722 C CA . MET A 1 346 ? -1.498 -21.532 -9.427 1.00 59.66 346 MET A CA 1
ATOM 2723 C C . MET A 1 346 ? -0.326 -20.526 -9.392 1.00 59.66 346 MET A C 1
ATOM 2725 O O . MET A 1 346 ? 0.101 -20.197 -8.284 1.00 59.66 346 MET A O 1
ATOM 2729 N N . PRO A 1 347 ? 0.203 -19.990 -10.520 1.00 61.00 347 PRO A N 1
ATOM 2730 C CA . PRO A 1 347 ? 1.289 -19.002 -10.468 1.00 61.00 347 PRO A CA 1
ATOM 2731 C C . PRO A 1 347 ? 0.952 -17.772 -9.622 1.00 61.00 347 PRO A C 1
ATOM 2733 O O . PRO A 1 347 ? 1.821 -17.175 -8.992 1.00 61.00 347 PRO A O 1
ATOM 2736 N N . LEU A 1 348 ? -0.323 -17.406 -9.597 1.00 64.00 348 LEU A N 1
ATOM 2737 C CA . LEU A 1 348 ? -0.807 -16.238 -8.901 1.00 64.00 348 LEU A CA 1
ATOM 2738 C C . LEU A 1 348 ? -1.036 -16.495 -7.409 1.00 64.00 348 LEU A C 1
ATOM 2740 O O . LEU A 1 348 ? -0.702 -15.668 -6.561 1.00 64.00 348 LEU A O 1
ATOM 2744 N N . LEU A 1 349 ? -1.520 -17.690 -7.074 1.00 71.31 349 LEU A N 1
ATOM 2745 C CA . LEU A 1 349 ? -1.545 -18.155 -5.690 1.00 71.31 349 LEU A CA 1
ATOM 2746 C C . LEU A 1 349 ? -0.127 -18.229 -5.107 1.00 71.31 349 LEU A C 1
ATOM 2748 O O . LEU A 1 349 ? 0.096 -17.786 -3.981 1.00 71.31 349 LEU A O 1
ATOM 2752 N N . GLN A 1 350 ? 0.842 -18.713 -5.892 1.00 73.56 350 GLN A N 1
ATOM 2753 C CA . GLN A 1 350 ? 2.251 -18.760 -5.498 1.00 73.56 350 GLN A CA 1
ATOM 2754 C C . GLN A 1 350 ? 2.817 -17.358 -5.254 1.00 73.56 350 GLN A C 1
ATOM 2756 O O . GLN A 1 350 ? 3.460 -17.128 -4.237 1.00 73.56 350 GLN A O 1
ATOM 2761 N N . MET A 1 351 ? 2.528 -16.408 -6.144 1.00 73.31 351 MET A N 1
ATOM 2762 C CA . MET A 1 351 ? 2.940 -15.012 -5.998 1.00 73.31 351 MET A CA 1
ATOM 2763 C C . MET A 1 351 ? 2.455 -14.397 -4.678 1.00 73.31 351 MET A C 1
ATOM 2765 O O . MET A 1 351 ? 3.242 -13.807 -3.941 1.00 73.31 351 MET A O 1
ATOM 2769 N N . ARG A 1 352 ? 1.171 -14.563 -4.342 1.00 76.75 352 ARG A N 1
ATOM 2770 C CA . ARG A 1 352 ? 0.614 -14.090 -3.062 1.00 76.75 352 ARG A CA 1
ATOM 2771 C C . ARG A 1 352 ? 1.270 -14.757 -1.875 1.00 76.75 352 ARG A C 1
ATOM 2773 O O . ARG A 1 352 ? 1.634 -14.097 -0.908 1.00 76.75 352 ARG A O 1
ATOM 2780 N N . ARG A 1 353 ? 1.417 -16.078 -1.951 1.00 83.56 353 ARG A N 1
ATOM 2781 C CA . ARG A 1 353 ? 2.054 -16.865 -0.903 1.00 83.56 353 ARG A CA 1
ATOM 2782 C C . ARG A 1 353 ? 3.469 -16.359 -0.649 1.00 83.56 353 ARG A C 1
ATOM 2784 O O . ARG A 1 353 ? 3.850 -16.193 0.506 1.00 83.56 353 ARG A O 1
ATOM 2791 N N . ASP A 1 354 ? 4.228 -16.075 -1.701 1.00 79.31 354 ASP A N 1
ATOM 2792 C CA . ASP A 1 354 ? 5.589 -15.555 -1.602 1.00 79.31 354 ASP A CA 1
ATOM 2793 C C . ASP A 1 354 ? 5.599 -14.119 -1.051 1.00 79.31 354 ASP A C 1
ATOM 2795 O O . ASP A 1 354 ? 6.395 -13.819 -0.163 1.00 79.31 354 ASP A O 1
ATOM 2799 N N . ALA A 1 355 ? 4.662 -13.259 -1.470 1.00 79.38 355 ALA A N 1
ATOM 2800 C CA . ALA A 1 355 ? 4.517 -11.899 -0.944 1.00 79.38 355 ALA A CA 1
ATOM 2801 C C . ALA A 1 355 ? 4.184 -11.878 0.559 1.00 79.38 355 ALA A C 1
ATOM 2803 O O . ALA A 1 355 ? 4.803 -11.126 1.320 1.00 79.38 355 ALA A O 1
ATOM 2804 N N . ILE A 1 356 ? 3.255 -12.731 0.999 1.00 83.75 356 ILE A N 1
ATOM 2805 C CA . ILE A 1 356 ? 2.875 -12.901 2.408 1.00 83.75 356 ILE A CA 1
ATOM 2806 C C . ILE A 1 356 ? 4.019 -13.548 3.204 1.00 83.75 356 ILE A C 1
ATOM 2808 O O . ILE A 1 356 ? 4.323 -13.115 4.314 1.00 83.75 356 ILE A O 1
ATOM 2812 N N . SER A 1 357 ? 4.707 -14.542 2.634 1.00 84.75 357 SER A N 1
ATOM 2813 C CA . SER A 1 357 ? 5.859 -15.191 3.276 1.00 84.75 357 SER A CA 1
ATOM 2814 C C . SER A 1 357 ? 6.995 -14.203 3.504 1.00 84.75 357 SER A C 1
ATOM 2816 O O . SER A 1 357 ? 7.569 -14.169 4.589 1.00 84.75 357 SER A O 1
ATOM 2818 N N . HIS A 1 358 ? 7.298 -13.377 2.500 1.00 79.75 358 HIS A N 1
ATOM 2819 C CA . HIS A 1 358 ? 8.297 -12.323 2.613 1.00 79.75 358 HIS A CA 1
ATOM 2820 C C . HIS A 1 358 ? 7.913 -11.339 3.716 1.00 79.75 358 HIS A C 1
ATOM 2822 O O . HIS A 1 358 ? 8.708 -11.088 4.611 1.00 79.75 358 HIS A O 1
ATOM 2828 N N . ARG A 1 359 ? 6.661 -10.868 3.723 1.00 78.88 359 ARG A N 1
ATOM 2829 C CA . ARG A 1 359 ? 6.132 -9.964 4.752 1.00 78.88 359 ARG A CA 1
ATOM 2830 C C . ARG A 1 359 ? 6.289 -10.503 6.178 1.00 78.88 359 ARG A C 1
ATOM 2832 O O . ARG A 1 359 ? 6.553 -9.737 7.100 1.00 78.88 359 ARG A O 1
ATOM 2839 N N . LEU A 1 360 ? 6.123 -11.811 6.369 1.00 83.12 360 LEU A N 1
ATOM 2840 C CA . LEU A 1 360 ? 6.343 -12.468 7.661 1.00 83.12 360 LEU A CA 1
ATOM 2841 C C . LEU A 1 360 ? 7.830 -12.525 8.063 1.00 83.12 360 LEU A C 1
ATOM 2843 O O . LEU A 1 360 ? 8.126 -12.622 9.251 1.00 83.12 360 LEU A O 1
ATOM 2847 N N . GLN A 1 361 ? 8.756 -12.480 7.101 1.00 79.31 361 GLN A N 1
ATOM 2848 C CA . GLN A 1 361 ? 10.200 -12.643 7.313 1.00 79.31 361 GLN A CA 1
ATOM 2849 C C . GLN A 1 361 ? 10.975 -11.319 7.373 1.00 79.31 361 GLN A C 1
ATOM 2851 O O . GLN A 1 361 ? 11.905 -11.196 8.165 1.00 79.31 361 GLN A O 1
ATOM 2856 N N . SER A 1 362 ? 10.628 -10.350 6.525 1.00 65.00 362 SER A N 1
ATOM 2857 C CA . SER A 1 362 ? 11.396 -9.122 6.282 1.00 65.00 362 SER A CA 1
ATOM 2858 C C . SER A 1 362 ? 10.973 -7.930 7.143 1.00 65.00 362 SER A C 1
ATOM 2860 O O . SER A 1 362 ? 11.437 -6.821 6.900 1.00 65.00 362 SER A O 1
ATOM 2862 N N . GLY A 1 363 ? 10.027 -8.116 8.067 1.00 62.22 363 GLY A N 1
ATOM 2863 C CA . GLY A 1 363 ? 9.326 -7.000 8.706 1.00 62.22 363 GLY A CA 1
ATOM 2864 C C . GLY A 1 363 ? 8.281 -6.358 7.780 1.00 62.22 363 GLY A C 1
ATOM 2865 O O . GLY A 1 363 ? 8.039 -6.810 6.659 1.00 62.22 363 GLY A O 1
ATOM 2866 N N . ARG A 1 364 ? 7.614 -5.297 8.253 1.00 64.38 364 ARG A N 1
ATOM 2867 C CA . ARG A 1 364 ? 6.445 -4.676 7.583 1.00 64.38 364 ARG A CA 1
ATOM 2868 C C . ARG A 1 364 ? 6.780 -3.664 6.483 1.00 64.38 364 ARG A C 1
ATOM 2870 O O . ARG A 1 364 ? 5.912 -2.896 6.073 1.00 64.38 364 ARG A O 1
ATOM 2877 N N . GLY A 1 365 ? 8.020 -3.623 6.007 1.00 60.50 365 GLY A N 1
ATOM 2878 C CA . GLY A 1 365 ? 8.414 -2.696 4.950 1.00 60.50 365 GLY A CA 1
ATOM 2879 C C . GLY A 1 365 ? 7.697 -2.983 3.626 1.00 60.50 365 GLY A C 1
ATOM 2880 O O . GLY A 1 365 ? 8.093 -3.891 2.904 1.00 60.50 365 GLY A O 1
ATOM 2881 N N . LYS A 1 366 ? 6.691 -2.171 3.271 1.00 63.34 366 LYS A N 1
ATOM 2882 C CA . LYS A 1 366 ? 6.102 -2.092 1.918 1.00 63.34 366 LYS A CA 1
ATOM 2883 C C . LYS A 1 366 ? 6.984 -1.241 0.992 1.00 63.34 366 LYS A C 1
ATOM 2885 O O . LYS A 1 366 ? 6.611 -0.155 0.558 1.00 63.34 366 LYS A O 1
ATOM 2890 N N . GLY A 1 367 ? 8.220 -1.696 0.795 1.00 61.88 367 GLY A N 1
ATOM 2891 C CA . GLY A 1 367 ? 9.151 -1.140 -0.191 1.00 61.88 367 GLY A CA 1
ATOM 2892 C C . GLY A 1 367 ? 9.120 -1.978 -1.459 1.00 61.88 367 GLY A C 1
ATOM 2893 O O . GLY A 1 367 ? 8.832 -3.174 -1.393 1.00 61.88 367 GLY A O 1
ATOM 2894 N N . ILE A 1 368 ? 9.416 -1.396 -2.617 1.00 66.75 368 ILE A N 1
ATOM 2895 C CA . ILE A 1 368 ? 9.370 -2.094 -3.916 1.00 66.75 368 ILE A CA 1
ATOM 2896 C C . ILE A 1 368 ? 10.254 -3.346 -3.925 1.00 66.75 368 ILE A C 1
ATOM 2898 O O . ILE A 1 368 ? 9.919 -4.331 -4.590 1.00 66.75 368 ILE A O 1
ATOM 2902 N N . THR A 1 369 ? 11.323 -3.351 -3.127 1.00 65.19 369 THR A N 1
ATOM 2903 C CA . THR A 1 369 ? 12.155 -4.526 -2.832 1.00 65.19 369 THR A CA 1
ATOM 2904 C C . THR A 1 369 ? 11.330 -5.781 -2.531 1.00 65.19 369 THR A C 1
ATOM 2906 O O . THR A 1 369 ? 11.649 -6.844 -3.048 1.00 65.19 369 THR A O 1
ATOM 2909 N N . GLN A 1 370 ? 10.205 -5.672 -1.814 1.00 66.12 370 GLN A N 1
ATOM 2910 C CA . GLN A 1 370 ? 9.328 -6.814 -1.541 1.00 66.12 370 GLN A CA 1
ATOM 2911 C C . GLN A 1 370 ? 8.707 -7.410 -2.811 1.00 66.12 370 GLN A C 1
ATOM 2913 O O . GLN A 1 370 ? 8.611 -8.629 -2.915 1.00 66.12 370 GLN A O 1
ATOM 2918 N N . LEU A 1 371 ? 8.290 -6.593 -3.787 1.00 66.31 371 LEU A N 1
ATOM 2919 C CA . LEU A 1 371 ? 7.759 -7.114 -5.058 1.00 66.31 371 LEU A CA 1
ATOM 2920 C C . LEU A 1 371 ? 8.845 -7.870 -5.824 1.00 66.31 371 LEU A C 1
ATOM 2922 O O . LEU A 1 371 ? 8.570 -8.898 -6.444 1.00 66.31 371 LEU A O 1
ATOM 2926 N N . VAL A 1 372 ? 10.078 -7.364 -5.759 1.00 65.12 372 VAL A N 1
ATOM 2927 C CA . VAL A 1 372 ? 11.254 -7.978 -6.378 1.00 65.12 372 VAL A CA 1
ATOM 2928 C C . VAL A 1 372 ? 11.607 -9.304 -5.703 1.00 65.12 372 VAL A C 1
ATOM 2930 O O . VAL A 1 372 ? 11.732 -10.318 -6.393 1.00 65.12 372 VAL A O 1
ATOM 2933 N N . ASP A 1 373 ? 11.706 -9.321 -4.376 1.00 62.72 373 ASP A N 1
ATOM 2934 C CA . ASP A 1 373 ? 12.088 -10.494 -3.584 1.00 62.72 373 ASP A CA 1
ATOM 2935 C C . ASP A 1 373 ? 11.011 -11.584 -3.615 1.00 62.72 373 ASP A C 1
ATOM 2937 O O . ASP A 1 373 ? 11.329 -12.767 -3.761 1.00 62.72 373 ASP A O 1
ATOM 2941 N N . ALA A 1 374 ? 9.732 -11.189 -3.573 1.00 60.25 374 ALA A N 1
ATOM 2942 C CA . ALA A 1 374 ? 8.578 -12.076 -3.747 1.00 60.25 374 ALA A CA 1
ATOM 2943 C C . ALA A 1 374 ? 8.332 -12.477 -5.207 1.00 60.25 374 ALA A C 1
ATOM 2945 O O . ALA A 1 374 ? 7.412 -13.233 -5.507 1.00 60.25 374 ALA A O 1
ATOM 2946 N N . LYS A 1 375 ? 9.150 -11.973 -6.131 1.00 60.53 375 LYS A N 1
ATOM 2947 C CA . LYS A 1 375 ? 9.122 -12.330 -7.547 1.00 60.53 375 LYS A CA 1
ATOM 2948 C C . LYS A 1 375 ? 7.799 -12.018 -8.253 1.00 60.53 375 LYS A C 1
ATOM 2950 O O . LYS A 1 375 ? 7.399 -12.722 -9.182 1.00 60.53 375 LYS A O 1
ATOM 2955 N N . THR A 1 376 ? 7.154 -10.934 -7.835 1.00 57.38 376 THR A N 1
ATOM 2956 C CA . THR A 1 376 ? 5.810 -10.543 -8.269 1.00 57.38 376 THR A CA 1
ATOM 2957 C C . THR A 1 376 ? 5.816 -10.088 -9.735 1.00 57.38 376 THR A C 1
ATOM 2959 O O . THR A 1 376 ? 6.490 -9.104 -10.041 1.00 57.38 376 THR A O 1
ATOM 2962 N N . PRO A 1 377 ? 5.100 -10.748 -10.668 1.00 56.38 377 PRO A N 1
ATOM 2963 C CA . PRO A 1 377 ? 4.939 -10.247 -12.029 1.00 56.38 377 PRO A CA 1
ATOM 2964 C C . PRO A 1 377 ? 4.316 -8.848 -12.020 1.00 56.38 377 PRO A C 1
ATOM 2966 O O . PRO A 1 377 ? 3.239 -8.632 -11.476 1.00 56.38 377 PRO A O 1
ATOM 2969 N N . LEU A 1 378 ? 4.994 -7.901 -12.664 1.00 58.16 378 LEU A N 1
ATOM 2970 C CA . LEU A 1 378 ? 4.508 -6.537 -12.838 1.00 58.16 378 LEU A CA 1
ATOM 2971 C C . LEU A 1 378 ? 4.027 -6.347 -14.275 1.00 58.16 378 LEU A C 1
ATOM 2973 O O . LEU A 1 378 ? 4.834 -6.443 -15.203 1.00 58.16 378 LEU A O 1
ATOM 2977 N N . GLN A 1 379 ? 2.741 -6.057 -14.464 1.00 59.62 379 GLN A N 1
ATOM 2978 C CA . GLN A 1 379 ? 2.218 -5.648 -15.764 1.00 59.62 379 GLN A CA 1
ATOM 2979 C C . GLN A 1 379 ? 2.054 -4.129 -15.766 1.00 59.62 379 GLN A C 1
ATOM 2981 O O . GLN A 1 379 ? 1.368 -3.569 -14.915 1.00 59.62 379 GLN A O 1
ATOM 2986 N N . MET A 1 380 ? 2.694 -3.442 -16.710 1.00 63.41 380 MET A N 1
ATOM 2987 C CA . MET A 1 380 ? 2.473 -2.007 -16.900 1.00 63.41 380 MET A CA 1
ATOM 2988 C C . MET A 1 380 ? 2.096 -1.717 -18.340 1.00 63.41 380 MET A C 1
ATOM 2990 O O . MET A 1 380 ? 2.707 -2.251 -19.261 1.00 63.41 380 MET A O 1
ATOM 2994 N N . MET A 1 381 ? 1.110 -0.858 -18.535 1.00 62.09 381 MET A N 1
ATOM 2995 C CA . MET A 1 381 ? 0.734 -0.341 -19.841 1.00 62.09 381 MET A CA 1
ATOM 2996 C C . MET A 1 381 ? 0.940 1.164 -19.855 1.00 62.09 381 MET A C 1
ATOM 2998 O O . MET A 1 381 ? 0.553 1.866 -18.924 1.00 62.09 381 MET A O 1
ATOM 3002 N N . VAL A 1 382 ? 1.543 1.669 -20.920 1.00 58.28 382 VAL A N 1
ATOM 3003 C CA . VAL A 1 382 ? 1.721 3.102 -21.126 1.00 58.28 382 VAL A CA 1
ATOM 3004 C C . VAL A 1 382 ? 1.003 3.507 -22.394 1.00 58.28 382 VAL A C 1
ATOM 3006 O O . VAL A 1 382 ? 1.364 3.083 -23.495 1.00 58.28 382 VAL A O 1
ATOM 3009 N N . GLU A 1 383 ? -0.004 4.360 -22.234 1.00 55.69 383 GLU A N 1
ATOM 3010 C CA . GLU A 1 383 ? -0.736 4.907 -23.366 1.00 55.69 383 GLU A CA 1
ATOM 3011 C C . GLU A 1 383 ? 0.197 5.72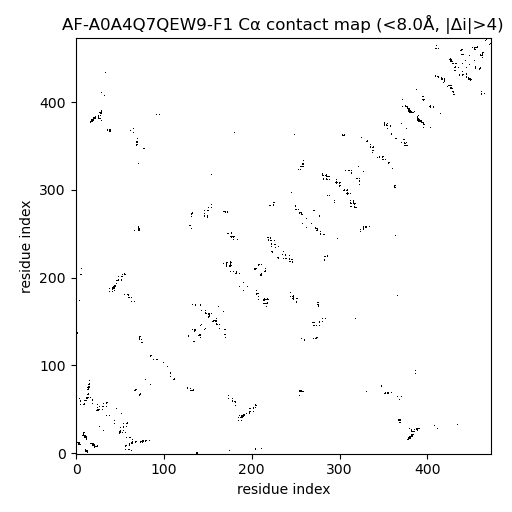6 -24.276 1.00 55.69 383 GLU A C 1
ATOM 3013 O O . GLU A 1 383 ? 0.995 6.550 -23.826 1.00 55.69 383 GLU A O 1
ATOM 3018 N N . GLY A 1 384 ? 0.087 5.512 -25.591 1.00 49.19 384 GLY A N 1
ATOM 3019 C CA . GLY A 1 384 ? 0.774 6.318 -26.608 1.00 49.19 384 GLY A CA 1
ATOM 3020 C C . GLY A 1 384 ? 2.151 5.822 -27.068 1.00 49.19 384 GLY A C 1
ATOM 3021 O O . GLY A 1 384 ? 2.697 6.413 -27.996 1.00 49.19 384 GLY A O 1
ATOM 3022 N N . TYR A 1 385 ? 2.688 4.735 -26.498 1.00 44.12 385 TYR A N 1
ATOM 3023 C CA . TYR A 1 385 ? 3.990 4.153 -26.891 1.00 44.12 385 TYR A CA 1
ATOM 3024 C C . TYR A 1 385 ? 3.890 2.859 -27.716 1.00 44.12 385 TYR A C 1
ATOM 3026 O O . TYR A 1 385 ? 4.901 2.243 -28.049 1.00 44.12 385 TYR A O 1
ATOM 3034 N N . GLY A 1 386 ? 2.683 2.418 -28.075 1.00 43.00 386 GLY A N 1
ATOM 3035 C CA . GLY A 1 386 ? 2.518 1.154 -28.793 1.00 43.00 386 GLY A CA 1
ATOM 3036 C C . GLY A 1 386 ? 3.016 -0.046 -27.976 1.00 43.00 386 GLY A C 1
ATOM 3037 O O . GLY A 1 386 ? 2.929 -0.053 -26.751 1.00 43.00 386 GLY A O 1
ATOM 3038 N N . ILE A 1 387 ? 3.596 -1.047 -28.648 1.00 37.94 387 ILE A N 1
ATOM 3039 C CA . ILE A 1 387 ? 4.200 -2.233 -28.006 1.00 37.94 387 ILE A CA 1
ATOM 3040 C C . ILE A 1 387 ? 5.342 -1.860 -27.035 1.00 37.94 387 ILE A C 1
ATOM 3042 O O . ILE A 1 387 ? 5.562 -2.575 -26.056 1.00 37.94 387 ILE A O 1
ATOM 3046 N N . GLU A 1 388 ? 6.037 -0.733 -27.246 1.00 40.56 388 GLU A N 1
ATOM 3047 C CA . GLU A 1 388 ? 7.109 -0.249 -26.355 1.00 40.56 388 GLU A CA 1
ATOM 3048 C C . GLU A 1 388 ? 6.586 0.216 -24.985 1.00 40.56 388 GLU A C 1
ATOM 3050 O O . GLU A 1 388 ? 7.340 0.252 -24.007 1.00 40.56 388 GLU A O 1
ATOM 3055 N N . GLY A 1 389 ? 5.296 0.564 -24.914 1.00 41.69 389 GLY A N 1
ATOM 3056 C CA . GLY A 1 389 ? 4.601 0.975 -23.695 1.00 41.69 389 GLY A CA 1
ATOM 3057 C C . GLY A 1 389 ? 4.080 -0.191 -22.862 1.00 41.69 389 GLY A C 1
ATOM 3058 O O . GLY A 1 389 ? 3.677 0.006 -21.721 1.00 41.69 389 GLY A O 1
ATOM 3059 N N . ILE A 1 390 ? 4.088 -1.409 -23.398 1.00 41.25 390 ILE A N 1
ATOM 3060 C CA . ILE A 1 390 ? 3.633 -2.588 -22.667 1.00 41.25 390 ILE A CA 1
ATOM 3061 C C . ILE A 1 390 ? 4.852 -3.171 -21.963 1.00 41.25 390 ILE A C 1
ATOM 3063 O O . ILE A 1 390 ? 5.819 -3.534 -22.615 1.00 41.25 390 ILE A O 1
ATOM 3067 N N . VAL A 1 391 ? 4.825 -3.300 -20.642 1.00 46.44 391 VAL A N 1
ATOM 3068 C CA . VAL A 1 391 ? 5.680 -4.204 -19.871 1.00 46.44 391 VAL A CA 1
ATOM 3069 C C . VAL A 1 391 ? 4.807 -5.381 -19.464 1.00 46.44 391 VAL A C 1
ATOM 3071 O O . VAL A 1 391 ? 3.994 -5.287 -18.557 1.00 46.44 391 VAL A O 1
ATOM 3074 N N . VAL A 1 392 ? 4.963 -6.499 -20.163 1.00 41.81 392 VAL A N 1
ATOM 3075 C CA . VAL A 1 392 ? 4.410 -7.791 -19.746 1.00 41.81 392 VAL A CA 1
ATOM 3076 C C . VAL A 1 392 ? 5.354 -8.373 -18.699 1.00 41.81 392 VAL A C 1
ATOM 3078 O O . VAL A 1 392 ? 6.550 -8.518 -18.973 1.00 41.81 392 VAL A O 1
ATOM 3081 N N . GLY A 1 393 ? 4.814 -8.652 -17.512 1.00 39.72 393 GLY A N 1
ATOM 3082 C CA . GLY A 1 393 ? 5.562 -9.127 -16.354 1.00 39.72 393 GLY A CA 1
ATOM 3083 C C . GLY A 1 393 ? 6.361 -10.383 -16.665 1.00 39.72 393 GLY A C 1
ATOM 3084 O O . GLY A 1 393 ? 5.817 -11.397 -17.095 1.00 39.72 393 GLY A O 1
ATOM 3085 N N . VAL A 1 394 ? 7.669 -10.311 -16.435 1.00 38.28 394 VAL A N 1
ATOM 3086 C CA . VAL A 1 394 ? 8.532 -11.488 -16.429 1.00 38.28 394 VAL A CA 1
ATOM 3087 C C . VAL A 1 394 ? 8.542 -12.019 -15.003 1.00 38.28 394 VAL A C 1
ATOM 3089 O O . VAL A 1 394 ? 8.837 -11.276 -14.072 1.00 38.28 394 VAL A O 1
ATOM 3092 N N . GLN A 1 395 ? 8.200 -13.293 -14.825 1.00 36.06 395 GLN A N 1
ATOM 3093 C CA . GLN A 1 395 ? 8.321 -13.969 -13.534 1.00 36.06 395 GLN A CA 1
ATOM 3094 C C . GLN A 1 395 ? 9.777 -13.881 -13.057 1.00 36.06 395 GLN A C 1
ATOM 3096 O O . GLN A 1 395 ? 10.690 -14.328 -13.757 1.00 36.06 395 GLN A O 1
ATOM 3101 N N . PHE A 1 396 ? 10.028 -13.323 -11.872 1.00 39.84 396 PHE A N 1
ATOM 3102 C CA . PHE A 1 396 ? 11.392 -13.155 -11.364 1.00 39.84 396 PHE A CA 1
ATOM 3103 C C . PHE A 1 396 ? 11.957 -14.485 -10.788 1.00 39.84 396 PHE A C 1
ATOM 3105 O O . PHE A 1 396 ? 12.318 -14.575 -9.628 1.00 39.84 396 PHE A O 1
ATOM 3112 N N . HIS A 1 397 ? 12.053 -15.571 -11.562 1.00 28.36 397 HIS A N 1
ATOM 3113 C CA . HIS A 1 397 ? 12.337 -16.937 -11.055 1.00 28.36 397 HIS A CA 1
ATOM 3114 C C . HIS A 1 397 ? 13.827 -17.298 -10.791 1.00 28.36 397 HIS A C 1
ATOM 3116 O O . HIS A 1 397 ? 14.569 -17.539 -11.736 1.00 28.36 397 HIS A O 1
ATOM 3122 N N . ASP A 1 398 ? 14.296 -17.330 -9.529 1.00 36.50 398 ASP A N 1
ATOM 3123 C CA . ASP A 1 398 ? 15.744 -17.367 -9.163 1.00 36.50 398 ASP A CA 1
ATOM 3124 C C . ASP A 1 398 ? 16.474 -18.729 -9.220 1.00 36.50 398 ASP A C 1
ATOM 3126 O O . ASP A 1 398 ? 15.960 -19.742 -8.750 1.00 36.50 398 ASP A O 1
ATOM 3130 N N . SER A 1 399 ? 17.717 -18.730 -9.726 1.00 37.94 399 SER A N 1
ATOM 3131 C CA . SER A 1 399 ? 18.943 -18.979 -8.934 1.00 37.94 399 SER A CA 1
ATOM 3132 C C . SER A 1 399 ? 20.198 -18.806 -9.812 1.00 37.94 399 SER A C 1
ATOM 3134 O O . SER A 1 399 ? 20.281 -19.327 -10.920 1.00 37.94 399 SER A O 1
ATOM 3136 N N . VAL A 1 400 ? 21.206 -18.096 -9.293 1.00 39.69 400 VAL A N 1
ATOM 3137 C CA . VAL A 1 400 ? 22.502 -17.748 -9.926 1.00 39.69 400 VAL A CA 1
ATOM 3138 C C . VAL A 1 400 ? 22.447 -16.488 -10.811 1.00 39.69 400 VAL A C 1
ATOM 3140 O O . VAL A 1 400 ? 22.423 -16.542 -12.037 1.00 39.69 400 VAL A O 1
ATOM 3143 N N . LYS A 1 401 ? 22.525 -15.326 -10.141 1.00 40.34 401 LYS A N 1
ATOM 3144 C CA . LYS A 1 401 ? 22.520 -13.954 -10.694 1.00 40.34 401 LYS A CA 1
ATOM 3145 C C . LYS A 1 401 ? 21.186 -13.518 -11.320 1.00 40.34 401 LYS A C 1
ATOM 3147 O O . LYS A 1 401 ? 21.148 -13.170 -12.492 1.00 40.34 401 LYS A O 1
ATOM 3152 N N . GLY A 1 402 ? 20.135 -13.459 -10.501 1.00 40.31 402 GLY A N 1
ATOM 3153 C CA . GLY A 1 402 ? 19.012 -12.527 -10.654 1.00 40.31 402 GLY A CA 1
ATOM 3154 C C . GLY A 1 402 ? 18.197 -12.642 -11.958 1.00 40.31 402 GLY A C 1
ATOM 3155 O O . GLY A 1 402 ? 18.554 -12.049 -12.965 1.00 40.31 402 GLY A O 1
ATOM 3156 N N . PRO A 1 403 ? 17.031 -13.284 -11.957 1.00 38.31 403 PRO A N 1
ATOM 3157 C CA . PRO A 1 403 ? 16.097 -13.365 -13.091 1.00 38.31 403 PRO A CA 1
ATOM 3158 C C . PRO A 1 403 ? 15.438 -12.030 -13.395 1.00 38.31 403 PRO A C 1
ATOM 3160 O O . PRO A 1 403 ? 15.140 -11.761 -14.549 1.00 38.31 403 PRO A O 1
ATOM 3163 N N . LEU A 1 404 ? 15.282 -11.176 -12.377 1.00 35.94 404 LEU A N 1
ATOM 3164 C CA . LEU A 1 404 ? 15.067 -9.747 -12.560 1.00 35.94 404 LEU A CA 1
ATOM 3165 C C . LEU A 1 404 ? 16.178 -9.209 -13.467 1.00 35.94 404 LEU A C 1
ATOM 3167 O O . LEU A 1 404 ? 15.905 -8.808 -14.584 1.00 35.94 404 LEU A O 1
ATOM 3171 N N . PHE A 1 405 ? 17.447 -9.348 -13.089 1.00 39.53 405 PHE A N 1
ATOM 3172 C CA . PHE A 1 405 ? 18.584 -8.915 -13.908 1.00 39.53 405 PHE A CA 1
ATOM 3173 C C . PHE A 1 405 ? 18.579 -9.492 -15.341 1.00 39.53 405 PHE A C 1
ATOM 3175 O O . PHE A 1 405 ? 18.859 -8.750 -16.278 1.00 39.53 405 PHE A O 1
ATOM 3182 N N . ARG A 1 406 ? 18.199 -10.764 -15.546 1.00 41.16 406 ARG A N 1
ATOM 3183 C CA . ARG A 1 406 ? 18.063 -11.381 -16.883 1.00 41.16 406 ARG A CA 1
ATOM 3184 C C . ARG A 1 406 ? 16.862 -10.834 -17.673 1.00 41.16 406 ARG A C 1
ATOM 3186 O O . ARG A 1 406 ? 17.041 -10.445 -18.816 1.00 41.16 406 ARG A O 1
ATOM 3193 N N . ALA A 1 407 ? 15.683 -10.695 -17.079 1.00 42.19 407 ALA A N 1
ATOM 3194 C CA . ALA A 1 407 ? 14.505 -10.094 -17.713 1.00 42.19 407 ALA A CA 1
ATOM 3195 C C . ALA A 1 407 ? 14.713 -8.608 -18.072 1.00 42.19 407 ALA A C 1
ATOM 3197 O O . ALA A 1 407 ? 14.312 -8.142 -19.140 1.00 42.19 407 ALA A O 1
ATOM 3198 N N . LEU A 1 408 ? 15.394 -7.880 -17.178 1.00 43.25 408 LEU A N 1
ATOM 3199 C CA . LEU A 1 408 ? 15.826 -6.490 -17.339 1.00 43.25 408 LEU A CA 1
ATOM 3200 C C . LEU A 1 408 ? 16.826 -6.322 -18.491 1.00 43.25 408 LEU A C 1
ATOM 3202 O O . LEU A 1 408 ? 16.846 -5.274 -19.140 1.00 43.25 408 LEU A O 1
ATOM 3206 N N . ILE A 1 409 ? 17.650 -7.347 -18.716 1.00 44.09 409 ILE A N 1
ATOM 3207 C CA . ILE A 1 409 ? 18.595 -7.484 -19.823 1.00 44.09 409 ILE A CA 1
ATOM 3208 C C . ILE A 1 409 ? 17.833 -7.775 -21.109 1.00 44.09 409 ILE A C 1
ATOM 3210 O O . ILE A 1 409 ? 17.921 -6.975 -22.024 1.00 44.09 409 ILE A O 1
ATOM 3214 N N . GLU A 1 410 ? 17.047 -8.844 -21.183 1.00 48.94 410 GLU A N 1
ATOM 3215 C CA . GLU A 1 410 ? 16.520 -9.355 -22.453 1.00 48.94 410 GLU A CA 1
ATOM 3216 C C . GLU A 1 410 ? 15.576 -8.357 -23.150 1.00 48.94 410 GLU A C 1
ATOM 3218 O O . GLU A 1 410 ? 15.807 -7.999 -24.302 1.00 48.94 410 GLU A O 1
ATOM 3223 N N . ARG A 1 411 ? 14.610 -7.774 -22.427 1.00 47.09 411 ARG A N 1
ATOM 3224 C CA . ARG A 1 411 ? 13.621 -6.851 -23.015 1.00 47.09 411 ARG A CA 1
ATOM 3225 C C . ARG A 1 411 ? 14.191 -5.477 -23.393 1.00 47.09 411 ARG A C 1
ATOM 3227 O O . ARG A 1 411 ? 13.828 -4.914 -24.422 1.00 47.09 411 ARG A O 1
ATOM 3234 N N . ASN A 1 412 ? 15.069 -4.910 -22.561 1.00 50.31 412 ASN A N 1
ATOM 3235 C CA . ASN A 1 412 ? 15.699 -3.621 -22.873 1.00 50.31 412 ASN A CA 1
ATOM 3236 C C . ASN A 1 412 ? 16.821 -3.772 -23.905 1.00 50.31 412 ASN A C 1
ATOM 3238 O O . ASN A 1 412 ? 17.119 -2.819 -24.619 1.00 50.31 412 ASN A O 1
ATOM 3242 N N . ILE A 1 413 ? 17.442 -4.953 -23.990 1.00 52.59 413 ILE A N 1
ATOM 3243 C CA . ILE A 1 413 ? 18.373 -5.275 -25.067 1.00 52.59 413 ILE A CA 1
ATOM 3244 C C . ILE A 1 413 ? 17.634 -5.356 -26.385 1.00 52.59 413 ILE A C 1
ATOM 3246 O O . ILE A 1 413 ? 18.119 -4.758 -27.328 1.00 52.59 413 ILE A O 1
ATOM 3250 N N . ASP A 1 414 ? 16.468 -5.992 -26.454 1.00 50.94 414 ASP A N 1
ATOM 3251 C CA . ASP A 1 414 ? 15.708 -6.074 -27.704 1.00 50.94 414 ASP A CA 1
ATOM 3252 C C . ASP A 1 414 ? 15.294 -4.690 -28.231 1.00 50.94 414 ASP A C 1
ATOM 3254 O O . ASP A 1 414 ? 15.447 -4.424 -29.421 1.00 50.94 414 ASP A O 1
ATOM 3258 N N . LEU A 1 415 ? 14.867 -3.772 -27.353 1.00 52.28 415 LEU A N 1
ATOM 3259 C CA . LEU A 1 415 ? 14.530 -2.390 -27.730 1.00 52.28 415 LEU A CA 1
ATOM 3260 C C . LEU A 1 415 ? 15.764 -1.561 -28.134 1.00 52.28 415 LEU A C 1
ATOM 3262 O O . LEU A 1 415 ? 15.759 -0.898 -29.166 1.00 52.28 415 LEU A O 1
ATOM 3266 N N . GLU A 1 416 ? 16.857 -1.618 -27.370 1.00 57.75 416 GLU A N 1
ATOM 3267 C CA . GLU A 1 416 ? 18.084 -0.873 -27.705 1.00 57.75 416 GLU A CA 1
ATOM 3268 C C . GLU A 1 416 ? 18.837 -1.509 -28.898 1.00 57.75 416 GLU A C 1
ATOM 3270 O O . GLU A 1 416 ? 19.576 -0.832 -29.616 1.00 57.75 416 GLU A O 1
ATOM 3275 N N . LEU A 1 417 ? 18.671 -2.815 -29.140 1.00 52.00 417 LEU A N 1
ATOM 3276 C CA . LEU A 1 417 ? 19.141 -3.495 -30.349 1.00 52.00 417 LEU A CA 1
ATOM 3277 C C . LEU A 1 417 ? 18.283 -3.138 -31.548 1.00 52.00 417 LEU A C 1
ATOM 3279 O O . LEU A 1 417 ? 18.826 -2.987 -32.636 1.00 52.00 417 LEU A O 1
ATOM 3283 N N . PHE A 1 418 ? 16.975 -2.984 -31.372 1.00 49.81 418 PHE A N 1
ATOM 3284 C CA . PHE A 1 418 ? 16.113 -2.444 -32.411 1.00 49.81 418 PHE A CA 1
ATOM 3285 C C . PHE A 1 418 ? 16.560 -1.026 -32.797 1.00 49.81 418 PHE A C 1
ATOM 3287 O O . PHE A 1 418 ? 16.744 -0.752 -33.981 1.00 49.81 418 PHE A O 1
ATOM 3294 N N . ASP A 1 419 ? 16.880 -0.162 -31.831 1.00 50.16 419 ASP A N 1
ATOM 3295 C CA . ASP A 1 419 ? 17.472 1.153 -32.109 1.00 50.16 419 ASP A CA 1
ATOM 3296 C C . ASP A 1 419 ? 18.821 1.050 -32.843 1.00 50.16 419 ASP A C 1
ATOM 3298 O O . ASP A 1 419 ? 19.075 1.795 -33.792 1.00 50.16 419 ASP A O 1
ATOM 3302 N N . LEU A 1 420 ? 19.684 0.100 -32.475 1.00 49.59 420 LEU A N 1
ATOM 3303 C CA . LEU A 1 420 ? 20.940 -0.166 -33.185 1.00 49.59 420 LEU A CA 1
ATOM 3304 C C . LEU A 1 420 ? 20.726 -0.653 -34.627 1.00 49.59 420 LEU A C 1
ATOM 3306 O O . LEU A 1 420 ? 21.463 -0.251 -35.526 1.00 49.59 420 LEU A O 1
ATOM 3310 N N . LEU A 1 421 ? 19.753 -1.535 -34.844 1.00 48.19 421 LEU A N 1
ATOM 3311 C CA . LEU A 1 421 ? 19.550 -2.245 -36.106 1.00 48.19 421 LEU A CA 1
ATOM 3312 C C . LEU A 1 421 ? 18.609 -1.506 -37.069 1.00 48.19 421 LEU A C 1
ATOM 3314 O O . LEU A 1 421 ? 18.687 -1.743 -38.274 1.00 48.19 421 LEU A O 1
ATOM 3318 N N . VAL A 1 422 ? 17.734 -0.633 -36.560 1.00 45.41 422 VAL A N 1
ATOM 3319 C CA . VAL A 1 422 ? 16.603 -0.077 -37.319 1.00 45.41 422 VAL A CA 1
ATOM 3320 C C . VAL A 1 422 ? 16.494 1.450 -37.220 1.00 45.41 422 VAL A C 1
ATOM 3322 O O . VAL A 1 422 ? 16.353 2.091 -38.260 1.00 45.41 422 VAL A O 1
ATOM 3325 N N . ALA A 1 423 ? 16.564 2.055 -36.025 1.00 41.94 423 ALA A N 1
ATOM 3326 C CA . ALA A 1 423 ? 16.108 3.445 -35.838 1.00 41.94 423 ALA A CA 1
ATOM 3327 C C . ALA A 1 423 ? 17.205 4.511 -35.603 1.00 41.94 423 ALA A C 1
ATOM 3329 O O . ALA A 1 423 ? 17.008 5.672 -35.962 1.00 41.94 423 ALA A O 1
ATOM 3330 N N . GLY A 1 424 ? 18.366 4.157 -35.039 1.00 54.69 424 GLY A N 1
ATOM 3331 C CA . GLY A 1 424 ? 19.362 5.135 -34.562 1.00 54.69 424 GLY A CA 1
ATOM 3332 C C . GLY A 1 424 ? 20.836 4.708 -34.604 1.00 54.69 424 GLY A C 1
ATOM 3333 O O . GLY A 1 424 ? 21.710 5.525 -34.305 1.00 54.69 424 GLY A O 1
ATOM 3334 N N . GLY A 1 425 ? 21.152 3.460 -34.964 1.00 61.31 425 GLY A N 1
ATOM 3335 C CA . GLY A 1 425 ? 22.528 2.991 -35.185 1.00 61.31 425 GLY A CA 1
ATOM 3336 C C . GLY A 1 425 ? 23.404 2.923 -33.929 1.00 61.31 425 GLY A C 1
ATOM 3337 O O . GLY A 1 425 ? 24.624 2.807 -34.045 1.00 61.31 425 GLY A O 1
ATOM 3338 N N . THR A 1 426 ? 22.815 3.025 -32.731 1.00 69.56 426 THR A N 1
ATOM 3339 C CA . THR A 1 426 ? 23.559 3.033 -31.465 1.00 69.56 426 THR A CA 1
ATOM 3340 C C . THR A 1 426 ? 22.785 2.322 -30.349 1.00 69.56 426 THR A C 1
ATOM 3342 O O . THR A 1 426 ? 21.680 2.730 -30.026 1.00 69.56 426 THR A O 1
ATOM 3345 N N . PHE A 1 427 ? 23.394 1.320 -29.714 1.00 71.12 427 PHE A N 1
ATOM 3346 C CA . PHE A 1 427 ? 22.910 0.598 -28.530 1.00 71.12 427 PHE A CA 1
ATOM 3347 C C . PHE A 1 427 ? 23.512 1.201 -27.253 1.00 71.12 427 PHE A C 1
ATOM 3349 O O . PHE A 1 427 ? 24.738 1.261 -27.126 1.00 71.12 427 PHE A O 1
ATOM 3356 N N . ARG A 1 428 ? 22.711 1.619 -26.267 1.00 69.88 428 ARG A N 1
ATOM 3357 C CA . ARG A 1 428 ? 23.225 2.053 -24.952 1.00 69.88 428 ARG A CA 1
ATOM 3358 C C . ARG A 1 428 ? 22.796 1.075 -23.870 1.00 69.88 428 ARG A C 1
ATOM 3360 O O . ARG A 1 428 ? 21.637 1.018 -23.480 1.00 69.88 428 ARG A O 1
ATOM 3367 N N . CYS A 1 429 ? 23.762 0.352 -23.309 1.00 63.75 429 CYS A N 1
ATOM 3368 C CA . CYS A 1 429 ? 23.496 -0.689 -22.326 1.00 63.75 429 CYS A CA 1
ATOM 3369 C C . CYS A 1 429 ? 22.812 -0.108 -21.068 1.00 63.75 429 CYS A C 1
ATOM 3371 O O . CYS A 1 429 ? 23.426 0.694 -20.349 1.00 63.75 429 CYS A O 1
ATOM 3373 N N . PRO A 1 430 ? 21.579 -0.536 -20.738 1.00 53.88 430 PRO A N 1
ATOM 3374 C CA . PRO A 1 430 ? 20.831 -0.015 -19.593 1.00 53.88 430 PRO A CA 1
ATOM 3375 C C . PRO A 1 430 ? 21.552 -0.289 -18.265 1.00 53.88 430 PRO A C 1
ATOM 3377 O O . PRO A 1 430 ? 21.620 0.589 -17.408 1.00 53.88 430 PRO A O 1
ATOM 3380 N N . LEU A 1 431 ? 22.214 -1.444 -18.135 1.00 58.88 431 LEU A N 1
ATOM 3381 C CA . LEU A 1 431 ? 22.974 -1.808 -16.932 1.00 58.88 431 LEU A CA 1
ATOM 3382 C C . LEU A 1 431 ? 24.185 -0.903 -16.681 1.00 58.88 431 LEU A C 1
ATOM 3384 O O . LEU A 1 431 ? 24.588 -0.682 -15.539 1.00 58.88 431 LEU A O 1
ATOM 3388 N N . ALA A 1 432 ? 24.811 -0.417 -17.754 1.00 67.62 432 ALA A N 1
ATOM 3389 C CA . ALA A 1 432 ? 25.961 0.469 -17.651 1.00 67.62 432 ALA A CA 1
ATOM 3390 C C . ALA A 1 432 ? 25.535 1.885 -17.243 1.00 67.62 432 ALA A C 1
ATOM 3392 O O . ALA A 1 432 ? 26.226 2.519 -16.447 1.00 67.62 432 ALA A O 1
ATOM 3393 N N . ARG A 1 433 ? 24.375 2.346 -17.733 1.00 62.19 433 ARG A N 1
ATOM 3394 C CA . ARG A 1 433 ? 23.779 3.644 -17.380 1.00 62.19 433 ARG A CA 1
ATOM 3395 C C . ARG A 1 433 ? 23.236 3.682 -15.952 1.00 62.19 433 ARG A C 1
ATOM 3397 O O . ARG A 1 433 ? 23.402 4.691 -15.284 1.00 62.19 433 ARG A O 1
ATOM 3404 N N . ALA A 1 434 ? 22.662 2.579 -15.477 1.00 51.78 434 ALA A N 1
ATOM 3405 C CA . ALA A 1 434 ? 22.215 2.431 -14.092 1.00 51.78 434 ALA A CA 1
ATOM 3406 C C . ALA A 1 434 ? 23.362 2.116 -13.107 1.00 51.78 434 ALA A C 1
ATOM 3408 O O . ALA A 1 434 ? 23.124 1.958 -11.918 1.00 51.78 434 ALA A O 1
ATOM 3409 N N . HIS A 1 435 ? 24.610 2.010 -13.581 1.00 55.06 435 HIS A N 1
ATOM 3410 C CA . HIS A 1 435 ? 25.795 1.703 -12.768 1.00 55.06 435 HIS A CA 1
ATOM 3411 C C . HIS A 1 435 ? 25.764 0.358 -12.013 1.00 55.06 435 HIS A C 1
ATOM 3413 O O . HIS A 1 435 ? 26.555 0.157 -11.096 1.00 55.06 435 HIS A O 1
ATOM 3419 N N . VAL A 1 436 ? 24.941 -0.597 -12.456 1.00 49.28 436 VAL A N 1
ATOM 3420 C CA . VAL A 1 436 ? 24.760 -1.919 -11.817 1.00 49.28 436 VAL A CA 1
ATOM 3421 C C . VAL A 1 436 ? 25.581 -3.049 -12.462 1.00 49.28 436 VAL A C 1
ATOM 3423 O O . VAL A 1 436 ? 25.473 -4.206 -12.069 1.00 49.28 436 VAL A O 1
ATOM 3426 N N . CYS A 1 437 ? 26.396 -2.747 -13.480 1.00 58.50 437 CYS A N 1
ATOM 3427 C CA . CYS A 1 437 ? 27.283 -3.713 -14.142 1.00 58.50 437 CYS A CA 1
ATOM 3428 C C . CYS A 1 437 ? 28.758 -3.420 -13.838 1.00 58.50 437 CYS A C 1
ATOM 3430 O O . CYS A 1 437 ? 29.266 -2.355 -14.201 1.00 58.50 437 CYS A O 1
ATOM 3432 N N . ASP A 1 438 ? 29.461 -4.382 -13.238 1.00 62.72 438 ASP A N 1
ATOM 3433 C CA . ASP A 1 438 ? 30.895 -4.275 -12.913 1.00 62.72 438 ASP A CA 1
ATOM 3434 C C . ASP A 1 438 ? 31.798 -4.359 -14.151 1.00 62.72 438 ASP A C 1
ATOM 3436 O O . ASP A 1 438 ? 32.880 -3.781 -14.184 1.00 62.72 438 ASP A O 1
ATOM 3440 N N . GLY A 1 439 ? 31.335 -5.035 -15.207 1.00 71.94 439 GLY A N 1
ATOM 3441 C CA . GLY A 1 439 ? 32.030 -5.150 -16.493 1.00 71.94 439 GLY A CA 1
ATOM 3442 C C . GLY A 1 439 ? 31.800 -3.976 -17.449 1.00 71.94 439 GLY A C 1
ATOM 3443 O O . GLY A 1 439 ? 32.156 -4.071 -18.626 1.00 71.94 439 GLY A O 1
ATOM 3444 N N . ARG A 1 440 ? 31.150 -2.894 -16.993 1.00 76.25 440 ARG A N 1
ATOM 3445 C CA . ARG A 1 440 ? 30.800 -1.749 -17.846 1.00 76.25 440 ARG A CA 1
ATOM 3446 C C . ARG A 1 440 ? 32.048 -1.008 -18.331 1.00 76.25 440 ARG A C 1
ATOM 3448 O O . ARG A 1 440 ? 32.977 -0.750 -17.572 1.00 76.25 440 ARG A O 1
ATOM 3455 N N . THR A 1 441 ? 32.028 -0.591 -19.591 1.00 85.25 441 THR A N 1
ATOM 3456 C CA . THR A 1 441 ? 33.008 0.342 -20.174 1.00 85.25 441 THR A CA 1
ATOM 3457 C C . THR A 1 441 ? 32.325 1.681 -20.474 1.00 85.25 441 THR A C 1
ATOM 3459 O O . THR A 1 441 ? 31.097 1.699 -20.586 1.00 85.25 441 THR A O 1
ATOM 3462 N N . PRO A 1 442 ? 33.063 2.796 -20.655 1.00 82.69 442 PRO A N 1
ATOM 3463 C CA . PRO A 1 442 ? 32.460 4.087 -21.017 1.00 82.69 442 PRO A CA 1
ATOM 3464 C C . PRO A 1 442 ? 31.528 3.994 -22.236 1.00 82.69 442 PRO A C 1
ATOM 3466 O O . PRO A 1 442 ? 30.399 4.479 -22.206 1.00 82.69 442 PRO A O 1
ATOM 3469 N N . ARG A 1 443 ? 31.926 3.208 -23.248 1.00 82.44 443 ARG A N 1
ATOM 3470 C CA . ARG A 1 443 ? 31.114 2.935 -24.446 1.00 82.44 443 ARG A CA 1
ATOM 3471 C C . ARG A 1 443 ? 29.771 2.277 -24.156 1.00 82.44 443 ARG A C 1
ATOM 3473 O O . ARG A 1 443 ? 28.814 2.533 -24.873 1.00 82.44 443 ARG A O 1
ATOM 3480 N N . CYS A 1 444 ? 29.673 1.453 -23.114 1.00 75.31 444 CYS A N 1
ATOM 3481 C CA . CYS A 1 444 ? 28.402 0.828 -22.753 1.00 75.31 444 CYS A CA 1
ATOM 3482 C C . CYS A 1 444 ? 27.348 1.875 -22.359 1.00 75.31 444 CYS A C 1
ATOM 3484 O O . CYS A 1 444 ? 26.167 1.648 -22.599 1.00 75.31 444 CYS A O 1
ATOM 3486 N N . SER A 1 445 ? 27.763 3.009 -21.786 1.00 72.88 445 SER A N 1
ATOM 3487 C CA . SER A 1 445 ? 26.867 4.103 -21.392 1.00 72.88 445 SER A CA 1
ATOM 3488 C C . SER A 1 445 ? 26.727 5.175 -22.479 1.00 72.88 445 SER A C 1
ATOM 3490 O O . SER A 1 445 ? 25.650 5.748 -22.636 1.00 72.88 445 SER A O 1
ATOM 3492 N N . GLU A 1 446 ? 27.798 5.435 -23.234 1.00 78.94 446 GLU A N 1
ATOM 3493 C CA . GLU A 1 446 ? 27.865 6.474 -24.273 1.00 78.94 446 GLU A CA 1
ATOM 3494 C C . GLU A 1 446 ? 27.203 6.038 -25.594 1.00 78.94 446 GLU A C 1
ATOM 3496 O O . GLU A 1 446 ? 26.509 6.836 -26.235 1.00 78.94 446 GLU A O 1
ATOM 3501 N N . GLY A 1 447 ? 27.348 4.761 -25.965 1.00 79.69 447 GLY A N 1
ATOM 3502 C CA . GLY A 1 447 ? 26.777 4.174 -27.175 1.00 79.69 447 GLY A CA 1
ATOM 3503 C C . GLY A 1 447 ? 27.702 3.165 -27.861 1.00 79.69 447 GLY A C 1
ATOM 3504 O O . GLY A 1 447 ? 28.882 3.426 -28.089 1.00 79.69 447 GLY A O 1
ATOM 3505 N N . ILE A 1 448 ? 27.135 2.018 -28.223 1.00 79.12 448 ILE A N 1
ATOM 3506 C CA . ILE A 1 448 ? 27.744 0.925 -28.979 1.00 79.12 448 ILE A CA 1
ATOM 3507 C C . ILE A 1 448 ? 27.147 0.938 -30.382 1.00 79.12 448 ILE A C 1
ATOM 3509 O O . ILE A 1 448 ? 25.947 0.767 -30.535 1.00 79.12 448 ILE A O 1
ATOM 3513 N N . VAL A 1 449 ? 27.969 1.131 -31.408 1.00 78.31 449 VAL A N 1
ATOM 3514 C CA . VAL A 1 449 ? 27.494 1.209 -32.808 1.00 78.31 449 VAL A CA 1
ATOM 3515 C C . VAL A 1 449 ? 27.584 -0.127 -33.546 1.00 78.31 449 VAL A C 1
ATOM 3517 O O . VAL A 1 449 ? 27.031 -0.280 -34.629 1.00 78.31 449 VAL A O 1
ATOM 3520 N N . THR A 1 450 ? 28.291 -1.101 -32.975 1.00 76.88 450 THR A N 1
ATOM 3521 C CA . THR A 1 450 ? 28.463 -2.447 -33.534 1.00 76.88 450 THR A CA 1
ATOM 3522 C C . THR A 1 450 ? 28.637 -3.463 -32.399 1.00 76.88 450 THR A C 1
ATOM 3524 O O . THR A 1 450 ? 29.260 -3.164 -31.379 1.00 76.88 450 THR A O 1
ATOM 3527 N N . LEU A 1 451 ? 28.076 -4.672 -32.539 1.00 71.62 451 LEU A N 1
ATOM 3528 C CA . LEU A 1 451 ? 28.024 -5.668 -31.450 1.00 71.62 451 LEU A CA 1
ATOM 3529 C C . LEU A 1 451 ? 29.411 -6.161 -30.988 1.00 71.62 451 LEU A C 1
ATOM 3531 O O . LEU A 1 451 ? 29.588 -6.553 -29.828 1.00 71.62 451 LEU A O 1
ATOM 3535 N N . ASP A 1 452 ? 30.423 -6.092 -31.852 1.00 81.88 452 ASP A N 1
ATOM 3536 C CA . ASP A 1 452 ? 31.821 -6.418 -31.544 1.00 81.88 452 ASP A CA 1
ATOM 3537 C C . ASP A 1 452 ? 32.422 -5.499 -30.462 1.00 81.88 452 ASP A C 1
ATOM 3539 O O . ASP A 1 452 ? 33.351 -5.900 -29.757 1.00 81.88 452 ASP A O 1
ATOM 3543 N N . GLN A 1 453 ? 31.839 -4.314 -30.253 1.00 84.44 453 GLN A N 1
ATOM 3544 C CA . GLN A 1 453 ? 32.250 -3.356 -29.221 1.00 84.44 453 GLN A CA 1
ATOM 3545 C C . GLN A 1 453 ? 31.720 -3.695 -27.822 1.00 84.44 453 GLN A C 1
ATOM 3547 O O . GLN A 1 453 ? 32.135 -3.061 -26.846 1.00 84.44 453 GLN A O 1
ATOM 3552 N N . LEU A 1 454 ? 30.813 -4.671 -27.696 1.00 81.19 454 LEU A N 1
ATOM 3553 C CA . LEU A 1 454 ? 30.402 -5.183 -26.390 1.00 81.19 454 LEU A CA 1
ATOM 3554 C C . LEU A 1 454 ? 31.617 -5.767 -25.642 1.00 81.19 454 LEU A C 1
ATOM 3556 O O . LEU A 1 454 ? 32.484 -6.387 -26.265 1.00 81.19 454 LEU A O 1
ATOM 3560 N N . PRO A 1 455 ? 31.703 -5.625 -24.307 1.00 85.62 455 PRO A N 1
ATOM 3561 C CA . PRO A 1 455 ? 32.779 -6.256 -23.554 1.00 85.62 455 PRO A CA 1
ATOM 3562 C C . PRO A 1 455 ? 32.752 -7.795 -23.690 1.00 85.62 455 PRO A C 1
ATOM 3564 O O . PRO A 1 455 ? 31.721 -8.373 -24.050 1.00 85.62 455 PRO A O 1
ATOM 3567 N N . PRO A 1 456 ? 33.866 -8.492 -23.399 1.00 84.50 456 PRO A N 1
ATOM 3568 C CA . PRO A 1 456 ? 33.941 -9.950 -23.498 1.00 84.50 456 PRO A CA 1
ATOM 3569 C C . PRO A 1 456 ? 32.884 -10.664 -22.641 1.00 84.50 456 PRO A C 1
ATOM 3571 O O . PRO A 1 456 ? 32.503 -10.175 -21.579 1.00 84.50 456 PRO A O 1
ATOM 3574 N N . THR A 1 457 ? 32.466 -11.866 -23.052 1.00 76.12 457 THR A N 1
ATOM 3575 C CA . THR A 1 457 ? 31.439 -12.682 -22.363 1.00 76.12 457 THR A CA 1
ATOM 3576 C C . THR A 1 457 ? 31.734 -12.944 -20.891 1.00 76.12 457 THR A C 1
ATOM 3578 O O . THR A 1 457 ? 30.809 -12.997 -20.086 1.00 76.12 457 THR A O 1
ATOM 3581 N N . ALA A 1 458 ? 33.015 -13.045 -20.523 1.00 75.50 458 ALA A N 1
ATOM 3582 C CA . ALA A 1 458 ? 33.449 -13.218 -19.137 1.00 75.50 458 ALA A CA 1
ATOM 3583 C C . ALA A 1 458 ? 32.913 -12.123 -18.193 1.00 75.50 458 ALA A C 1
ATOM 3585 O O . ALA A 1 458 ? 32.767 -12.363 -16.998 1.00 75.50 458 ALA A O 1
ATOM 3586 N N . VAL A 1 459 ? 32.618 -10.933 -18.728 1.00 71.75 459 VAL A N 1
ATOM 3587 C CA . VAL A 1 459 ? 32.184 -9.759 -17.957 1.00 71.75 459 VAL A CA 1
ATOM 3588 C C . VAL A 1 459 ? 30.928 -9.075 -18.521 1.00 71.75 459 VAL A C 1
ATOM 3590 O O . VAL A 1 459 ? 30.391 -8.178 -17.879 1.00 71.75 459 VAL A O 1
ATOM 3593 N N . CYS A 1 460 ? 30.426 -9.488 -19.693 1.00 72.38 460 CYS A N 1
ATOM 3594 C CA . CYS A 1 460 ? 29.273 -8.881 -20.363 1.00 72.38 460 CYS A CA 1
ATOM 3595 C C . CYS A 1 460 ? 28.099 -9.853 -20.489 1.00 72.38 460 CYS A C 1
ATOM 3597 O O . CYS A 1 460 ? 28.091 -10.736 -21.347 1.00 72.38 460 CYS A O 1
ATOM 3599 N N . GLN A 1 461 ? 27.060 -9.638 -19.685 1.00 62.84 461 GLN A N 1
ATOM 3600 C CA . GLN A 1 461 ? 25.854 -10.465 -19.742 1.00 62.84 461 GLN A CA 1
ATOM 3601 C C . GLN A 1 461 ? 25.033 -10.255 -21.026 1.00 62.84 461 GLN A C 1
ATOM 3603 O O . GLN A 1 461 ? 24.471 -11.216 -21.540 1.00 62.84 461 GLN A O 1
ATOM 3608 N N . VAL A 1 462 ? 25.047 -9.042 -21.595 1.00 63.56 462 VAL A N 1
ATOM 3609 C CA . VAL A 1 462 ? 24.408 -8.718 -22.888 1.00 63.56 462 VAL A CA 1
ATOM 3610 C C . VAL A 1 462 ? 24.979 -9.587 -24.011 1.00 63.56 462 VAL A C 1
ATOM 3612 O O . VAL A 1 462 ? 24.237 -10.235 -24.744 1.00 63.56 462 VAL A O 1
ATOM 3615 N N . ARG A 1 463 ? 26.315 -9.648 -24.124 1.00 74.75 463 ARG A N 1
ATOM 3616 C CA . ARG A 1 463 ? 26.996 -10.461 -25.141 1.00 74.75 463 ARG A CA 1
ATOM 3617 C C . ARG A 1 463 ? 26.700 -11.948 -24.954 1.00 74.75 463 ARG A C 1
ATOM 3619 O O . ARG A 1 463 ? 26.462 -12.640 -25.938 1.00 74.75 463 ARG A O 1
ATOM 3626 N N . THR A 1 464 ? 26.697 -12.426 -23.711 1.00 65.25 464 THR A N 1
ATOM 3627 C CA . THR A 1 464 ? 26.364 -13.820 -23.385 1.00 65.25 464 THR A CA 1
ATOM 3628 C C . THR A 1 464 ? 24.935 -14.177 -23.806 1.00 65.25 464 THR A C 1
ATOM 3630 O O . THR A 1 464 ? 24.739 -15.219 -24.427 1.00 65.25 464 THR A O 1
ATOM 3633 N N . GLY A 1 465 ? 23.958 -13.300 -23.542 1.00 56.78 465 GLY A N 1
ATOM 3634 C CA . GLY A 1 465 ? 22.570 -13.471 -23.986 1.00 56.78 465 GLY A CA 1
ATOM 3635 C C . GLY A 1 465 ? 22.453 -13.531 -25.509 1.00 56.78 465 GLY A C 1
ATOM 3636 O O . GLY A 1 465 ? 21.958 -14.515 -26.053 1.00 56.78 465 GLY A O 1
ATOM 3637 N N . LEU A 1 466 ? 23.031 -12.557 -26.215 1.00 57.06 466 LEU A N 1
ATOM 3638 C CA . LEU A 1 466 ? 22.978 -12.502 -27.678 1.00 57.06 466 LEU A CA 1
ATOM 3639 C C . LEU A 1 466 ? 23.611 -13.720 -28.362 1.00 57.06 466 LEU A C 1
ATOM 3641 O O . LEU A 1 466 ? 23.058 -14.253 -29.322 1.00 57.06 466 LEU A O 1
ATOM 3645 N N . GLN A 1 467 ? 24.747 -14.202 -27.855 1.00 57.75 467 GLN A N 1
ATOM 3646 C CA . GLN A 1 467 ? 25.361 -15.427 -28.369 1.00 57.75 467 GLN A CA 1
ATOM 3647 C C . GLN A 1 467 ? 24.498 -16.664 -28.089 1.00 57.75 467 GLN A C 1
ATOM 3649 O O . GLN A 1 467 ? 24.412 -17.544 -28.944 1.00 57.75 467 GLN A O 1
ATOM 3654 N N . SER A 1 468 ? 23.819 -16.723 -26.936 1.00 48.75 468 SER A N 1
ATOM 3655 C CA . SER A 1 468 ? 22.872 -17.805 -26.629 1.00 48.75 468 SER A CA 1
ATOM 3656 C C . SER A 1 468 ? 21.639 -17.798 -27.541 1.00 48.75 468 SER A C 1
ATOM 3658 O O . SER A 1 468 ? 21.075 -18.853 -27.815 1.00 48.75 468 SER A O 1
ATOM 3660 N N . TRP A 1 469 ? 21.286 -16.633 -28.090 1.00 49.31 469 TRP A N 1
ATOM 3661 C CA . TRP A 1 469 ? 20.238 -16.455 -29.098 1.00 49.31 469 TRP A CA 1
ATOM 3662 C C . TRP A 1 469 ? 20.719 -16.655 -30.543 1.00 49.31 469 TRP A C 1
ATOM 3664 O O . TRP A 1 469 ? 19.952 -16.478 -31.485 1.00 49.31 469 TRP A O 1
ATOM 3674 N N . GLY A 1 470 ? 21.986 -17.034 -30.740 1.00 50.66 470 GLY A N 1
ATOM 3675 C CA . GLY A 1 470 ? 22.540 -17.368 -32.053 1.00 50.66 470 GLY A CA 1
ATOM 3676 C C . GLY A 1 470 ? 23.129 -16.192 -32.839 1.00 50.66 470 GLY A C 1
ATOM 3677 O O . GLY A 1 470 ? 23.544 -16.386 -33.985 1.00 50.66 470 GLY A O 1
ATOM 3678 N N . TYR A 1 471 ? 23.232 -14.995 -32.250 1.00 53.69 471 TYR A N 1
ATOM 3679 C CA . TYR A 1 471 ? 23.922 -13.874 -32.889 1.00 53.69 471 TYR A CA 1
ATOM 3680 C C . TYR A 1 471 ? 25.430 -14.141 -32.967 1.00 53.69 471 TYR A C 1
ATOM 3682 O O . TYR A 1 471 ? 26.079 -14.500 -31.980 1.00 53.69 471 TYR A O 1
ATOM 3690 N N . ARG A 1 472 ? 26.009 -13.928 -34.154 1.00 65.25 472 ARG A N 1
ATOM 3691 C CA . ARG A 1 472 ? 27.463 -13.942 -34.356 1.00 65.25 472 ARG A CA 1
ATOM 3692 C C . ARG A 1 472 ? 28.007 -12.549 -34.056 1.00 65.25 472 ARG A C 1
ATOM 3694 O O . ARG A 1 472 ? 27.851 -11.649 -34.877 1.00 65.25 472 ARG A O 1
ATOM 3701 N N . ILE A 1 473 ? 28.587 -12.405 -32.867 1.00 66.75 473 ILE A N 1
ATOM 3702 C CA . ILE A 1 473 ? 29.206 -11.173 -32.356 1.00 66.75 473 ILE A CA 1
ATOM 3703 C C . ILE A 1 473 ? 30.717 -11.243 -32.484 1.00 66.75 473 ILE A C 1
ATOM 3705 O O . ILE A 1 473 ? 31.276 -12.268 -32.025 1.00 66.75 473 ILE A O 1
#

pLDDT: mean 71.77, std 18.45, range [28.36, 95.44]

Foldseek 3Di:
DDWQFLQPQWTDDQLLLEIEGEPQQFDFPLLLVLLQLLLVVLADEDQDLSSLLNSLRSLLNLLSVLLRLAQQLNPCNVPNLQVCLVVVLVQLVVQDDPPHDDVSVVVSVPSHDDPDDPVVVVVVVCCVVQRFCPCQSVVHDNLDPLLLVLCCLFPNNVVSVVVVVDPQGPSLLSLQLSLLLQLVSVVRGHYDPSRVVSCVVVCCSRVQVNDPPSRCVLLVLLLCLQVLDDDDPVSCVVCVVVSSLVRNLLSSQLSNQAGSVVVVVVPDRSSCSRSSNSSNQLSNLSSQADPVLNVQLSVCSVVLVSVSNQVSSCVSGSDNDDDSLVRLVNLLVVLVVVLVVVDPSNVSSQLSNLLSVCCNPVGPDPGSVSCQRSQPFRWYAYPPPRPSRTDGGDRFDDDDPTSVVVSSLPVLLVVLVCCCPPNPQWRAASCLCSVNFPLDDPCNHVTDNDLVPAGDPVRGPNNVVCVVVVDDD

Mean predicted aligned error: 12.81 Å

Radius of gyration: 23.64 Å; Cα contacts (8 Å, |Δi|>4): 688; chains: 1; bounding box: 60×53×69 Å

Secondary structure (DSSP, 8-state):
-PEEEETTTEEEETTS-EEEE-TTS---HHHHHHHHHHHHTTEE---SHHHHHHHHHHHHHHHHHHHHHHSS----HHHHHHHHHHHHHHHHHHH--TTS-HHHHHHHHTTPPPS--HHHHHHHHHHHHH-TTHHHHTT--S--HHHHHHHHHHH-HHHHHHHHHS---HHHHHHHHHHHHHHHHHHHSEE-HHHHHHHHTTGGGT-TTTS-HHHHHHHHHHHHHHHTSPPPHHHHHHHHHHHHHHHHHHHHHHH-PPPHHHHHHTTS-GGGG-HHHHHHHHHHHHHH--HHHHHHHHHHHHTT-HHHHHHHHHHT-SS-PPPHHHHHHHHHHHHHHHHHT--TTHHHHHHHHHHHHHHHHS-S---HHHHHHTT---EEEETTSGGGGEEPPPP---SSS-HHHHHHHHHHHHHHHHIIIIISS-B--HHHHTT--TT--HHHHH-BSSGGGSPPTTT-HHHHHHHHTT---

Sequence (473 aa):
MQELHANGIAHYRWGSQMVSLLGSATANGRMVVETLAQEIVGTFRWTRPRDVRAAISILHELIHLQQDVSTGLGAWDHFQTRESMPALVAELRRHITEDSPLPYRETGEGIVPDDNDARTDDLLRRIHQDTIGFRQLQGSQWNTPAVSAALERCLGSEFANAAAQGDFTLRQILEGEAACHVTRFIVDAAVEQQTRSELDASTSLWRIDEMPEVYGVALLEVMVAIANEALTTELIVKLYDPAMLITPWLLDLAQAHPPPRFVERFDADAAMFDPVVRFLVLTKALNKMSGDDYETMIRSIIADDAPEAERMLLQSSNFAYPPTHEIYTEWIADLDEAIAAQPWDMPLLQMRRDAISHRLQSGRGKGITQLVDAKTPLQMMVEGYGIEGIVVGVQFHDSVKGPLFRALIERNIDLELFDLLVAGGTFRCPLARAHVCDGRTPRCSEGIVTLDQLPPTAVCQVRTGLQSWGYRI

Solvent-accessible surface area (backbone atoms only — not comparable to full-atom values): 25406 Å² total; per-residue (Å²): 119,52,67,46,57,49,89,83,33,22,32,27,40,80,36,53,54,38,35,38,26,34,76,80,16,59,51,43,53,65,51,55,52,55,43,52,53,26,55,67,73,43,34,46,86,38,82,44,63,51,51,40,50,20,42,51,31,52,54,31,38,49,40,51,48,47,47,32,50,52,23,59,50,41,79,35,57,80,50,27,66,64,59,45,43,58,52,51,44,50,53,49,50,75,50,50,55,97,85,51,67,68,81,59,54,59,56,63,68,70,69,72,75,84,92,77,56,76,70,52,59,58,50,50,53,46,50,64,71,64,36,63,59,49,53,39,50,59,72,43,79,71,79,38,75,60,36,40,52,41,36,26,74,58,66,33,62,71,48,26,53,49,54,68,72,40,89,82,45,63,63,26,48,56,42,16,32,23,34,38,50,44,30,49,50,64,71,71,22,56,62,45,76,68,21,45,59,44,48,69,75,42,35,61,75,42,36,44,93,58,32,63,66,58,31,31,54,51,43,51,53,41,38,36,21,73,63,67,47,86,81,44,76,68,51,49,68,71,36,43,66,62,24,57,62,46,37,40,59,47,43,55,58,19,38,52,31,59,46,60,77,51,44,75,69,62,85,56,66,66,41,54,56,28,41,58,51,30,34,55,46,49,41,51,6,55,41,67,47,52,73,68,53,47,54,48,27,52,51,23,53,76,69,64,35,55,69,60,23,47,49,54,44,49,73,46,30,78,53,88,68,78,59,63,70,59,37,49,52,50,39,42,54,56,36,51,56,52,44,73,68,62,49,97,57,32,73,56,46,49,31,31,39,34,32,38,52,44,46,74,71,73,41,87,68,91,46,71,54,48,44,59,76,26,26,48,54,52,31,35,40,19,51,91,47,52,68,60,10,48,33,77,45,62,68,34,67,74,82,88,80,46,32,53,59,48,52,61,43,56,59,53,45,53,54,30,45,42,26,34,76,72,75,68,47,40,26,52,43,65,49,38,65,70,67,76,40,92,52,53,50,73,47,34,48,76,40,33,72,51,70,72,72,54,54,61,61,97,53,17,67,67,49,45,51,42,47,75,72,68,50,89,104